Protein AF-A0A4S2AD87-F1 (afdb_monomer_lite)

Structure (mmCIF, N/CA/C/O backbone):
data_AF-A0A4S2AD87-F1
#
_entry.id   AF-A0A4S2AD87-F1
#
loop_
_atom_site.group_PDB
_atom_site.id
_atom_site.type_symbol
_atom_site.label_atom_id
_atom_site.label_alt_id
_atom_site.label_comp_id
_atom_site.label_asym_id
_atom_site.label_entity_id
_atom_site.label_seq_id
_atom_site.pdbx_PDB_ins_code
_atom_site.Cartn_x
_atom_site.Cartn_y
_atom_site.Cartn_z
_atom_site.occupancy
_atom_site.B_iso_or_equiv
_atom_site.auth_seq_id
_atom_site.auth_comp_id
_atom_site.auth_asym_id
_atom_site.auth_atom_id
_atom_site.pdbx_PDB_model_num
ATOM 1 N N . MET A 1 1 ? -11.374 -6.616 -3.828 1.00 27.80 1 MET A N 1
ATOM 2 C CA . MET A 1 1 ? -11.002 -7.699 -2.894 1.00 27.80 1 MET A CA 1
ATOM 3 C C . MET A 1 1 ? -10.951 -7.094 -1.498 1.00 27.80 1 MET A C 1
ATOM 5 O O . MET A 1 1 ? -10.116 -6.232 -1.262 1.00 27.80 1 MET A O 1
ATOM 9 N N . GLN A 1 2 ? -11.919 -7.402 -0.632 1.00 28.75 2 GLN A N 1
ATOM 10 C CA . GLN A 1 2 ? -11.953 -6.856 0.729 1.00 28.75 2 GLN A CA 1
ATOM 11 C C . GLN A 1 2 ? -10.905 -7.634 1.535 1.00 28.75 2 GLN A C 1
ATOM 13 O O . GLN A 1 2 ? -11.062 -8.837 1.714 1.00 28.75 2 GLN A O 1
ATOM 18 N N . ALA A 1 3 ? -9.790 -6.995 1.898 1.00 32.81 3 ALA A N 1
ATOM 19 C CA . ALA A 1 3 ? -8.736 -7.653 2.662 1.00 32.81 3 ALA A CA 1
ATOM 20 C C . ALA A 1 3 ? -9.312 -8.105 4.010 1.00 32.81 3 ALA A C 1
ATOM 22 O O . ALA A 1 3 ? -9.736 -7.271 4.811 1.00 32.81 3 ALA A O 1
ATOM 23 N N . ASP A 1 4 ? -9.352 -9.415 4.249 1.00 50.62 4 ASP A N 1
ATOM 24 C CA . ASP A 1 4 ? -9.641 -9.960 5.572 1.00 50.62 4 ASP A CA 1
ATOM 25 C C . ASP A 1 4 ? -8.392 -9.783 6.442 1.00 50.62 4 ASP A C 1
ATOM 27 O O . ASP A 1 4 ? -7.535 -10.661 6.546 1.00 50.62 4 ASP A O 1
ATOM 31 N N . VAL A 1 5 ? -8.256 -8.585 7.016 1.00 51.69 5 VAL A N 1
ATOM 32 C CA . VAL A 1 5 ? -7.103 -8.160 7.832 1.00 51.69 5 VAL A CA 1
ATOM 33 C C . VAL A 1 5 ? -7.003 -8.948 9.150 1.00 51.69 5 VAL A C 1
ATOM 35 O O . VAL A 1 5 ? -6.080 -8.733 9.927 1.00 51.69 5 VAL A O 1
ATOM 38 N N . LYS A 1 6 ? -7.940 -9.866 9.424 1.00 66.06 6 LYS A N 1
ATOM 39 C CA . LYS A 1 6 ? -7.927 -10.764 10.590 1.00 66.06 6 LYS A CA 1
ATOM 40 C C . LYS A 1 6 ? -7.469 -12.180 10.246 1.00 66.06 6 LYS A C 1
ATOM 42 O O . LYS A 1 6 ? -7.471 -13.053 11.113 1.00 66.06 6 LYS A O 1
ATOM 47 N N . ASN A 1 7 ? -7.034 -12.404 9.009 1.00 80.38 7 ASN A N 1
ATOM 48 C CA . ASN A 1 7 ? -6.512 -13.679 8.557 1.00 80.38 7 ASN A CA 1
ATOM 49 C C . ASN A 1 7 ? -4.986 -13.611 8.384 1.00 80.38 7 ASN A C 1
ATOM 51 O O . ASN A 1 7 ? -4.472 -12.970 7.465 1.00 80.38 7 ASN A O 1
ATOM 55 N N . LEU A 1 8 ? -4.262 -14.309 9.268 1.00 86.62 8 LEU A N 1
ATOM 56 C CA . LEU A 1 8 ? -2.797 -14.402 9.234 1.00 86.62 8 LEU A CA 1
ATOM 57 C C . LEU A 1 8 ? -2.275 -14.918 7.889 1.00 86.62 8 LEU A C 1
ATOM 59 O O . LEU A 1 8 ? -1.266 -14.411 7.400 1.00 86.62 8 LEU A O 1
ATOM 63 N N . ASN A 1 9 ? -2.976 -15.874 7.269 1.00 88.38 9 ASN A N 1
ATOM 64 C CA . ASN A 1 9 ? -2.573 -16.424 5.976 1.00 88.38 9 ASN A CA 1
ATOM 65 C C . ASN A 1 9 ? -2.665 -15.356 4.889 1.00 88.38 9 ASN A C 1
ATOM 67 O O . ASN A 1 9 ? -1.722 -15.203 4.125 1.00 88.38 9 ASN A O 1
ATOM 71 N N . THR A 1 10 ? -3.737 -14.557 4.874 1.00 88.81 10 THR A N 1
ATOM 72 C CA . THR A 1 10 ? -3.897 -13.457 3.912 1.00 88.81 10 THR A CA 1
ATOM 73 C C . THR A 1 10 ? -2.765 -12.438 4.033 1.00 88.81 10 THR A C 1
ATOM 75 O O . THR A 1 10 ? -2.235 -11.984 3.019 1.00 88.81 10 THR A O 1
ATOM 78 N N . ILE A 1 11 ? -2.358 -12.081 5.258 1.00 90.44 11 ILE A N 1
ATOM 79 C CA . ILE A 1 11 ? -1.243 -11.147 5.478 1.00 90.44 11 ILE A CA 1
ATOM 80 C C . ILE A 1 11 ? 0.075 -11.764 4.991 1.00 90.44 11 ILE A C 1
ATOM 82 O O . ILE A 1 11 ? 0.782 -11.136 4.204 1.00 90.44 11 ILE A O 1
ATOM 86 N N . ALA A 1 12 ? 0.384 -12.998 5.402 1.00 92.38 12 ALA A N 1
ATOM 87 C CA . ALA A 1 12 ? 1.611 -13.691 5.009 1.00 92.38 12 ALA A CA 1
ATOM 88 C C . ALA A 1 12 ? 1.708 -13.890 3.486 1.00 92.38 12 ALA A C 1
ATOM 90 O O . ALA A 1 12 ? 2.754 -13.650 2.881 1.00 92.38 12 ALA A O 1
ATOM 91 N N . GLU A 1 13 ? 0.602 -14.270 2.850 1.00 93.75 13 GLU A N 1
ATOM 92 C CA . GLU A 1 13 ? 0.505 -14.446 1.403 1.00 93.75 13 GLU A CA 1
ATOM 93 C C . GLU A 1 13 ? 0.652 -13.107 0.670 1.00 93.75 13 GLU A C 1
ATOM 95 O O . GLU A 1 13 ? 1.364 -13.028 -0.327 1.00 93.75 13 GLU A O 1
ATOM 100 N N . THR A 1 14 ? 0.099 -12.017 1.215 1.00 93.56 14 THR A N 1
ATOM 101 C CA . THR A 1 14 ? 0.307 -10.665 0.671 1.00 93.56 14 THR A CA 1
ATOM 102 C C . THR A 1 14 ? 1.780 -10.249 0.734 1.00 93.56 14 THR A C 1
ATOM 104 O O . THR A 1 14 ? 2.302 -9.736 -0.254 1.00 93.56 14 THR A O 1
ATOM 107 N N . ILE A 1 15 ? 2.479 -10.499 1.849 1.00 93.19 15 ILE A N 1
ATOM 108 C CA . ILE A 1 15 ? 3.924 -10.221 1.972 1.00 93.19 15 ILE A CA 1
ATOM 109 C C . ILE A 1 15 ? 4.711 -11.024 0.929 1.00 93.19 15 ILE A C 1
ATOM 111 O O . ILE A 1 15 ? 5.551 -10.464 0.221 1.00 93.19 15 ILE A O 1
ATOM 115 N N . LYS A 1 16 ? 4.409 -12.320 0.788 1.00 94.50 16 LYS A N 1
ATOM 116 C CA . LYS A 1 16 ? 5.038 -13.188 -0.215 1.00 94.50 16 LYS A CA 1
ATOM 117 C C . LYS A 1 16 ? 4.810 -12.663 -1.636 1.00 94.50 16 LYS A C 1
ATOM 119 O O . LYS A 1 16 ? 5.765 -12.570 -2.404 1.00 94.50 16 LYS A O 1
ATOM 124 N N . ASN A 1 17 ? 3.582 -12.261 -1.957 1.00 94.50 17 ASN A N 1
ATOM 125 C CA . ASN A 1 17 ? 3.227 -11.718 -3.267 1.00 94.50 17 ASN A CA 1
ATOM 126 C C . ASN A 1 17 ? 3.972 -10.409 -3.564 1.00 94.50 17 ASN A C 1
ATOM 128 O O . ASN A 1 17 ? 4.445 -10.223 -4.680 1.00 94.50 17 ASN A O 1
ATOM 132 N N . LEU A 1 18 ? 4.149 -9.521 -2.578 1.00 94.44 18 LEU A N 1
ATOM 133 C CA . LEU A 1 18 ? 4.940 -8.296 -2.755 1.00 94.44 18 LEU A CA 1
ATOM 134 C C . LEU A 1 18 ? 6.410 -8.596 -3.081 1.00 94.44 18 LEU A C 1
ATOM 136 O O . LEU A 1 18 ? 6.990 -7.960 -3.962 1.00 94.44 18 LEU A O 1
ATOM 140 N N . VAL A 1 19 ? 7.009 -9.575 -2.397 1.00 93.75 19 VAL A N 1
ATOM 141 C CA . VAL A 1 19 ? 8.389 -10.013 -2.667 1.00 93.75 19 VAL A CA 1
ATOM 142 C C . VAL A 1 19 ? 8.504 -10.652 -4.052 1.00 93.75 19 VAL A C 1
ATOM 144 O O . VAL A 1 19 ? 9.467 -10.382 -4.771 1.00 93.75 19 VAL A O 1
ATOM 147 N N . GLN A 1 20 ? 7.515 -11.451 -4.454 1.00 95.56 20 GLN A N 1
ATOM 148 C CA . GLN A 1 20 ? 7.470 -12.054 -5.783 1.00 95.56 20 GLN A CA 1
ATOM 149 C C . GLN A 1 20 ? 7.362 -10.990 -6.885 1.00 95.56 20 GLN A C 1
ATOM 151 O O . GLN A 1 20 ? 8.197 -10.975 -7.785 1.00 95.56 20 GLN A O 1
ATOM 156 N N . ILE A 1 21 ? 6.421 -10.045 -6.767 1.00 93.81 21 ILE A N 1
ATOM 157 C CA . ILE A 1 21 ? 6.247 -8.937 -7.722 1.00 93.81 21 ILE A CA 1
ATOM 158 C C . ILE A 1 21 ? 7.537 -8.122 -7.854 1.00 93.81 21 ILE A C 1
ATOM 160 O O . ILE A 1 21 ? 7.931 -7.760 -8.964 1.00 93.81 21 ILE A O 1
ATOM 164 N N . LYS A 1 22 ? 8.228 -7.851 -6.738 1.00 96.44 22 LYS A N 1
ATOM 165 C CA . LYS A 1 22 ? 9.542 -7.195 -6.759 1.00 96.44 22 LYS A CA 1
ATOM 166 C C . LYS A 1 22 ? 10.541 -7.992 -7.596 1.00 96.44 22 LYS A C 1
ATOM 168 O O . LYS A 1 22 ? 11.179 -7.417 -8.474 1.00 96.44 22 LYS A O 1
ATOM 173 N N . SER A 1 23 ? 10.680 -9.289 -7.323 1.00 96.19 23 SER A N 1
ATOM 174 C CA . SER A 1 23 ? 11.636 -10.158 -8.017 1.00 96.19 23 SER A CA 1
ATOM 175 C C . SER A 1 23 ? 11.355 -10.239 -9.518 1.00 96.19 23 SER A C 1
ATOM 177 O O . SER A 1 23 ? 12.277 -10.116 -10.318 1.00 96.19 23 SER A O 1
ATOM 179 N N . GLU A 1 24 ? 10.089 -10.408 -9.902 1.00 96.12 24 GLU A N 1
ATOM 180 C CA . GLU A 1 24 ? 9.660 -10.448 -11.304 1.00 96.12 24 GLU A CA 1
ATOM 181 C C . GLU A 1 24 ? 9.933 -9.113 -12.005 1.00 96.12 24 GLU A C 1
ATOM 183 O O . GLU A 1 24 ? 10.496 -9.084 -13.098 1.00 96.12 24 GLU A O 1
ATOM 188 N N . THR A 1 25 ? 9.625 -7.994 -11.344 1.00 95.75 25 THR A N 1
ATOM 189 C CA . THR A 1 25 ? 9.900 -6.655 -11.885 1.00 95.75 25 THR A CA 1
ATOM 190 C C . THR A 1 25 ? 11.399 -6.424 -12.073 1.00 95.75 25 THR A C 1
ATOM 192 O O . THR A 1 25 ? 11.817 -5.864 -13.084 1.00 95.75 25 THR A O 1
ATOM 195 N N . PHE A 1 26 ? 12.226 -6.862 -11.121 1.00 97.44 26 PHE A N 1
ATOM 196 C CA . PHE A 1 26 ? 13.679 -6.717 -11.209 1.00 97.44 26 PHE A CA 1
ATOM 197 C C . PHE A 1 26 ? 14.244 -7.528 -12.372 1.00 97.44 26 PHE A C 1
ATOM 199 O O . PHE A 1 26 ? 14.996 -6.963 -13.163 1.00 97.44 26 PHE A O 1
ATOM 206 N N . ALA A 1 27 ? 13.809 -8.782 -12.523 1.00 96.56 27 ALA A N 1
ATOM 207 C CA . ALA A 1 27 ? 14.212 -9.642 -13.631 1.00 96.56 27 ALA A CA 1
ATOM 208 C C . ALA A 1 27 ? 13.848 -9.032 -14.995 1.00 96.56 27 ALA A C 1
ATOM 210 O O . ALA A 1 27 ? 14.683 -8.999 -15.893 1.00 96.56 27 ALA A O 1
ATOM 211 N N . GLN A 1 28 ? 12.640 -8.476 -15.134 1.00 95.25 28 GLN A N 1
ATOM 212 C CA . GLN A 1 28 ? 12.213 -7.799 -16.364 1.00 95.25 28 GLN A CA 1
ATOM 213 C C . GLN A 1 28 ? 13.038 -6.541 -16.663 1.00 95.25 28 GLN A C 1
ATOM 215 O O . GLN A 1 28 ? 13.388 -6.266 -17.810 1.00 95.25 28 GLN A O 1
ATOM 220 N N . CYS A 1 29 ? 13.392 -5.771 -15.634 1.00 95.56 29 CYS A N 1
ATOM 221 C CA . CYS A 1 29 ? 14.300 -4.645 -15.807 1.00 95.56 29 CYS A CA 1
ATOM 222 C C . CYS A 1 29 ? 15.716 -5.101 -16.203 1.00 95.56 29 CYS A C 1
ATOM 224 O O . CYS A 1 29 ? 16.307 -4.481 -17.080 1.00 95.56 29 CYS A O 1
ATOM 226 N N . ASP A 1 30 ? 16.257 -6.162 -15.594 1.00 95.62 30 ASP A N 1
ATOM 227 C CA . ASP A 1 30 ? 17.570 -6.724 -15.952 1.00 95.62 30 ASP A CA 1
ATOM 228 C C . ASP A 1 30 ? 17.601 -7.212 -17.408 1.00 95.62 30 ASP A C 1
ATOM 230 O O . ASP A 1 30 ? 18.528 -6.892 -18.152 1.00 95.62 30 ASP A O 1
ATOM 234 N N . GLU A 1 31 ? 16.557 -7.918 -17.845 1.00 96.00 31 GLU A N 1
ATOM 235 C CA . GLU A 1 31 ? 16.388 -8.371 -19.229 1.00 96.00 31 GLU A CA 1
ATOM 236 C C . GLU A 1 31 ? 16.331 -7.189 -20.214 1.00 96.00 31 GLU A C 1
ATOM 238 O O . GLU A 1 31 ? 17.001 -7.193 -21.253 1.00 96.00 31 GLU A O 1
ATOM 243 N N . GLY A 1 32 ? 15.603 -6.126 -19.859 1.00 94.56 32 GLY A N 1
ATOM 244 C CA . GLY A 1 32 ? 15.554 -4.892 -20.642 1.00 94.56 32 GLY A CA 1
ATOM 245 C C . GLY A 1 32 ? 16.913 -4.186 -20.748 1.00 94.56 32 GLY A C 1
ATOM 246 O O . GLY A 1 32 ? 17.285 -3.727 -21.829 1.00 94.56 32 GLY A O 1
ATOM 247 N N . GLN A 1 33 ? 17.682 -4.126 -19.654 1.00 95.12 33 GLN A N 1
ATOM 248 C CA . GLN A 1 33 ? 19.042 -3.562 -19.646 1.00 95.12 33 GLN A CA 1
ATOM 249 C C . GLN A 1 33 ? 20.012 -4.394 -20.490 1.00 95.12 33 GLN A C 1
ATOM 251 O O . GLN A 1 33 ? 20.839 -3.839 -21.220 1.00 95.12 33 GLN A O 1
ATOM 256 N N . HIS A 1 34 ? 19.896 -5.721 -20.418 1.00 95.94 34 HIS A N 1
ATOM 257 C CA . HIS A 1 34 ? 20.695 -6.635 -21.223 1.00 95.94 34 HIS A CA 1
ATOM 258 C C . HIS A 1 34 ? 20.414 -6.446 -22.717 1.00 95.94 34 HIS A C 1
ATOM 260 O O . HIS A 1 34 ? 21.344 -6.235 -23.494 1.00 95.94 34 HIS A O 1
ATOM 266 N N . THR A 1 35 ? 19.136 -6.411 -23.098 1.00 96.44 35 THR A N 1
ATOM 267 C CA . THR A 1 35 ? 18.703 -6.195 -24.486 1.00 96.44 35 THR A CA 1
ATOM 268 C C . THR A 1 35 ? 19.221 -4.865 -25.039 1.00 96.44 35 THR A C 1
ATOM 270 O O . THR A 1 35 ? 19.766 -4.819 -26.140 1.00 96.44 35 THR A O 1
ATOM 273 N N . ALA A 1 36 ? 19.110 -3.777 -24.269 1.00 95.62 36 ALA A N 1
ATOM 274 C CA . ALA A 1 36 ? 19.605 -2.465 -24.688 1.00 95.62 36 ALA A CA 1
ATOM 275 C C . ALA A 1 36 ? 21.130 -2.456 -24.894 1.00 95.62 36 ALA A C 1
ATOM 277 O O . ALA A 1 36 ? 21.633 -1.892 -25.867 1.00 95.62 36 ALA A O 1
ATOM 278 N N . SER A 1 37 ? 21.858 -3.131 -24.001 1.00 97.12 37 SER A N 1
ATOM 279 C CA . SER A 1 37 ? 23.316 -3.260 -24.079 1.00 97.12 37 SER A CA 1
ATOM 280 C C . SER A 1 37 ? 23.747 -4.105 -25.282 1.00 97.12 37 SER A C 1
ATOM 282 O O . SER A 1 37 ? 24.742 -3.789 -25.931 1.00 97.12 37 SER A O 1
ATOM 284 N N . GLN A 1 38 ? 22.982 -5.149 -25.615 1.00 97.81 38 GLN A N 1
ATOM 285 C CA . GLN A 1 38 ? 23.221 -5.977 -26.795 1.00 97.81 38 GLN A CA 1
ATOM 286 C C . GLN A 1 38 ? 23.038 -5.178 -28.093 1.00 97.81 38 GLN A C 1
ATOM 288 O O . GLN A 1 38 ? 23.917 -5.215 -28.947 1.00 97.81 38 GLN A O 1
ATOM 293 N N . VAL A 1 39 ? 21.966 -4.386 -28.210 1.00 97.56 39 VAL A N 1
ATOM 294 C CA . VAL A 1 39 ? 21.732 -3.521 -29.384 1.00 97.56 39 VAL A CA 1
ATOM 295 C C . VAL A 1 39 ? 22.870 -2.514 -29.583 1.00 97.56 39 VAL A C 1
ATOM 297 O O . VAL A 1 39 ? 23.310 -2.291 -30.711 1.00 97.56 39 VAL A O 1
ATOM 300 N N . LEU A 1 40 ? 23.379 -1.923 -28.497 1.00 98.38 40 LEU A N 1
ATOM 301 C CA . LEU A 1 40 ? 24.541 -1.035 -28.554 1.00 98.38 40 LEU A CA 1
ATOM 302 C C . LEU A 1 40 ? 25.794 -1.765 -29.056 1.00 98.38 40 LEU A C 1
ATOM 304 O O . LEU A 1 40 ? 26.483 -1.257 -29.941 1.00 98.38 40 LEU A O 1
ATOM 308 N N . ASN A 1 41 ? 26.069 -2.957 -28.527 1.00 98.31 41 ASN A N 1
ATOM 309 C CA . ASN A 1 41 ? 27.203 -3.772 -28.954 1.00 98.31 41 ASN A CA 1
ATOM 310 C C . ASN A 1 41 ? 27.099 -4.158 -30.441 1.00 98.31 41 ASN A C 1
ATOM 312 O O . ASN A 1 41 ? 28.074 -4.046 -31.181 1.00 98.31 41 ASN A O 1
ATOM 316 N N . ASP A 1 42 ? 25.911 -4.543 -30.908 1.00 98.19 42 ASP A N 1
ATOM 317 C CA . ASP A 1 42 ? 25.671 -4.888 -32.312 1.00 98.19 42 ASP A CA 1
ATOM 318 C C . ASP A 1 42 ? 25.889 -3.680 -33.238 1.00 98.19 42 ASP A C 1
ATOM 320 O O . ASP A 1 42 ? 26.552 -3.800 -34.272 1.00 98.19 42 ASP A O 1
ATOM 324 N N . ALA A 1 43 ? 25.426 -2.489 -32.840 1.00 98.19 43 ALA A N 1
ATOM 325 C CA . ALA A 1 43 ? 25.675 -1.253 -33.582 1.00 98.19 43 ALA A CA 1
ATOM 326 C C . ALA A 1 43 ? 27.173 -0.898 -33.638 1.00 98.19 43 ALA A C 1
ATOM 328 O O . ALA A 1 43 ? 27.682 -0.494 -34.687 1.00 98.19 43 ALA A O 1
ATOM 329 N N . GLN A 1 44 ? 27.899 -1.072 -32.529 1.00 98.44 44 GLN A N 1
ATOM 330 C CA . GLN A 1 44 ? 29.347 -0.839 -32.464 1.00 98.44 44 GLN A CA 1
ATOM 331 C C . GLN A 1 44 ? 30.121 -1.824 -33.351 1.00 98.44 44 GLN A C 1
ATOM 333 O O . GLN A 1 44 ? 31.052 -1.422 -34.056 1.00 98.44 44 GLN A O 1
ATOM 338 N N . ASN A 1 45 ? 29.708 -3.093 -33.373 1.00 98.31 45 ASN A N 1
ATOM 339 C CA . ASN A 1 45 ? 30.291 -4.118 -34.235 1.00 98.31 45 ASN A CA 1
ATOM 340 C C . ASN A 1 45 ? 30.078 -3.801 -35.721 1.00 98.31 45 ASN A C 1
ATOM 342 O O . ASN A 1 45 ? 31.023 -3.890 -36.506 1.00 98.31 45 ASN A O 1
ATOM 346 N N . GLU A 1 46 ? 28.877 -3.367 -36.110 1.00 97.88 46 GLU A N 1
ATOM 347 C CA . GLU A 1 46 ? 28.572 -2.971 -37.490 1.00 97.88 46 GLU A CA 1
ATOM 348 C C . GLU A 1 46 ? 29.381 -1.741 -37.937 1.00 97.88 46 GLU A C 1
ATOM 350 O O . GLU A 1 46 ? 29.899 -1.707 -39.059 1.00 97.88 46 GLU A O 1
ATOM 355 N N . LEU A 1 47 ? 29.560 -0.748 -37.059 1.00 98.44 47 LEU A N 1
ATOM 356 C CA . LEU A 1 47 ? 30.421 0.405 -37.328 1.00 98.44 47 LEU A CA 1
ATOM 357 C C . LEU A 1 47 ? 31.886 -0.015 -37.512 1.00 98.44 47 LEU A C 1
ATOM 359 O O . LEU A 1 47 ? 32.542 0.420 -38.461 1.00 98.44 47 LEU A O 1
ATOM 363 N N . SER A 1 48 ? 32.395 -0.877 -36.630 1.00 98.38 48 SER A N 1
ATOM 364 C CA . SER A 1 48 ? 33.755 -1.421 -36.723 1.00 98.38 48 SER A CA 1
ATOM 365 C C . SER A 1 48 ? 33.966 -2.170 -38.044 1.00 98.38 48 SER A C 1
ATOM 367 O O . SER A 1 48 ? 34.917 -1.896 -38.780 1.00 98.38 48 SER A O 1
ATOM 369 N N . MET A 1 49 ? 33.023 -3.045 -38.408 1.00 98.00 49 MET A N 1
ATOM 370 C CA . MET A 1 49 ? 33.043 -3.776 -39.675 1.00 98.00 49 MET A CA 1
ATOM 371 C C . MET A 1 49 ? 33.011 -2.829 -40.881 1.00 98.00 49 MET A C 1
ATOM 373 O O . MET A 1 49 ? 33.812 -2.977 -41.805 1.00 98.00 49 MET A O 1
ATOM 377 N N . SER A 1 50 ? 32.136 -1.823 -40.863 1.00 98.06 50 SER A N 1
ATOM 378 C CA . SER A 1 50 ? 32.022 -0.831 -41.939 1.00 98.06 50 SER A CA 1
ATOM 379 C C . SER A 1 50 ? 33.318 -0.038 -42.128 1.00 98.06 50 SER A C 1
ATOM 381 O O . SER A 1 50 ? 33.780 0.123 -43.258 1.00 98.06 50 SER A O 1
ATOM 383 N N . ASN A 1 51 ? 33.965 0.379 -41.036 1.00 98.25 51 ASN A N 1
ATOM 384 C CA . ASN A 1 51 ? 35.255 1.072 -41.084 1.00 98.25 51 ASN A CA 1
ATOM 385 C C . ASN A 1 51 ? 36.375 0.189 -41.650 1.00 98.25 51 ASN A C 1
ATOM 387 O O . ASN A 1 51 ? 37.198 0.663 -42.437 1.00 98.25 51 ASN A O 1
ATOM 391 N N . ASN A 1 52 ? 36.390 -1.101 -41.306 1.00 98.12 52 ASN A N 1
ATOM 392 C CA . ASN A 1 52 ? 37.344 -2.050 -41.878 1.00 98.12 52 ASN A CA 1
ATOM 393 C C . ASN A 1 52 ? 37.154 -2.189 -43.395 1.00 98.12 52 ASN A C 1
ATOM 395 O O . ASN A 1 52 ? 38.131 -2.119 -44.142 1.00 98.12 52 ASN A O 1
ATOM 399 N N . ILE A 1 53 ? 35.906 -2.311 -43.862 1.00 97.94 53 ILE A N 1
ATOM 400 C CA . ILE A 1 53 ? 35.592 -2.357 -45.299 1.00 97.94 53 ILE A CA 1
ATOM 401 C C . ILE A 1 53 ? 36.018 -1.051 -45.980 1.00 97.94 53 ILE A C 1
ATOM 403 O O . ILE A 1 53 ? 36.649 -1.093 -47.034 1.00 97.94 53 ILE A O 1
ATOM 407 N N . LEU A 1 54 ? 35.744 0.106 -45.370 1.00 98.31 54 LEU A N 1
ATOM 408 C CA . LEU A 1 54 ? 36.122 1.406 -45.925 1.00 98.31 54 LEU A CA 1
ATOM 409 C C . LEU A 1 54 ? 37.633 1.520 -46.149 1.00 98.31 54 LEU A C 1
ATOM 411 O O . LEU A 1 54 ? 38.069 2.014 -47.190 1.00 98.31 54 LEU A O 1
ATOM 415 N N . ASN A 1 55 ? 38.434 1.049 -45.193 1.00 97.81 55 ASN A N 1
ATOM 416 C CA . ASN A 1 55 ? 39.889 1.045 -45.321 1.00 97.81 55 ASN A CA 1
ATOM 417 C C . ASN A 1 55 ? 40.343 0.199 -46.518 1.00 97.81 55 ASN A C 1
ATOM 419 O O . ASN A 1 55 ? 41.170 0.659 -47.305 1.00 97.81 55 ASN A O 1
ATOM 423 N N . VAL A 1 56 ? 39.742 -0.980 -46.719 1.00 98.00 56 VAL A N 1
ATOM 424 C CA . VAL A 1 56 ? 40.005 -1.819 -47.899 1.00 98.00 56 VAL A CA 1
ATOM 425 C C . VAL A 1 56 ? 39.615 -1.091 -49.188 1.00 98.00 56 VAL A C 1
ATOM 427 O O . VAL A 1 56 ? 40.412 -1.042 -50.124 1.00 98.00 56 VAL A O 1
ATOM 430 N N . CYS A 1 57 ? 38.434 -0.468 -49.243 1.00 97.44 57 CYS A N 1
ATOM 431 C CA . CYS A 1 57 ? 37.983 0.284 -50.418 1.00 97.44 57 CYS A CA 1
ATOM 432 C C . CYS A 1 57 ? 38.922 1.449 -50.763 1.00 97.44 57 CYS A C 1
ATOM 434 O O . CYS A 1 57 ? 39.216 1.655 -51.938 1.00 97.44 57 CYS A O 1
ATOM 436 N N . LYS A 1 58 ? 39.442 2.172 -49.761 1.00 97.62 58 LYS A N 1
ATOM 437 C CA . LYS A 1 58 ? 40.436 3.242 -49.961 1.00 97.62 58 LYS A CA 1
ATOM 438 C C . LYS A 1 58 ? 41.733 2.707 -50.571 1.00 97.62 58 LYS A C 1
ATOM 440 O O . LYS A 1 58 ? 42.279 3.324 -51.484 1.00 97.62 58 LYS A O 1
ATOM 445 N N . THR A 1 59 ? 42.212 1.547 -50.116 1.00 97.75 59 THR A N 1
ATOM 446 C CA . THR A 1 59 ? 43.387 0.889 -50.710 1.00 97.75 59 THR A CA 1
ATOM 447 C C . THR A 1 59 ? 43.124 0.450 -52.153 1.00 97.75 59 THR A C 1
ATOM 449 O O . THR A 1 59 ? 43.979 0.645 -53.016 1.00 97.75 59 THR A O 1
ATOM 452 N N . VAL A 1 60 ? 41.940 -0.103 -52.438 1.00 97.88 60 VAL A N 1
ATOM 453 C CA . VAL A 1 60 ? 41.542 -0.503 -53.797 1.00 97.88 60 VAL A CA 1
ATOM 454 C C . VAL A 1 60 ? 41.461 0.708 -54.726 1.00 97.88 60 VAL A C 1
ATOM 456 O O . VAL A 1 60 ? 42.031 0.663 -55.815 1.00 97.88 60 VAL A O 1
ATOM 459 N N . GLU A 1 61 ? 40.822 1.801 -54.303 1.00 98.00 61 GLU A N 1
ATOM 460 C CA . GLU A 1 61 ? 40.764 3.042 -55.082 1.00 98.00 61 GLU A CA 1
ATOM 461 C C . GLU A 1 61 ? 42.170 3.559 -55.409 1.00 98.00 61 GLU A C 1
ATOM 463 O O . GLU A 1 61 ? 42.456 3.849 -56.570 1.00 98.00 61 GLU A O 1
ATOM 468 N N . ALA A 1 62 ? 43.068 3.613 -54.419 1.00 97.56 62 ALA A N 1
ATOM 469 C CA . ALA A 1 62 ? 44.443 4.062 -54.624 1.00 97.56 62 ALA A CA 1
ATOM 470 C C . ALA A 1 62 ? 45.191 3.192 -55.652 1.00 97.56 62 ALA A C 1
ATOM 472 O O . ALA A 1 62 ? 45.889 3.719 -56.520 1.00 97.56 62 ALA A O 1
ATOM 473 N N . ALA A 1 63 ? 45.006 1.867 -55.608 1.00 97.62 63 ALA A N 1
ATOM 474 C CA . ALA A 1 63 ? 45.592 0.950 -56.583 1.00 97.62 63 ALA A CA 1
ATOM 475 C C . ALA A 1 63 ? 45.025 1.159 -58.002 1.00 97.62 63 ALA A C 1
ATOM 477 O O . ALA A 1 63 ? 45.779 1.153 -58.979 1.00 97.62 63 ALA A O 1
ATOM 478 N N . LYS A 1 64 ? 43.710 1.385 -58.133 1.00 97.75 64 LYS A N 1
ATOM 479 C CA . LYS A 1 64 ? 43.069 1.678 -59.427 1.00 97.75 64 LYS A CA 1
ATOM 480 C C . LYS A 1 64 ? 43.492 3.035 -59.987 1.00 97.75 64 LYS A C 1
ATOM 482 O O . LYS A 1 64 ? 43.769 3.130 -61.181 1.00 97.75 64 LYS A O 1
ATOM 487 N N . LEU A 1 65 ? 43.635 4.051 -59.135 1.00 97.88 65 LEU A N 1
ATOM 488 C CA . LEU A 1 65 ? 44.164 5.361 -59.518 1.00 97.88 65 LEU A CA 1
ATOM 489 C C . LEU A 1 65 ? 45.602 5.253 -60.030 1.00 97.88 65 LEU A C 1
ATOM 491 O O . LEU A 1 65 ? 45.915 5.789 -61.091 1.00 97.88 65 LEU A O 1
ATOM 495 N N . ALA A 1 66 ? 46.464 4.520 -59.319 1.00 97.31 66 ALA A N 1
ATOM 496 C CA . ALA A 1 66 ? 47.838 4.287 -59.751 1.00 97.31 66 ALA A CA 1
ATOM 497 C C . ALA A 1 66 ? 47.887 3.614 -61.132 1.00 97.31 66 ALA A C 1
ATOM 499 O O . ALA A 1 66 ? 48.644 4.050 -62.000 1.00 97.31 66 ALA A O 1
ATOM 500 N N . LYS A 1 67 ? 47.0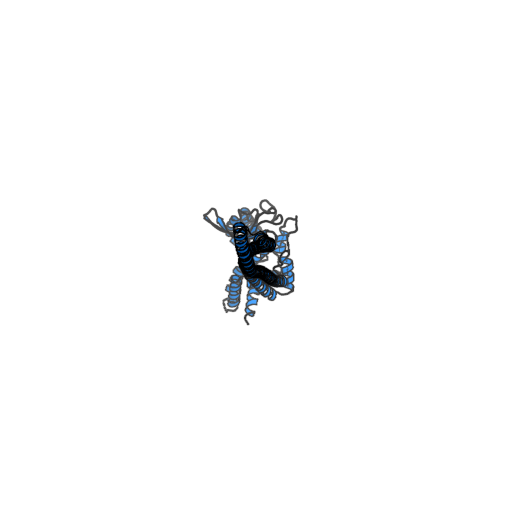29 2.610 -61.376 1.00 96.94 67 LYS A N 1
ATOM 501 C CA . LYS A 1 67 ? 46.952 1.951 -62.686 1.00 96.94 67 LYS A CA 1
ATOM 502 C C . LYS A 1 67 ? 46.451 2.887 -63.785 1.00 96.94 67 LYS A C 1
ATOM 504 O O . LYS A 1 67 ? 47.009 2.881 -64.880 1.00 96.94 67 LYS A O 1
ATOM 509 N N . LYS A 1 68 ? 45.431 3.702 -63.504 1.00 97.75 68 LYS A N 1
ATOM 510 C CA . LYS A 1 68 ? 44.934 4.727 -64.429 1.00 97.75 68 LYS A CA 1
ATOM 511 C C . LYS A 1 68 ? 46.058 5.688 -64.828 1.00 97.75 68 LYS A C 1
ATOM 513 O O . LYS A 1 68 ? 46.307 5.842 -66.018 1.00 97.75 68 LYS A O 1
ATOM 518 N N . LEU A 1 69 ? 46.777 6.254 -63.855 1.00 97.06 69 LEU A N 1
ATOM 519 C CA . LEU A 1 69 ? 47.885 7.187 -64.099 1.00 97.06 69 LEU A CA 1
ATOM 520 C C . LEU A 1 69 ? 49.022 6.546 -64.910 1.00 97.06 69 LEU A C 1
ATOM 522 O O . LEU A 1 69 ? 49.586 7.176 -65.802 1.00 97.06 69 LEU A O 1
ATOM 526 N N . GLU A 1 70 ? 49.342 5.277 -64.642 1.00 97.19 70 GLU A N 1
ATOM 527 C CA . GLU A 1 70 ? 50.332 4.512 -65.409 1.00 97.19 70 GLU A CA 1
ATOM 528 C C . GLU A 1 70 ? 49.923 4.369 -66.888 1.00 97.19 70 GLU A C 1
ATOM 530 O O . GLU A 1 70 ? 50.747 4.550 -67.789 1.00 97.19 70 GLU A O 1
ATOM 535 N N . VAL A 1 71 ? 48.652 4.053 -67.159 1.00 96.31 71 VAL A N 1
ATOM 536 C CA . VAL A 1 71 ? 48.135 3.898 -68.529 1.00 96.31 71 VAL A CA 1
ATOM 537 C C . VAL A 1 71 ? 48.012 5.260 -69.227 1.00 96.31 71 VAL A C 1
ATOM 539 O O . VAL A 1 71 ? 48.361 5.369 -70.401 1.00 96.31 71 VAL A O 1
ATOM 542 N N . GLU A 1 72 ? 47.596 6.313 -68.516 1.00 95.88 72 GLU A N 1
ATOM 543 C CA . GLU A 1 72 ? 47.566 7.696 -69.022 1.00 95.88 72 GLU A CA 1
ATOM 544 C C . GLU A 1 72 ? 48.960 8.173 -69.436 1.00 95.88 72 GLU A C 1
ATOM 546 O O . GLU A 1 72 ? 49.126 8.718 -70.527 1.00 95.88 72 GLU A O 1
ATOM 551 N N . ALA A 1 73 ? 49.982 7.903 -68.619 1.00 95.81 73 ALA A N 1
ATOM 552 C CA . ALA A 1 73 ? 51.366 8.220 -68.956 1.00 95.81 73 ALA A CA 1
ATOM 553 C C . ALA A 1 73 ? 51.831 7.469 -70.216 1.00 95.81 73 ALA A C 1
ATOM 555 O O . ALA A 1 73 ? 52.449 8.069 -71.100 1.00 95.81 73 ALA A O 1
ATOM 556 N N . ARG A 1 74 ? 51.492 6.175 -70.346 1.00 95.75 74 ARG A N 1
ATOM 557 C CA . ARG A 1 74 ? 51.777 5.389 -71.562 1.00 95.75 74 ARG A CA 1
ATOM 558 C C . ARG A 1 74 ? 51.059 5.945 -72.795 1.00 95.75 74 ARG A C 1
ATOM 560 O O . ARG A 1 74 ? 51.667 6.014 -73.862 1.00 95.75 74 ARG A O 1
ATOM 567 N N . MET A 1 75 ? 49.803 6.367 -72.657 1.00 95.50 75 MET A N 1
ATOM 568 C CA . MET A 1 75 ? 49.028 6.986 -73.735 1.00 95.50 75 MET A CA 1
ATOM 569 C C . MET A 1 75 ? 49.635 8.327 -74.165 1.00 95.50 75 MET A C 1
ATOM 571 O O . MET A 1 75 ? 49.812 8.561 -75.357 1.00 95.50 75 MET A O 1
ATOM 575 N N . ALA A 1 76 ? 50.028 9.177 -73.213 1.00 93.94 76 ALA A N 1
ATOM 576 C CA . ALA A 1 76 ? 50.678 10.457 -73.494 1.00 93.94 76 ALA A CA 1
ATOM 577 C C . ALA A 1 76 ? 52.019 10.276 -74.226 1.00 93.94 76 ALA A C 1
ATOM 579 O O . ALA A 1 76 ? 52.301 10.983 -75.194 1.00 93.94 76 ALA A O 1
ATOM 580 N N . GLN A 1 77 ? 52.823 9.288 -73.819 1.00 94.12 77 GLN A N 1
ATOM 581 C CA . GLN A 1 77 ? 54.058 8.927 -74.523 1.00 94.12 77 GLN A CA 1
ATOM 582 C C . GLN A 1 77 ? 53.786 8.434 -75.950 1.00 94.12 77 GLN A C 1
ATOM 584 O O . GLN A 1 77 ? 54.499 8.819 -76.878 1.00 94.12 77 GLN A O 1
ATOM 589 N N . ALA A 1 78 ? 52.762 7.597 -76.144 1.00 92.88 78 ALA A N 1
ATOM 590 C CA . ALA A 1 78 ? 52.383 7.105 -77.466 1.00 92.88 78 ALA A CA 1
ATOM 591 C C . ALA A 1 78 ? 51.882 8.240 -78.378 1.00 92.88 78 ALA A C 1
ATOM 593 O O . ALA A 1 78 ? 52.309 8.317 -79.527 1.00 92.88 78 ALA A O 1
ATOM 594 N N . ALA A 1 79 ? 51.071 9.160 -77.851 1.00 92.06 79 ALA A N 1
ATOM 595 C CA . ALA A 1 79 ? 50.584 10.333 -78.576 1.00 92.06 79 ALA A CA 1
ATOM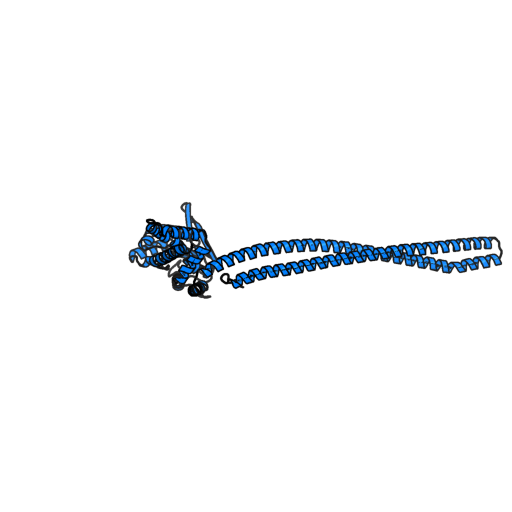 596 C C . ALA A 1 79 ? 51.721 11.297 -78.966 1.00 92.06 79 ALA A C 1
ATOM 598 O O . ALA A 1 79 ? 51.746 11.812 -80.082 1.00 92.06 79 ALA A O 1
ATOM 599 N N . ALA A 1 80 ? 52.707 11.512 -78.088 1.00 92.62 80 ALA A N 1
ATOM 600 C CA . ALA A 1 80 ? 53.883 12.325 -78.407 1.00 92.62 80 ALA A CA 1
ATOM 601 C C . ALA A 1 80 ? 54.754 11.691 -79.513 1.00 92.62 80 ALA A C 1
ATOM 603 O O . ALA A 1 80 ? 55.261 12.391 -80.397 1.00 92.62 80 ALA A O 1
ATOM 604 N N . ALA A 1 81 ? 54.909 10.362 -79.488 1.00 91.12 81 ALA A N 1
ATOM 605 C CA . ALA A 1 81 ? 55.611 9.617 -80.532 1.00 91.12 81 ALA A CA 1
ATOM 606 C C . ALA A 1 81 ? 54.862 9.657 -81.875 1.00 91.12 81 ALA A C 1
ATOM 608 O O . ALA A 1 81 ? 55.492 9.814 -82.918 1.00 91.12 81 ALA A O 1
ATOM 609 N N . GLU A 1 82 ? 53.530 9.575 -81.853 1.00 91.06 82 GLU A N 1
ATOM 610 C CA . GLU A 1 82 ? 52.680 9.746 -83.034 1.00 91.06 82 GLU A CA 1
ATOM 611 C C . GLU A 1 82 ? 52.803 11.156 -83.623 1.00 91.06 82 GLU A C 1
ATOM 613 O O . GLU A 1 82 ? 53.079 11.292 -84.813 1.00 91.06 82 GLU A O 1
ATOM 618 N N . ALA A 1 83 ? 52.713 12.205 -82.800 1.00 90.62 83 ALA A N 1
ATOM 619 C CA . ALA A 1 83 ? 52.900 13.586 -83.248 1.00 90.62 83 ALA A CA 1
ATOM 620 C C . ALA A 1 83 ? 54.284 13.809 -83.887 1.00 90.62 83 ALA A C 1
ATOM 622 O O . ALA A 1 83 ? 54.400 14.458 -84.929 1.00 90.62 83 ALA A O 1
ATOM 623 N N . SER A 1 84 ? 55.332 13.216 -83.306 1.00 90.38 84 SER A N 1
ATOM 624 C CA . SER A 1 84 ? 56.692 13.255 -83.864 1.00 90.38 84 SER A CA 1
ATOM 625 C C . SER A 1 84 ? 56.797 12.504 -85.199 1.00 90.38 84 SER A C 1
ATOM 627 O O . SER A 1 84 ? 57.444 12.982 -86.131 1.00 90.38 84 SER A O 1
ATOM 629 N N . ALA A 1 85 ? 56.141 11.346 -85.327 1.00 88.94 85 ALA A N 1
ATOM 630 C CA . ALA A 1 85 ? 56.102 10.581 -86.571 1.00 88.94 85 ALA A CA 1
ATOM 631 C C . ALA A 1 85 ? 55.351 11.335 -87.682 1.00 88.94 85 ALA A C 1
ATOM 633 O O . ALA A 1 85 ? 55.836 11.381 -88.814 1.00 88.94 85 ALA A O 1
ATOM 634 N N . ILE A 1 86 ? 54.232 11.990 -87.353 1.00 89.38 86 ILE A N 1
ATOM 635 C CA . ILE A 1 86 ? 53.477 12.860 -88.269 1.00 89.38 86 ILE A CA 1
ATOM 636 C C . ILE A 1 86 ? 54.362 14.005 -88.767 1.00 89.38 86 ILE A C 1
ATOM 638 O O . ILE A 1 86 ? 54.441 14.236 -89.972 1.00 89.38 86 ILE A O 1
ATOM 642 N N . ALA A 1 87 ? 55.092 14.666 -87.865 1.00 88.88 87 ALA A N 1
ATOM 643 C CA . ALA A 1 87 ? 56.011 15.746 -88.222 1.00 88.88 87 ALA A CA 1
ATOM 644 C C . ALA A 1 87 ? 57.162 15.288 -89.141 1.00 88.88 87 ALA A C 1
ATOM 646 O O . ALA A 1 87 ? 57.651 16.073 -89.949 1.00 88.88 87 ALA A O 1
ATOM 647 N N . SER A 1 88 ? 57.581 14.020 -89.052 1.00 89.25 88 SER A N 1
ATOM 648 C CA . SER A 1 88 ? 58.636 13.455 -89.909 1.00 89.25 88 SER A CA 1
ATOM 649 C C . SER A 1 88 ? 58.191 13.133 -91.342 1.00 89.25 88 SER A C 1
ATOM 651 O O . SER A 1 88 ? 59.036 12.914 -92.208 1.00 89.25 88 SER A O 1
ATOM 653 N N . GLY A 1 89 ? 56.879 13.047 -91.596 1.00 82.19 89 GLY A N 1
ATOM 654 C CA . GLY A 1 89 ? 56.322 12.699 -92.906 1.00 82.19 89 GLY A CA 1
ATOM 655 C C . GLY A 1 89 ? 56.521 11.242 -93.349 1.00 82.19 89 GLY A C 1
ATOM 656 O O . GLY A 1 89 ? 56.202 10.922 -94.491 1.00 82.19 89 GLY A O 1
ATOM 657 N N . ASN A 1 90 ? 57.035 10.349 -92.491 1.00 89.00 90 ASN A N 1
ATOM 658 C CA . ASN A 1 90 ? 57.249 8.935 -92.821 1.00 89.00 90 ASN A CA 1
ATOM 659 C C . ASN A 1 90 ? 55.955 8.109 -92.627 1.00 89.00 90 ASN A C 1
ATOM 661 O O . ASN A 1 90 ? 55.573 7.851 -91.482 1.00 89.00 90 ASN A O 1
ATOM 665 N N . PRO A 1 91 ? 55.314 7.607 -93.703 1.00 84.62 91 PRO A N 1
ATOM 666 C CA . PRO A 1 91 ? 54.020 6.923 -93.610 1.00 84.62 91 PRO A CA 1
ATOM 667 C C . PRO A 1 91 ? 54.049 5.639 -92.772 1.00 84.62 91 PRO A C 1
ATOM 669 O O . PRO A 1 91 ? 53.075 5.317 -92.095 1.00 84.62 91 PRO A O 1
ATOM 672 N N . VAL A 1 92 ? 55.172 4.914 -92.782 1.00 86.00 92 VAL A N 1
ATOM 673 C CA . VAL A 1 92 ? 55.332 3.664 -92.022 1.00 86.00 92 VAL A CA 1
ATOM 674 C C . VAL A 1 92 ? 55.475 3.958 -90.528 1.00 86.00 92 VAL A C 1
ATOM 676 O O . VAL A 1 92 ? 54.876 3.272 -89.701 1.00 86.00 92 VAL A O 1
ATOM 679 N N . ALA A 1 93 ? 56.225 5.008 -90.176 1.00 85.81 93 ALA A N 1
ATOM 680 C CA . ALA A 1 93 ? 56.374 5.448 -88.790 1.00 85.81 93 ALA A CA 1
ATOM 681 C C . ALA A 1 93 ? 55.053 5.988 -88.219 1.00 85.81 93 ALA A C 1
ATOM 683 O O . ALA A 1 93 ? 54.724 5.697 -87.070 1.00 85.81 93 ALA A O 1
ATOM 684 N N . ILE A 1 94 ? 54.280 6.716 -89.034 1.00 87.44 94 ILE A N 1
ATOM 685 C CA . ILE A 1 94 ? 52.941 7.203 -88.676 1.00 87.44 94 ILE A CA 1
ATOM 686 C C . ILE A 1 94 ? 52.016 6.017 -88.391 1.00 87.44 94 ILE A C 1
ATOM 688 O O . ILE A 1 94 ? 51.479 5.922 -87.293 1.00 87.44 94 ILE A O 1
ATOM 692 N N . ALA A 1 95 ? 51.900 5.063 -89.320 1.00 88.62 95 ALA A N 1
ATOM 693 C CA . ALA A 1 95 ? 51.027 3.900 -89.148 1.00 88.62 95 ALA A CA 1
ATOM 694 C C . ALA A 1 95 ? 51.369 3.076 -87.890 1.00 88.62 95 ALA A C 1
ATOM 696 O O . ALA A 1 95 ? 50.470 2.653 -87.162 1.00 88.62 95 ALA A O 1
ATOM 697 N N . ALA A 1 96 ? 52.660 2.878 -87.598 1.00 88.56 96 ALA A N 1
ATOM 698 C CA . ALA A 1 96 ? 53.107 2.150 -86.411 1.00 88.56 96 ALA A CA 1
ATOM 699 C C . ALA A 1 96 ? 52.803 2.900 -85.099 1.00 88.56 96 ALA A C 1
ATOM 701 O O . ALA A 1 96 ? 52.375 2.282 -84.120 1.00 88.56 96 ALA A O 1
ATOM 702 N N . ALA A 1 97 ? 53.000 4.222 -85.067 1.00 88.88 97 ALA A N 1
ATOM 703 C CA . ALA A 1 97 ? 52.696 5.035 -83.893 1.00 88.88 97 ALA A CA 1
ATOM 704 C C . ALA A 1 97 ? 51.180 5.136 -83.644 1.00 88.88 97 ALA A C 1
ATOM 706 O O . ALA A 1 97 ? 50.739 4.915 -82.515 1.00 88.88 97 ALA A O 1
ATOM 707 N N . SER A 1 98 ? 50.382 5.337 -84.697 1.00 90.69 98 SER A N 1
ATOM 708 C CA . SER A 1 98 ? 48.915 5.341 -84.623 1.00 90.69 98 SER A CA 1
ATOM 709 C C . SER A 1 98 ? 48.352 3.997 -84.156 1.00 90.69 98 SER A C 1
ATOM 711 O O . SER A 1 98 ? 47.453 3.961 -83.317 1.00 90.69 98 SER A O 1
ATOM 713 N N . ALA A 1 99 ? 48.911 2.871 -84.616 1.00 90.50 99 ALA A N 1
ATOM 714 C CA . ALA A 1 99 ? 48.506 1.546 -84.141 1.00 90.50 99 ALA A CA 1
ATOM 715 C C . ALA A 1 99 ? 48.775 1.357 -82.636 1.00 90.50 99 ALA A C 1
ATOM 717 O O . ALA A 1 99 ? 47.975 0.739 -81.932 1.00 90.50 99 ALA A O 1
ATOM 718 N N . LYS A 1 100 ? 49.874 1.921 -82.118 1.00 90.81 100 LYS A N 1
ATOM 719 C CA . LYS A 1 100 ? 50.216 1.866 -80.689 1.00 90.81 100 LYS A CA 1
ATOM 720 C C . LYS A 1 100 ? 49.273 2.717 -79.834 1.00 90.81 100 LYS A C 1
ATOM 722 O O . LYS A 1 100 ? 48.866 2.270 -78.764 1.00 90.81 100 LYS A O 1
ATOM 727 N N . VAL A 1 101 ? 48.892 3.900 -80.315 1.00 92.56 101 VAL A N 1
ATOM 728 C CA . VAL A 1 101 ? 47.866 4.750 -79.684 1.00 92.56 101 VAL A CA 1
ATOM 729 C C . VAL A 1 101 ? 46.512 4.035 -79.670 1.00 92.56 101 VAL A C 1
ATOM 731 O O . VAL A 1 101 ? 45.883 3.924 -78.617 1.00 92.56 101 VAL A O 1
ATOM 734 N N . ALA A 1 102 ? 46.108 3.451 -80.802 1.00 91.94 102 ALA A N 1
ATOM 735 C CA . ALA A 1 102 ? 44.872 2.677 -80.913 1.00 91.94 102 ALA A CA 1
ATOM 736 C C . ALA A 1 102 ? 44.847 1.446 -79.986 1.00 91.94 102 ALA A C 1
ATOM 738 O O . ALA A 1 102 ? 43.793 1.104 -79.455 1.00 91.94 102 ALA A O 1
ATOM 739 N N . ALA A 1 103 ? 45.995 0.803 -79.745 1.00 93.06 103 ALA A N 1
ATOM 740 C CA . ALA A 1 103 ? 46.103 -0.343 -78.842 1.00 93.06 103 ALA A CA 1
ATOM 741 C C . ALA A 1 103 ? 45.988 0.031 -77.351 1.00 93.06 103 ALA A C 1
ATOM 743 O O . ALA A 1 103 ? 45.458 -0.754 -76.565 1.00 93.06 103 ALA A O 1
ATOM 744 N N . ILE A 1 104 ? 46.464 1.217 -76.949 1.00 94.69 104 ILE A N 1
ATOM 745 C CA . ILE A 1 104 ? 46.430 1.677 -75.546 1.00 94.69 104 ILE A CA 1
ATOM 746 C C . ILE A 1 104 ? 45.075 2.309 -75.191 1.00 94.69 104 ILE A C 1
ATOM 748 O O . ILE A 1 104 ? 44.623 2.184 -74.053 1.00 94.69 104 ILE A O 1
ATOM 752 N N . ALA A 1 105 ? 44.389 2.936 -76.151 1.00 94.12 105 ALA A N 1
ATOM 753 C CA . ALA A 1 105 ? 43.090 3.582 -75.945 1.00 94.12 105 ALA A CA 1
ATOM 754 C C . ALA A 1 105 ? 42.036 2.725 -75.194 1.00 94.12 105 ALA A C 1
ATOM 756 O O . ALA A 1 105 ? 41.474 3.225 -74.215 1.00 94.12 105 ALA A O 1
ATOM 757 N N . PRO A 1 106 ? 41.767 1.450 -75.555 1.00 95.56 106 PRO A N 1
ATOM 758 C CA . PRO A 1 106 ? 40.815 0.619 -74.811 1.00 95.56 106 PRO A CA 1
ATOM 759 C C . PRO A 1 106 ? 41.309 0.250 -73.403 1.00 95.56 106 PRO A C 1
ATOM 761 O O . PRO A 1 106 ? 40.499 0.121 -72.484 1.00 95.56 106 PRO A O 1
ATOM 764 N N . GLU A 1 107 ? 42.626 0.110 -73.200 1.00 95.62 107 GLU A N 1
ATOM 765 C CA . GLU A 1 107 ? 43.202 -0.131 -71.870 1.00 95.62 107 GLU A CA 1
ATOM 766 C C . GLU A 1 107 ? 42.985 1.085 -70.959 1.00 95.62 107 GLU A C 1
ATOM 768 O O . GLU A 1 107 ? 42.602 0.921 -69.799 1.00 95.62 107 GLU A O 1
ATOM 773 N N . LEU A 1 108 ? 43.169 2.296 -71.498 1.00 96.31 108 LEU A N 1
ATOM 774 C CA . LEU A 1 108 ? 42.922 3.544 -70.782 1.00 96.31 108 LEU A CA 1
ATOM 775 C C . LEU A 1 108 ? 41.441 3.703 -70.428 1.00 96.31 108 LEU A C 1
ATOM 777 O O . LEU A 1 108 ? 41.118 3.999 -69.279 1.00 96.31 108 LEU A O 1
ATOM 781 N N . ALA A 1 109 ? 40.542 3.453 -71.384 1.00 96.25 109 ALA A N 1
ATOM 782 C CA . ALA A 1 109 ? 39.102 3.506 -71.144 1.00 96.25 109 ALA A CA 1
ATOM 783 C C . ALA A 1 109 ? 38.681 2.559 -70.006 1.00 96.25 109 ALA A C 1
ATOM 785 O O . ALA A 1 109 ? 37.965 2.970 -69.092 1.00 96.25 109 ALA A O 1
ATOM 786 N N . ARG A 1 110 ? 39.201 1.322 -70.002 1.00 97.31 110 ARG A N 1
ATOM 787 C CA . ARG A 1 110 ? 38.958 0.357 -68.921 1.00 97.31 110 ARG A CA 1
ATOM 788 C C . ARG A 1 110 ? 39.522 0.832 -67.580 1.00 97.31 110 ARG A C 1
ATOM 790 O O . ARG A 1 110 ? 38.834 0.733 -66.572 1.00 97.31 110 ARG A O 1
ATOM 797 N N . ALA A 1 111 ? 40.745 1.363 -67.547 1.00 97.06 111 ALA A N 1
ATOM 798 C CA . ALA A 1 111 ? 41.355 1.842 -66.305 1.00 97.06 111 ALA A CA 1
ATOM 799 C C . ALA A 1 111 ? 40.602 3.043 -65.702 1.00 97.06 111 ALA A C 1
ATOM 801 O O . ALA A 1 111 ? 40.465 3.133 -64.482 1.00 97.06 111 ALA A O 1
ATOM 802 N N . ILE A 1 112 ? 40.073 3.939 -66.546 1.00 97.81 112 ILE A N 1
ATOM 803 C CA . ILE A 1 112 ? 39.198 5.041 -66.119 1.00 97.81 112 ILE A CA 1
ATOM 804 C C . ILE A 1 112 ? 37.901 4.492 -65.521 1.00 97.81 112 ILE A C 1
ATOM 806 O O . ILE A 1 112 ? 37.505 4.924 -64.440 1.00 97.81 112 ILE A O 1
ATOM 810 N N . GLN A 1 113 ? 37.260 3.532 -66.193 1.00 98.00 113 GLN A N 1
ATOM 811 C CA . GLN A 1 113 ? 36.028 2.918 -65.703 1.00 98.00 113 GLN A CA 1
ATOM 812 C C . GLN A 1 113 ? 36.239 2.222 -64.350 1.00 98.00 113 GLN A C 1
ATOM 814 O O . GLN A 1 113 ? 35.519 2.518 -63.402 1.00 98.00 113 GLN A O 1
ATOM 819 N N . GLU A 1 114 ? 37.254 1.362 -64.229 1.00 97.62 114 GLU A N 1
ATOM 820 C CA . GLU A 1 114 ? 37.549 0.641 -62.983 1.00 97.62 114 GLU A CA 1
ATOM 821 C C . GLU A 1 114 ? 37.884 1.588 -61.819 1.00 97.62 114 GLU A C 1
ATOM 823 O O . GLU A 1 114 ? 37.547 1.306 -60.668 1.00 97.62 114 GLU A O 1
ATOM 828 N N . TYR A 1 115 ? 38.551 2.714 -62.098 1.00 98.19 115 TYR A N 1
ATOM 829 C CA . TYR A 1 115 ? 38.788 3.751 -61.095 1.00 98.19 115 TYR A CA 1
ATOM 830 C C . TYR A 1 115 ? 37.481 4.426 -60.662 1.00 98.19 115 TYR A C 1
ATOM 832 O O . TYR A 1 115 ? 37.230 4.537 -59.464 1.00 98.19 115 TYR A O 1
ATOM 840 N N . ASN A 1 116 ? 36.628 4.825 -61.609 1.00 98.12 116 ASN A N 1
ATOM 841 C CA . ASN A 1 116 ? 35.345 5.458 -61.298 1.00 98.12 116 ASN A CA 1
ATOM 842 C C . ASN A 1 116 ? 34.435 4.521 -60.481 1.00 98.12 116 ASN A C 1
ATOM 844 O O . ASN A 1 116 ? 33.861 4.945 -59.480 1.00 98.12 116 ASN A O 1
ATOM 848 N N . GLU A 1 117 ? 34.368 3.236 -60.838 1.00 98.12 117 GLU A N 1
ATOM 849 C CA . GLU A 1 117 ? 33.622 2.221 -60.081 1.00 98.12 117 GLU A CA 1
ATOM 850 C C . GLU A 1 117 ? 34.161 2.054 -58.648 1.00 98.12 117 GLU A C 1
ATOM 852 O O . GLU A 1 117 ? 33.381 1.918 -57.700 1.00 98.12 117 GLU A O 1
ATOM 857 N N . ALA A 1 118 ? 35.487 2.105 -58.463 1.00 98.00 118 ALA A N 1
ATOM 858 C CA . ALA A 1 118 ? 36.109 2.052 -57.141 1.00 98.00 118 ALA A CA 1
ATOM 859 C C . ALA A 1 118 ? 35.786 3.296 -56.294 1.00 98.00 118 ALA A C 1
ATOM 861 O O . ALA A 1 118 ? 35.478 3.152 -55.108 1.00 98.00 118 ALA A O 1
ATOM 862 N N . VAL A 1 119 ? 35.794 4.492 -56.898 1.00 98.31 119 VAL A N 1
ATOM 863 C CA . VAL A 1 119 ? 35.393 5.750 -56.241 1.00 98.31 119 VAL A CA 1
ATOM 864 C C . VAL A 1 119 ? 33.940 5.673 -55.781 1.00 98.31 119 VAL A C 1
ATOM 866 O O . VAL A 1 119 ? 33.656 5.932 -54.611 1.00 98.31 119 VAL A O 1
ATOM 869 N N . GLU A 1 120 ? 33.021 5.272 -56.661 1.00 98.12 120 GLU A N 1
ATOM 870 C CA . GLU A 1 120 ? 31.605 5.128 -56.309 1.00 98.12 120 GLU A CA 1
ATOM 871 C C . GLU A 1 120 ? 31.396 4.093 -55.199 1.00 98.12 120 GLU A C 1
ATOM 873 O O . GLU A 1 120 ? 30.614 4.307 -54.270 1.00 98.12 120 GLU A O 1
ATOM 878 N N . HIS A 1 121 ? 32.093 2.955 -55.269 1.00 97.38 121 HIS A N 1
ATOM 879 C CA . HIS A 1 121 ? 31.994 1.930 -54.238 1.00 97.38 121 HIS A CA 1
ATOM 880 C C . HIS A 1 121 ? 32.505 2.436 -52.884 1.00 97.38 121 HIS A C 1
ATOM 882 O O . HIS A 1 121 ? 31.806 2.260 -51.885 1.00 97.38 121 HIS A O 1
ATOM 888 N N . ARG A 1 122 ? 33.654 3.128 -52.838 1.00 98.19 122 ARG A N 1
ATOM 889 C CA . ARG A 1 122 ? 34.150 3.763 -51.608 1.00 98.19 122 ARG A CA 1
ATOM 890 C C . ARG A 1 122 ? 33.137 4.770 -51.058 1.00 98.19 122 ARG A C 1
ATOM 892 O O . ARG A 1 122 ? 32.842 4.710 -49.869 1.00 98.19 122 ARG A O 1
ATOM 899 N N . GLN A 1 123 ? 32.571 5.645 -51.894 1.00 98.06 123 GLN A N 1
ATOM 900 C CA . GLN A 1 123 ? 31.562 6.627 -51.465 1.00 98.06 123 GLN A CA 1
ATOM 901 C C . GLN A 1 123 ? 30.330 5.957 -50.837 1.00 98.06 123 GLN A C 1
ATOM 903 O O . GLN A 1 123 ? 29.844 6.405 -49.799 1.00 98.06 123 GLN A O 1
ATOM 908 N N . ARG A 1 124 ? 29.850 4.842 -51.411 1.00 97.94 124 ARG A N 1
ATOM 909 C CA . ARG A 1 124 ? 28.751 4.057 -50.818 1.00 97.94 124 ARG A CA 1
ATOM 910 C C . ARG A 1 124 ? 29.112 3.496 -49.439 1.00 97.94 124 ARG A C 1
ATOM 912 O O . ARG A 1 124 ? 28.270 3.499 -48.544 1.00 97.94 124 ARG A O 1
ATOM 919 N N . ILE A 1 125 ? 30.346 3.023 -49.255 1.00 97.94 125 ILE A N 1
ATOM 920 C CA . ILE A 1 125 ? 30.809 2.505 -47.960 1.00 97.94 125 ILE A CA 1
ATOM 921 C C . ILE A 1 125 ? 31.032 3.629 -46.940 1.00 97.94 125 ILE 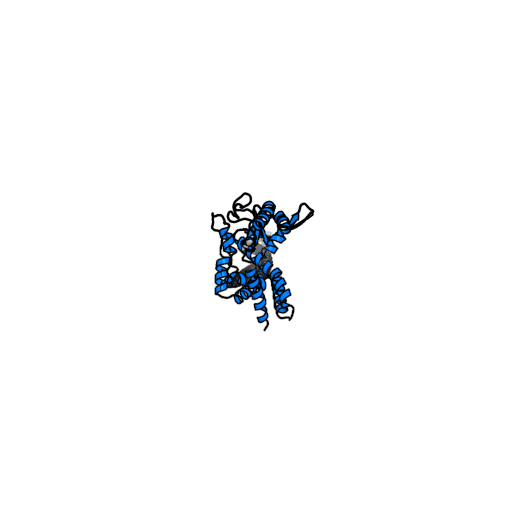A C 1
ATOM 923 O O . ILE A 1 125 ? 30.708 3.439 -45.771 1.00 97.94 125 ILE A O 1
ATOM 927 N N . GLU A 1 126 ? 31.489 4.814 -47.349 1.00 98.19 126 GLU A N 1
ATOM 928 C CA . GLU A 1 126 ? 31.538 5.979 -46.450 1.00 98.19 126 GLU A CA 1
ATOM 929 C C . GLU A 1 126 ? 30.158 6.343 -45.925 1.00 98.19 126 GLU A C 1
ATOM 931 O O . GLU A 1 126 ? 29.985 6.502 -44.718 1.00 98.19 126 GLU A O 1
ATOM 936 N N . HIS A 1 127 ? 29.157 6.371 -46.805 1.00 97.75 127 HIS A N 1
ATOM 937 C CA . HIS A 1 127 ? 27.787 6.612 -46.379 1.00 97.75 127 HIS A CA 1
ATOM 938 C C . HIS A 1 127 ? 27.281 5.533 -45.404 1.00 97.75 127 HIS A C 1
ATOM 940 O O . HIS A 1 127 ? 26.618 5.845 -44.415 1.00 97.75 127 HIS A O 1
ATOM 946 N N . ARG A 1 128 ? 27.641 4.258 -45.620 1.00 97.62 128 ARG A N 1
ATOM 947 C CA . ARG A 1 128 ? 27.353 3.181 -44.657 1.00 97.62 128 ARG A CA 1
ATOM 948 C C . ARG A 1 128 ? 28.003 3.448 -43.295 1.00 97.62 128 ARG A C 1
ATOM 950 O O . ARG A 1 128 ? 27.324 3.285 -42.286 1.00 97.62 128 ARG A O 1
ATOM 957 N N . CYS A 1 129 ? 29.264 3.887 -43.247 1.00 98.31 129 CYS A N 1
ATOM 958 C CA . CYS A 1 129 ? 29.930 4.256 -41.992 1.00 98.31 129 CYS A CA 1
ATOM 959 C C . CYS A 1 129 ? 29.199 5.394 -41.265 1.00 98.31 129 CYS A C 1
ATOM 961 O O . CYS A 1 129 ? 29.007 5.321 -40.052 1.00 98.31 129 CYS A O 1
ATOM 963 N N . GLU A 1 130 ? 28.751 6.423 -41.989 1.00 98.19 130 GLU A N 1
ATOM 964 C CA . GLU A 1 130 ? 27.973 7.526 -41.409 1.00 98.19 130 GLU A CA 1
ATOM 965 C C . GLU A 1 130 ? 26.658 7.037 -40.790 1.00 98.19 130 GLU A C 1
ATOM 967 O O . GLU A 1 130 ? 26.293 7.451 -39.687 1.00 98.19 130 GLU A O 1
ATOM 972 N N . LEU A 1 131 ? 25.940 6.149 -41.484 1.00 98.25 131 LEU A N 1
ATOM 973 C CA . LEU A 1 131 ? 24.706 5.552 -40.973 1.00 98.25 131 LEU A CA 1
ATOM 974 C C . LEU A 1 131 ? 24.974 4.658 -39.757 1.00 98.25 131 LEU A C 1
ATOM 976 O O . LEU A 1 131 ? 24.273 4.787 -38.755 1.00 98.25 131 LEU A O 1
ATOM 980 N N . ALA A 1 132 ? 26.013 3.821 -39.797 1.00 98.44 132 ALA A N 1
ATOM 981 C CA . ALA A 1 132 ? 26.399 2.976 -38.670 1.00 98.44 132 ALA A CA 1
ATOM 982 C C . ALA A 1 132 ? 26.771 3.814 -37.433 1.00 98.44 132 ALA A C 1
ATOM 984 O O . ALA A 1 132 ? 26.353 3.494 -36.321 1.00 98.44 132 ALA A O 1
ATOM 985 N N . GLN A 1 133 ? 27.467 4.942 -37.614 1.00 98.56 133 GLN A N 1
ATOM 986 C CA . GLN A 1 133 ? 27.773 5.864 -36.518 1.00 98.56 133 GLN A CA 1
ATOM 987 C C . GLN A 1 133 ? 26.504 6.488 -35.925 1.00 98.56 133 GLN A C 1
ATOM 989 O O . GLN A 1 133 ? 26.385 6.602 -34.704 1.00 98.56 133 GLN A O 1
ATOM 994 N N . LYS A 1 134 ? 25.528 6.864 -36.763 1.00 98.25 134 LYS A N 1
ATOM 995 C CA . LYS A 1 134 ? 24.220 7.339 -36.279 1.00 98.25 134 LYS A CA 1
ATOM 996 C C . LYS A 1 134 ? 23.497 6.257 -35.476 1.00 98.25 134 LYS A C 1
ATOM 998 O O . LYS A 1 134 ? 22.946 6.570 -34.424 1.00 98.25 134 LYS A O 1
ATOM 1003 N N . CYS A 1 135 ? 23.535 5.001 -35.924 1.00 98.06 135 CYS A N 1
ATOM 1004 C CA . CYS A 1 135 ? 22.967 3.873 -35.184 1.00 98.06 135 CYS A CA 1
ATOM 1005 C C . CYS A 1 135 ? 23.629 3.693 -33.812 1.00 98.06 135 CYS A C 1
ATOM 1007 O O . CYS A 1 135 ? 22.911 3.521 -32.831 1.00 98.06 135 CYS A O 1
ATOM 1009 N N . VAL A 1 136 ? 24.961 3.794 -33.719 1.00 98.69 136 VAL A N 1
ATOM 1010 C CA . VAL A 1 136 ? 25.683 3.744 -32.433 1.00 98.69 136 VAL A CA 1
ATOM 1011 C C . VAL A 1 136 ? 25.222 4.857 -31.498 1.00 98.69 136 VAL A C 1
ATOM 1013 O O . VAL A 1 136 ? 24.920 4.582 -30.341 1.00 98.69 136 VAL A O 1
ATOM 1016 N N . ASN A 1 137 ? 25.117 6.094 -31.990 1.00 98.31 137 ASN A N 1
ATOM 1017 C CA . ASN A 1 137 ? 24.699 7.228 -31.161 1.00 98.31 137 ASN A CA 1
ATOM 1018 C C . ASN A 1 137 ? 23.280 7.025 -30.604 1.00 98.31 137 ASN A C 1
ATOM 1020 O O . ASN A 1 137 ? 23.060 7.193 -29.408 1.00 98.31 137 ASN A O 1
ATOM 1024 N N . ILE A 1 138 ? 22.339 6.590 -31.451 1.00 98.19 138 ILE A N 1
ATOM 1025 C CA . ILE A 1 138 ? 20.958 6.301 -31.035 1.00 98.19 138 ILE A CA 1
ATOM 1026 C C . ILE A 1 138 ? 20.925 5.147 -30.025 1.00 98.19 138 ILE A C 1
ATOM 1028 O O . ILE A 1 138 ? 20.264 5.248 -28.993 1.00 98.19 138 ILE A O 1
ATOM 1032 N N . ALA A 1 139 ? 21.648 4.054 -30.290 1.00 98.25 139 ALA A N 1
ATOM 1033 C CA . ALA A 1 139 ? 21.692 2.903 -29.392 1.00 98.25 139 ALA A CA 1
ATOM 1034 C C . ALA A 1 139 ? 22.307 3.258 -28.028 1.00 98.25 139 ALA A C 1
ATOM 1036 O O . ALA A 1 139 ? 21.835 2.773 -27.000 1.00 98.25 139 ALA A O 1
ATOM 1037 N N . GLN A 1 140 ? 23.313 4.138 -28.006 1.00 98.44 140 GLN A N 1
ATOM 1038 C CA . GLN A 1 140 ? 23.938 4.628 -26.779 1.00 98.44 140 GLN A CA 1
ATOM 1039 C C . GLN A 1 140 ? 22.948 5.450 -25.947 1.00 98.44 140 GLN A C 1
ATOM 1041 O O . GLN A 1 140 ? 22.720 5.130 -24.782 1.00 98.44 140 GLN A O 1
ATOM 1046 N N . GLU A 1 141 ? 22.289 6.441 -26.555 1.00 97.56 141 GLU A N 1
ATOM 1047 C CA . GLU A 1 141 ? 21.272 7.257 -25.878 1.00 97.56 141 GLU A CA 1
ATOM 1048 C C . GLU A 1 141 ? 20.121 6.402 -25.324 1.00 97.56 141 GLU A C 1
ATOM 1050 O O . GLU A 1 141 ? 19.649 6.622 -24.201 1.00 97.56 141 GLU A O 1
ATOM 1055 N N . MET A 1 142 ? 19.680 5.398 -26.090 1.00 96.06 142 MET A N 1
ATOM 1056 C CA . MET A 1 142 ? 18.666 4.439 -25.651 1.00 96.06 142 MET A CA 1
ATOM 1057 C C . MET A 1 142 ? 19.146 3.608 -24.458 1.00 96.06 142 MET A C 1
ATOM 1059 O O . MET A 1 142 ? 18.404 3.470 -23.483 1.00 96.06 142 MET A O 1
ATOM 1063 N N . CYS A 1 143 ? 20.371 3.078 -24.511 1.00 97.75 143 CYS A N 1
ATOM 1064 C CA . CYS A 1 143 ? 20.959 2.287 -23.433 1.00 97.75 143 CYS A CA 1
ATOM 1065 C C . CYS A 1 143 ? 21.062 3.101 -22.137 1.00 97.75 143 CYS A C 1
ATOM 1067 O O . CYS A 1 143 ? 20.582 2.662 -21.090 1.00 97.75 143 CYS A O 1
ATOM 1069 N N . ASP A 1 144 ? 21.583 4.326 -22.213 1.00 97.44 144 ASP A N 1
ATOM 1070 C CA . ASP A 1 144 ? 21.733 5.214 -21.057 1.00 97.44 144 ASP A CA 1
ATOM 1071 C C . ASP A 1 144 ? 20.374 5.587 -20.449 1.00 97.44 144 ASP A C 1
ATOM 1073 O O . ASP A 1 144 ? 20.176 5.518 -19.230 1.00 97.44 144 ASP A O 1
ATOM 1077 N N . THR A 1 145 ? 19.397 5.906 -21.302 1.00 96.50 145 THR A N 1
ATOM 1078 C CA . THR A 1 145 ? 18.032 6.234 -20.872 1.00 96.50 145 THR A CA 1
ATOM 1079 C C . THR A 1 145 ? 17.363 5.051 -20.175 1.00 96.50 145 THR A C 1
ATOM 1081 O O . THR A 1 145 ? 16.743 5.224 -19.121 1.00 96.50 145 THR A O 1
ATOM 1084 N N . LEU A 1 146 ? 17.470 3.846 -20.741 1.00 96.19 146 LEU A N 1
ATOM 1085 C CA . LEU A 1 146 ? 16.870 2.645 -20.164 1.00 96.19 146 LEU A CA 1
ATOM 1086 C C . LEU A 1 146 ? 17.555 2.249 -18.858 1.00 96.19 146 LEU A C 1
ATOM 1088 O O . LEU A 1 146 ? 16.859 1.962 -17.886 1.00 96.19 146 LEU A O 1
ATOM 1092 N N . ASN A 1 147 ? 18.885 2.322 -18.783 1.00 96.19 147 ASN A N 1
ATOM 1093 C CA . ASN A 1 147 ? 19.627 2.066 -17.549 1.00 96.19 147 ASN A CA 1
ATOM 1094 C C . ASN A 1 147 ? 19.193 3.001 -16.416 1.00 96.19 147 ASN A C 1
ATOM 1096 O O . ASN A 1 147 ? 18.916 2.544 -15.304 1.00 96.19 147 ASN A O 1
ATOM 1100 N N . MET A 1 148 ? 19.059 4.297 -16.706 1.00 96.31 148 MET A N 1
ATOM 1101 C CA . MET A 1 148 ? 18.591 5.274 -15.726 1.00 96.31 148 MET A CA 1
ATOM 1102 C C . MET A 1 148 ? 17.144 4.999 -15.287 1.00 96.31 148 MET A C 1
ATOM 1104 O O . MET A 1 148 ? 16.860 4.962 -14.087 1.00 96.31 148 MET A O 1
ATOM 1108 N N . ARG A 1 149 ? 16.228 4.747 -16.234 1.00 95.69 149 ARG A N 1
ATOM 1109 C CA . ARG A 1 149 ? 14.814 4.465 -15.930 1.00 95.69 149 ARG A CA 1
ATOM 1110 C C . ARG A 1 149 ? 14.633 3.177 -15.136 1.00 95.69 149 ARG A C 1
ATOM 1112 O O . ARG A 1 149 ? 13.914 3.181 -14.140 1.00 95.69 149 ARG A O 1
ATOM 1119 N N . PHE A 1 150 ? 15.282 2.090 -15.543 1.00 96.69 150 PHE A N 1
ATOM 1120 C CA . PHE A 1 150 ? 15.203 0.815 -14.839 1.00 96.69 150 PHE A CA 1
ATOM 1121 C C . PHE A 1 150 ? 15.830 0.896 -13.447 1.00 96.69 150 PHE A C 1
ATOM 1123 O O . PHE A 1 150 ? 15.231 0.402 -12.494 1.00 96.69 150 PHE A O 1
ATOM 1130 N N . GLY A 1 151 ? 16.964 1.588 -13.290 1.00 95.62 151 GLY A N 1
ATOM 1131 C CA . GLY A 1 151 ? 17.560 1.845 -11.978 1.00 95.62 151 GLY A CA 1
ATOM 1132 C C . GLY A 1 151 ? 16.617 2.609 -11.042 1.00 95.62 151 GLY A C 1
ATOM 1133 O O . GLY A 1 151 ? 16.394 2.189 -9.905 1.00 95.62 151 GLY A O 1
ATOM 1134 N N . TYR A 1 152 ? 15.996 3.686 -11.535 1.00 95.19 152 TYR A N 1
ATOM 1135 C CA . TYR A 1 152 ? 15.009 4.454 -10.772 1.00 95.19 152 TYR A CA 1
ATOM 1136 C C . TYR A 1 152 ? 13.782 3.613 -10.391 1.00 95.19 152 TYR A C 1
ATOM 1138 O O . TYR A 1 152 ? 13.368 3.607 -9.229 1.00 95.19 152 TYR A O 1
ATOM 1146 N N . SER A 1 153 ? 13.212 2.875 -11.348 1.00 93.38 153 SER A N 1
ATOM 1147 C CA . SER A 1 153 ? 12.044 2.025 -11.105 1.00 93.38 153 SER A CA 1
ATOM 1148 C C . SER A 1 153 ? 12.339 0.921 -10.091 1.00 93.38 153 SER A C 1
ATOM 1150 O O . SER A 1 153 ? 11.545 0.733 -9.170 1.00 93.38 153 SER A O 1
ATOM 1152 N N . LYS A 1 154 ? 13.494 0.245 -10.184 1.00 97.00 154 LYS A N 1
ATOM 1153 C CA . LYS A 1 154 ? 13.929 -0.751 -9.189 1.00 97.00 154 LYS A CA 1
ATOM 1154 C C . LYS A 1 154 ? 13.998 -0.146 -7.789 1.00 97.00 154 LYS A C 1
ATOM 1156 O O . LYS A 1 154 ? 13.419 -0.702 -6.860 1.00 97.00 154 LYS A O 1
ATOM 1161 N N . ALA A 1 155 ? 14.630 1.020 -7.644 1.00 96.38 155 ALA A N 1
ATOM 1162 C CA . ALA A 1 155 ? 14.732 1.708 -6.357 1.00 96.38 155 ALA A CA 1
ATOM 1163 C C . ALA A 1 155 ? 13.353 2.079 -5.780 1.00 96.38 155 ALA A C 1
ATOM 1165 O O . ALA A 1 155 ? 13.122 1.939 -4.579 1.00 96.38 155 ALA A O 1
ATOM 1166 N N . LYS A 1 156 ? 12.411 2.514 -6.628 1.00 96.19 156 LYS A N 1
ATOM 1167 C CA . LYS A 1 156 ? 11.045 2.831 -6.192 1.00 96.19 156 LYS A CA 1
ATOM 1168 C C . LYS A 1 156 ? 10.248 1.603 -5.775 1.00 96.19 156 LYS A C 1
ATOM 1170 O O . LYS A 1 156 ? 9.565 1.652 -4.753 1.00 96.19 156 LYS A O 1
ATOM 1175 N N . VAL A 1 157 ? 10.351 0.510 -6.525 1.00 96.69 157 VAL A N 1
ATOM 1176 C CA . VAL A 1 157 ? 9.718 -0.765 -6.164 1.00 96.69 157 VAL A CA 1
ATOM 1177 C C . VAL A 1 157 ? 10.291 -1.287 -4.846 1.00 96.69 157 VAL A C 1
ATOM 1179 O O . VAL A 1 157 ? 9.519 -1.661 -3.967 1.00 96.69 157 VAL A O 1
ATOM 1182 N N . GLU A 1 158 ? 11.614 -1.231 -4.662 1.00 96.56 158 GLU A N 1
ATOM 1183 C CA . GLU A 1 158 ? 12.284 -1.607 -3.411 1.00 96.56 158 GLU A CA 1
ATOM 1184 C C . GLU A 1 158 ? 11.730 -0.826 -2.215 1.00 96.56 158 GLU A C 1
ATOM 1186 O O . GLU A 1 158 ? 11.329 -1.414 -1.212 1.00 96.56 158 GLU A O 1
ATOM 1191 N N . GLU A 1 159 ? 11.658 0.503 -2.338 1.00 95.94 159 GLU A N 1
ATOM 1192 C CA . GLU A 1 159 ? 11.174 1.394 -1.284 1.00 95.94 159 GLU A CA 1
ATOM 1193 C C . GLU A 1 159 ? 9.731 1.055 -0.872 1.00 95.94 159 GLU A C 1
ATOM 1195 O O . GLU A 1 159 ? 9.420 0.953 0.320 1.00 95.94 159 GLU A O 1
ATOM 1200 N N . VAL A 1 160 ? 8.845 0.879 -1.857 1.00 95.56 160 VAL A N 1
ATOM 1201 C CA . VAL A 1 160 ? 7.425 0.585 -1.626 1.00 95.56 160 VAL A CA 1
ATOM 1202 C C . VAL A 1 160 ? 7.246 -0.798 -1.009 1.00 95.56 160 VAL A C 1
ATOM 1204 O O . VAL A 1 160 ? 6.491 -0.937 -0.045 1.00 95.56 160 VAL A O 1
ATOM 1207 N N . VAL A 1 161 ? 7.953 -1.808 -1.518 1.00 96.25 161 VAL A N 1
ATOM 1208 C CA . VAL A 1 161 ? 7.854 -3.187 -1.024 1.00 96.25 161 VAL A CA 1
ATOM 1209 C C . VAL A 1 161 ? 8.420 -3.300 0.386 1.00 96.25 161 VAL A C 1
ATOM 1211 O O . VAL A 1 161 ? 7.771 -3.897 1.237 1.00 96.25 161 VAL A O 1
ATOM 1214 N N . LEU A 1 162 ? 9.558 -2.669 0.687 1.00 95.12 162 LEU A N 1
ATOM 1215 C CA . LEU A 1 162 ? 10.132 -2.678 2.034 1.00 95.12 162 LEU A CA 1
ATOM 1216 C C . LEU A 1 162 ? 9.180 -2.042 3.058 1.00 95.12 162 LEU A C 1
ATOM 1218 O O . LEU A 1 162 ? 8.894 -2.636 4.100 1.00 95.12 162 LEU A O 1
ATOM 1222 N N . LYS A 1 163 ? 8.639 -0.855 2.750 1.00 94.38 163 LYS A N 1
ATOM 1223 C CA . LYS A 1 163 ? 7.672 -0.164 3.620 1.00 94.38 163 LYS A CA 1
ATOM 1224 C C . LYS A 1 163 ? 6.374 -0.961 3.773 1.00 94.38 163 LYS A C 1
ATOM 1226 O O . LYS A 1 163 ? 5.851 -1.070 4.882 1.00 94.38 163 LYS A O 1
ATOM 1231 N N . GLY A 1 164 ? 5.849 -1.499 2.673 1.00 93.56 164 GLY A N 1
ATOM 1232 C CA . GLY A 1 164 ? 4.619 -2.289 2.651 1.00 93.56 164 GLY A CA 1
ATOM 1233 C C . GLY A 1 164 ? 4.750 -3.576 3.461 1.00 93.56 164 GLY A C 1
ATOM 1234 O O . GLY A 1 164 ? 3.967 -3.800 4.383 1.00 93.56 164 GLY A O 1
ATOM 1235 N N . SER A 1 165 ? 5.781 -4.372 3.180 1.00 94.31 165 SER A N 1
ATOM 1236 C CA . SER A 1 165 ? 6.059 -5.627 3.882 1.00 94.31 165 SER A CA 1
ATOM 1237 C C . SER A 1 165 ? 6.364 -5.405 5.359 1.00 94.31 165 SER A C 1
ATOM 1239 O O . SER A 1 165 ? 5.859 -6.155 6.184 1.00 94.31 165 SER A O 1
ATOM 1241 N N . GLY A 1 166 ? 7.101 -4.349 5.725 1.00 93.31 166 GLY A N 1
ATOM 1242 C CA . GLY A 1 166 ? 7.352 -4.023 7.132 1.00 93.31 166 GLY A CA 1
ATOM 1243 C C . GLY A 1 166 ? 6.067 -3.729 7.913 1.00 93.31 166 GLY A C 1
ATOM 1244 O O . GLY A 1 166 ? 5.868 -4.248 9.008 1.00 93.31 166 GLY A O 1
ATOM 1245 N N . ARG A 1 167 ? 5.143 -2.951 7.331 1.00 92.94 167 ARG A N 1
ATOM 1246 C CA . ARG A 1 167 ? 3.833 -2.677 7.950 1.00 92.94 167 ARG A CA 1
ATOM 1247 C C . ARG A 1 167 ? 2.973 -3.931 8.072 1.00 92.94 167 ARG A C 1
ATOM 1249 O O . ARG A 1 167 ? 2.318 -4.117 9.093 1.00 92.94 167 ARG A O 1
ATOM 1256 N N . LEU A 1 168 ? 2.962 -4.771 7.039 1.00 93.56 168 LEU A N 1
ATOM 1257 C CA . LEU A 1 168 ? 2.229 -6.035 7.058 1.00 93.56 168 LEU A CA 1
ATOM 1258 C C . LEU A 1 168 ? 2.824 -7.017 8.071 1.00 93.56 168 LEU A C 1
ATOM 1260 O O . LEU A 1 168 ? 2.062 -7.705 8.738 1.00 93.56 168 LEU A O 1
ATOM 1264 N N . GLN A 1 169 ? 4.148 -7.043 8.236 1.00 93.62 169 GLN A N 1
ATOM 1265 C CA . GLN A 1 169 ? 4.805 -7.878 9.238 1.00 93.62 169 GLN A CA 1
ATOM 1266 C C . GLN A 1 169 ? 4.411 -7.458 10.655 1.00 93.62 169 GLN A C 1
ATOM 1268 O O . GLN A 1 169 ? 4.018 -8.305 11.445 1.00 93.62 169 GLN A O 1
ATOM 1273 N N . LEU A 1 170 ? 4.410 -6.155 10.956 1.00 90.81 170 LEU A N 1
ATOM 1274 C CA . LEU A 1 170 ? 3.926 -5.660 12.250 1.00 90.81 170 LEU A CA 1
ATOM 1275 C C . LEU A 1 170 ? 2.460 -6.049 12.493 1.00 90.81 170 LEU A C 1
ATOM 1277 O O . LEU A 1 170 ? 2.119 -6.528 13.569 1.00 90.81 170 LEU A O 1
ATOM 1281 N N . ALA A 1 171 ? 1.602 -5.909 11.477 1.00 90.06 171 ALA A N 1
ATOM 1282 C CA . ALA A 1 171 ? 0.204 -6.325 11.573 1.00 90.06 171 ALA A CA 1
ATOM 1283 C C . ALA A 1 171 ? 0.055 -7.844 11.779 1.00 90.06 171 ALA A C 1
ATOM 1285 O O . ALA A 1 171 ? -0.809 -8.275 12.541 1.00 90.06 171 ALA A O 1
ATOM 1286 N N . TYR A 1 172 ? 0.895 -8.650 11.124 1.00 92.31 172 TYR A N 1
ATOM 1287 C CA . TYR A 1 172 ? 0.955 -10.096 11.327 1.00 92.31 172 TYR A CA 1
ATOM 1288 C C . TYR A 1 172 ? 1.352 -10.429 12.766 1.00 92.31 172 TYR A C 1
ATOM 1290 O O . TYR A 1 172 ? 0.690 -11.244 13.404 1.00 92.31 172 TYR A O 1
ATOM 1298 N N . ASP A 1 173 ? 2.396 -9.788 13.286 1.00 91.25 173 ASP A N 1
ATOM 1299 C CA . ASP A 1 173 ? 2.918 -10.039 14.629 1.00 91.25 173 ASP A CA 1
ATOM 1300 C C . ASP A 1 173 ? 1.890 -9.654 15.703 1.00 91.25 173 ASP A C 1
ATOM 1302 O O . ASP A 1 173 ? 1.613 -10.449 16.607 1.00 91.25 173 ASP A O 1
ATOM 1306 N N . ASP A 1 174 ? 1.253 -8.486 15.566 1.00 89.25 174 ASP A N 1
ATOM 1307 C CA . ASP A 1 174 ? 0.185 -8.028 16.460 1.00 89.25 174 ASP A CA 1
ATOM 1308 C C . ASP A 1 174 ? -1.024 -8.970 16.421 1.00 89.25 174 ASP A C 1
ATOM 1310 O O . ASP A 1 174 ? -1.526 -9.392 17.467 1.00 89.25 174 ASP A O 1
ATOM 1314 N N . LEU A 1 175 ? -1.476 -9.357 15.224 1.00 90.31 175 LEU A N 1
ATOM 1315 C CA . LEU A 1 175 ? -2.596 -10.282 15.065 1.00 90.31 175 LEU A CA 1
ATOM 1316 C C . LEU A 1 175 ? -2.258 -11.674 15.613 1.00 90.31 175 LEU A C 1
ATOM 1318 O O . LEU A 1 175 ? -3.088 -12.287 16.281 1.00 90.31 175 LEU A O 1
ATOM 1322 N N . SER A 1 176 ? -1.047 -12.171 15.371 1.00 91.81 176 SER A N 1
ATOM 1323 C CA . SER A 1 176 ? -0.576 -13.468 15.862 1.00 91.81 176 SER A CA 1
ATOM 1324 C C . SER A 1 176 ? -0.534 -13.487 17.389 1.00 91.81 176 SER A C 1
ATOM 1326 O O . SER A 1 176 ? -1.070 -14.399 18.026 1.00 91.81 176 SER A O 1
ATOM 1328 N N . LYS A 1 177 ? 0.007 -12.422 17.994 1.00 91.44 177 LYS A N 1
ATOM 1329 C CA . LYS A 1 177 ? 0.038 -12.229 19.447 1.00 91.44 177 LYS A CA 1
ATOM 1330 C C . LYS A 1 177 ? -1.360 -12.102 20.047 1.00 91.44 177 LYS A C 1
ATOM 1332 O O . LYS A 1 177 ? -1.608 -12.635 21.124 1.00 91.44 177 LYS A O 1
ATOM 1337 N N . TYR A 1 178 ? -2.279 -11.428 19.366 1.00 91.94 178 TYR A N 1
ATOM 1338 C CA . TYR A 1 178 ? -3.669 -11.343 19.796 1.00 91.94 178 TYR A CA 1
ATOM 1339 C C . TYR A 1 178 ? -4.359 -12.713 19.744 1.00 91.94 178 TYR A C 1
ATOM 1341 O O . TYR A 1 178 ? -4.939 -13.169 20.729 1.00 91.94 178 TYR A O 1
ATOM 1349 N N . LEU A 1 179 ? -4.251 -13.409 18.610 1.00 90.50 179 LEU A N 1
ATOM 1350 C CA . LEU A 1 179 ? -4.876 -14.710 18.393 1.00 90.50 179 LEU A CA 1
ATOM 1351 C C . LEU A 1 179 ? -4.314 -15.799 19.315 1.00 90.50 179 LEU A C 1
ATOM 1353 O O . LEU A 1 179 ? -5.033 -16.753 19.607 1.00 90.50 179 LEU A O 1
ATOM 1357 N N . SER A 1 180 ? -3.067 -15.697 19.779 1.00 91.44 180 SER A N 1
ATOM 1358 C CA . SER A 1 180 ? -2.507 -16.639 20.759 1.00 91.44 180 SER A CA 1
ATOM 1359 C C . SER A 1 180 ? -3.033 -16.420 22.183 1.00 91.44 180 SER A C 1
ATOM 1361 O O . SER A 1 180 ? -2.960 -17.332 23.003 1.00 91.44 180 SER A O 1
ATOM 1363 N N . ARG A 1 181 ? -3.611 -15.246 22.472 1.00 90.62 181 ARG A N 1
ATOM 1364 C CA . ARG A 1 181 ? -4.156 -14.875 23.790 1.00 90.62 181 ARG A CA 1
ATOM 1365 C C . ARG A 1 181 ? -5.630 -15.228 23.984 1.00 90.62 181 ARG A C 1
ATOM 1367 O O . ARG A 1 181 ? -6.130 -15.128 25.101 1.00 90.62 181 ARG A O 1
ATOM 1374 N N . ILE A 1 182 ? -6.327 -15.648 22.930 1.00 91.00 182 ILE A N 1
ATOM 1375 C CA . ILE A 1 182 ? -7.760 -15.971 22.978 1.00 91.00 182 ILE A CA 1
ATOM 1376 C C . ILE A 1 182 ? -8.035 -17.428 22.595 1.00 91.00 182 ILE A C 1
ATOM 1378 O O . ILE A 1 182 ? -7.373 -17.999 21.724 1.00 91.00 182 ILE A O 1
ATOM 1382 N N . SER A 1 183 ? -9.037 -18.035 23.240 1.00 90.00 183 SER A N 1
ATOM 1383 C CA . SER A 1 183 ? -9.420 -19.428 22.981 1.00 90.00 183 SER A CA 1
ATOM 1384 C 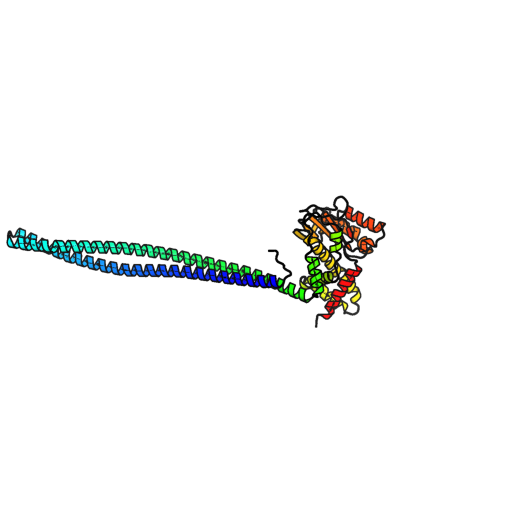C . SER A 1 183 ? -10.083 -19.597 21.602 1.00 90.00 183 SER A C 1
ATOM 1386 O O . SER A 1 183 ? -10.600 -18.622 21.044 1.00 90.00 183 SER A O 1
ATOM 1388 N N . PRO A 1 184 ? -10.107 -20.815 21.029 1.00 88.19 184 PRO A N 1
ATOM 1389 C CA . PRO A 1 184 ? -10.824 -21.095 19.781 1.00 88.19 184 PRO A CA 1
ATOM 1390 C C . PRO A 1 184 ? -12.312 -20.715 19.822 1.00 88.19 184 PRO A C 1
ATOM 1392 O O . PRO A 1 184 ? -12.846 -20.177 18.852 1.00 88.19 184 PRO A O 1
ATOM 1395 N N . GLU A 1 185 ? -12.975 -20.939 20.955 1.00 89.25 185 GLU A N 1
ATOM 1396 C CA . GLU A 1 185 ? -14.379 -20.583 21.172 1.00 89.25 185 GLU A CA 1
ATOM 1397 C C . GLU A 1 185 ? -14.548 -19.063 21.173 1.00 89.25 185 GLU A C 1
ATOM 1399 O O . GLU A 1 185 ? -15.428 -18.538 20.491 1.00 89.25 185 GLU A O 1
ATOM 1404 N N . ALA A 1 186 ? -13.652 -18.345 21.859 1.00 90.88 186 ALA A N 1
ATOM 1405 C CA . ALA A 1 186 ? -13.671 -16.891 21.860 1.00 90.88 186 ALA A CA 1
ATOM 1406 C C . ALA A 1 186 ? -13.450 -16.318 20.454 1.00 90.88 186 ALA A C 1
ATOM 1408 O O . ALA A 1 186 ? -14.169 -15.407 20.050 1.00 90.88 186 ALA A O 1
ATOM 1409 N N . LYS A 1 187 ? -12.526 -16.894 19.670 1.00 89.94 187 LYS A N 1
ATOM 1410 C CA . LYS A 1 187 ? -12.310 -16.514 18.261 1.00 89.94 187 LYS A CA 1
ATOM 1411 C C . LYS A 1 187 ? -13.591 -16.628 17.440 1.00 89.94 187 LYS A C 1
ATOM 1413 O O . LYS A 1 187 ? -13.887 -15.722 16.666 1.00 89.94 187 LYS A O 1
ATOM 1418 N N . LYS A 1 188 ? -14.350 -17.716 17.607 1.00 89.44 188 LYS A N 1
ATOM 1419 C CA . LYS A 1 188 ? -15.614 -17.930 16.891 1.00 89.44 188 LYS A CA 1
ATOM 1420 C C . LYS A 1 188 ? -16.648 -16.859 17.243 1.00 89.44 188 LYS A C 1
ATOM 1422 O O . LYS A 1 188 ? -17.240 -16.281 16.335 1.00 89.44 188 LYS A O 1
ATOM 1427 N N . ASP A 1 189 ? -16.829 -16.571 18.529 1.00 91.62 189 ASP A N 1
ATOM 1428 C CA . ASP A 1 189 ? -17.784 -15.556 18.993 1.00 91.62 189 ASP A CA 1
ATOM 1429 C C . ASP A 1 189 ? -17.422 -14.155 18.482 1.00 91.62 189 ASP A C 1
ATOM 1431 O O . ASP A 1 189 ? -18.280 -13.428 17.980 1.00 91.62 189 ASP A O 1
ATOM 1435 N N . ILE A 1 190 ? -16.137 -13.797 18.564 1.00 91.75 190 ILE A N 1
ATOM 1436 C CA . ILE A 1 190 ? -15.607 -12.516 18.084 1.00 91.75 190 ILE A CA 1
ATOM 1437 C C . ILE A 1 190 ? -15.810 -12.388 16.574 1.00 91.75 190 ILE A C 1
ATOM 1439 O O . ILE A 1 190 ? -16.306 -11.363 16.119 1.00 91.75 190 ILE A O 1
ATOM 1443 N N . LEU A 1 191 ? -15.506 -13.437 15.802 1.00 88.75 191 LEU A N 1
ATOM 1444 C CA . LEU A 1 191 ? -15.686 -13.443 14.350 1.00 88.75 191 LEU A CA 1
ATOM 1445 C C . LEU A 1 191 ? -17.154 -13.223 13.956 1.00 88.75 191 LEU A C 1
ATOM 1447 O O . LEU A 1 191 ? -17.435 -12.433 13.057 1.00 88.75 191 LEU A O 1
ATOM 1451 N N . VAL A 1 192 ? -18.092 -13.902 14.625 1.00 90.25 192 VAL A N 1
ATOM 1452 C CA . VAL A 1 192 ? -19.534 -13.723 14.381 1.00 90.25 192 VAL A CA 1
ATOM 1453 C C . VAL A 1 192 ? -19.957 -12.290 14.693 1.00 90.25 192 VAL A C 1
ATOM 1455 O O . VAL A 1 192 ? -20.655 -11.668 13.892 1.00 90.25 192 VAL A O 1
ATOM 1458 N N . TRP A 1 193 ? -19.519 -11.752 15.832 1.00 92.62 193 TRP A N 1
ATOM 1459 C CA . TRP A 1 193 ? -19.872 -10.399 16.242 1.00 92.62 193 TRP A CA 1
ATOM 1460 C C . TRP A 1 193 ? -19.267 -9.330 15.324 1.00 92.62 193 TRP A C 1
ATOM 1462 O O . TRP A 1 193 ? -19.975 -8.406 14.927 1.00 92.62 193 TRP A O 1
ATOM 1472 N N . ASP A 1 194 ? -18.001 -9.471 14.931 1.00 88.94 194 ASP A N 1
ATOM 1473 C CA . ASP A 1 194 ? -17.288 -8.533 14.058 1.00 88.94 194 ASP A CA 1
ATOM 1474 C C . ASP A 1 194 ? -17.832 -8.523 12.621 1.00 88.94 194 ASP A C 1
ATOM 1476 O O . ASP A 1 194 ? -17.867 -7.468 11.986 1.00 88.94 194 ASP A O 1
ATOM 1480 N N . ASN A 1 195 ? -18.272 -9.677 12.105 1.00 89.69 195 ASN A N 1
ATOM 1481 C CA . ASN A 1 195 ? -18.764 -9.811 10.729 1.00 89.69 195 ASN A CA 1
ATOM 1482 C C . ASN A 1 195 ? -20.208 -9.342 10.531 1.00 89.69 195 ASN A C 1
ATOM 1484 O O . ASN A 1 195 ? -20.687 -9.316 9.394 1.00 89.69 195 ASN A O 1
ATOM 1488 N N . TRP A 1 196 ? -20.910 -8.958 11.599 1.00 92.75 196 TRP A N 1
ATOM 1489 C CA . TRP A 1 196 ? -22.238 -8.375 11.460 1.00 92.75 196 TRP A CA 1
ATOM 1490 C C . TRP A 1 196 ? -22.173 -7.076 10.652 1.00 92.75 196 TRP A C 1
ATOM 1492 O O . TRP A 1 196 ? -21.311 -6.215 10.860 1.00 92.75 196 TRP A O 1
ATOM 1502 N N . LYS A 1 197 ? -23.135 -6.921 9.747 1.00 92.50 197 LYS A N 1
ATOM 1503 C CA . LYS A 1 197 ? -23.362 -5.719 8.946 1.00 92.50 197 LYS A CA 1
ATOM 1504 C C . LYS A 1 197 ? -24.854 -5.384 8.981 1.00 92.50 197 LYS A C 1
ATOM 1506 O O . LYS A 1 197 ? -25.663 -6.310 9.094 1.00 92.50 197 LYS A O 1
ATOM 1511 N N . PRO A 1 198 ? -25.226 -4.097 8.878 1.00 93.00 198 PRO A N 1
ATOM 1512 C CA . PRO A 1 198 ? -26.626 -3.738 8.709 1.00 93.00 198 PRO A CA 1
ATOM 1513 C C . PRO A 1 198 ? -27.157 -4.366 7.415 1.00 93.00 198 PRO A C 1
ATOM 1515 O O . PRO A 1 198 ? -26.426 -4.473 6.427 1.00 93.00 198 PRO A O 1
ATOM 1518 N N . LYS A 1 199 ? -28.414 -4.810 7.433 1.00 93.38 199 LYS A N 1
ATOM 1519 C CA . LYS A 1 199 ? -29.070 -5.367 6.247 1.00 93.38 199 LYS A CA 1
ATOM 1520 C C . LYS A 1 199 ? -29.282 -4.270 5.208 1.00 93.38 199 LYS A C 1
ATOM 1522 O O . LYS A 1 199 ? -29.661 -3.156 5.555 1.00 93.38 199 LYS A O 1
ATOM 1527 N N . GLU A 1 200 ? -29.044 -4.594 3.942 1.00 92.38 200 GLU A N 1
ATOM 1528 C CA . GLU A 1 200 ? -29.253 -3.646 2.849 1.00 92.38 200 GLU A CA 1
ATOM 1529 C C . GLU A 1 200 ? -30.733 -3.279 2.708 1.00 92.38 200 GLU A C 1
ATOM 1531 O O . GLU A 1 200 ? -31.606 -4.145 2.761 1.00 92.38 200 GLU A O 1
ATOM 1536 N N . ASN A 1 201 ? -30.996 -1.992 2.484 1.00 90.62 201 ASN A N 1
ATOM 1537 C CA . ASN A 1 201 ? -32.323 -1.395 2.325 1.00 90.62 201 ASN A CA 1
ATOM 1538 C C . ASN A 1 201 ? -33.238 -1.522 3.556 1.00 90.62 201 ASN A C 1
ATOM 1540 O O . ASN A 1 201 ? -34.447 -1.306 3.454 1.00 90.62 201 ASN A O 1
ATOM 1544 N N . GLU A 1 202 ? -32.684 -1.838 4.728 1.00 94.81 202 GLU A N 1
ATOM 1545 C CA . GLU A 1 202 ? -33.416 -1.876 5.991 1.00 94.81 202 GLU A CA 1
ATOM 1546 C C . GLU A 1 202 ? -32.821 -0.865 6.983 1.00 94.81 202 GLU A C 1
ATOM 1548 O O . GLU A 1 202 ? -31.600 -0.795 7.143 1.00 94.81 202 GLU A O 1
ATOM 1553 N N . PRO A 1 203 ? -33.657 -0.087 7.699 1.00 95.50 203 PRO A N 1
ATOM 1554 C CA . PRO A 1 203 ? -33.152 0.806 8.727 1.00 95.50 203 PRO A CA 1
ATOM 1555 C C . PRO A 1 203 ? -32.576 0.010 9.902 1.00 95.50 203 PRO A C 1
ATOM 1557 O O . PRO A 1 203 ? -33.187 -0.961 10.354 1.00 95.50 203 PRO A O 1
ATOM 1560 N N . VAL A 1 204 ? -31.460 0.481 10.460 1.00 96.62 204 VAL A N 1
ATOM 1561 C CA . VAL A 1 204 ? -30.920 -0.013 11.733 1.00 96.62 204 VAL A CA 1
ATOM 1562 C C . VAL A 1 204 ? -31.817 0.470 12.868 1.00 96.62 204 VAL A C 1
ATOM 1564 O O . VAL A 1 204 ? -32.043 1.673 13.022 1.00 96.62 204 VAL A O 1
ATOM 1567 N N . LYS A 1 205 ? -32.336 -0.463 13.668 1.00 95.31 205 LYS A N 1
ATOM 1568 C CA . LYS A 1 205 ? -33.307 -0.204 14.736 1.00 95.31 205 LYS A CA 1
ATOM 1569 C C . LYS A 1 205 ? -32.647 -0.224 16.120 1.00 95.31 205 LYS A C 1
ATOM 1571 O O . LYS A 1 205 ? -31.563 -0.783 16.290 1.00 95.31 205 LYS A O 1
ATOM 1576 N N . PRO A 1 206 ? -33.330 0.300 17.157 1.00 93.69 206 PRO A N 1
ATOM 1577 C CA . PRO A 1 206 ? -32.805 0.286 18.523 1.00 93.69 206 PRO A CA 1
ATOM 1578 C C . PRO A 1 206 ? -32.480 -1.118 19.049 1.00 93.69 206 PRO A C 1
ATOM 1580 O O . PRO A 1 206 ? -31.536 -1.276 19.819 1.00 93.69 206 PRO A O 1
ATOM 1583 N N . ASP A 1 207 ? -33.237 -2.135 18.628 1.00 93.56 207 ASP A N 1
ATOM 1584 C CA . ASP A 1 207 ? -32.987 -3.523 19.026 1.00 93.56 207 ASP A CA 1
ATOM 1585 C C . ASP A 1 207 ? -31.704 -4.082 18.399 1.00 93.56 207 ASP A C 1
ATOM 1587 O O . ASP A 1 207 ? -30.952 -4.754 19.099 1.00 93.56 207 ASP A O 1
ATOM 1591 N N . ASP A 1 208 ? -31.378 -3.713 17.154 1.00 94.50 208 ASP A N 1
ATOM 1592 C CA . ASP A 1 208 ? -30.112 -4.099 16.519 1.00 94.50 208 ASP A CA 1
ATOM 1593 C C . ASP A 1 208 ? -28.917 -3.540 17.310 1.00 94.50 208 ASP A C 1
ATOM 1595 O O . ASP A 1 208 ? -27.952 -4.249 17.595 1.00 94.50 208 ASP A O 1
ATOM 1599 N N . ILE A 1 209 ? -29.000 -2.272 17.732 1.00 94.75 209 ILE A N 1
ATOM 1600 C CA . ILE A 1 209 ? -27.964 -1.611 18.543 1.00 94.75 209 ILE A CA 1
ATOM 1601 C C . ILE A 1 209 ? -27.846 -2.284 19.915 1.00 94.75 209 ILE A C 1
ATOM 1603 O O . ILE A 1 209 ? -26.744 -2.599 20.370 1.00 94.75 209 ILE A O 1
ATOM 1607 N N . ARG A 1 210 ? -28.985 -2.514 20.580 1.00 93.56 210 ARG A N 1
ATOM 1608 C CA . ARG A 1 210 ? -29.046 -3.163 21.894 1.00 93.56 210 ARG A CA 1
ATOM 1609 C C . ARG A 1 210 ? -28.400 -4.542 21.854 1.00 93.56 210 ARG A C 1
ATOM 1611 O O . ARG A 1 210 ? -27.612 -4.854 22.746 1.00 93.56 210 ARG A O 1
ATOM 1618 N N . ASP A 1 211 ? -28.743 -5.345 20.854 1.00 93.50 211 ASP A N 1
ATOM 1619 C CA . ASP A 1 211 ? -28.279 -6.722 20.734 1.00 93.50 211 ASP A CA 1
ATOM 1620 C C . ASP A 1 211 ? -26.773 -6.762 20.450 1.00 93.50 211 ASP A C 1
ATOM 1622 O O . ASP A 1 211 ? -26.062 -7.571 21.043 1.00 93.50 211 ASP A O 1
ATOM 1626 N N . ARG A 1 212 ? -26.243 -5.816 19.661 1.00 93.94 212 ARG A N 1
ATOM 1627 C CA . ARG A 1 212 ? -24.792 -5.701 19.442 1.00 93.94 212 ARG A CA 1
ATOM 1628 C C . ARG A 1 212 ? -24.005 -5.207 20.650 1.00 93.94 212 ARG A C 1
ATOM 1630 O O . ARG A 1 212 ? -22.892 -5.686 20.852 1.00 93.94 212 ARG A O 1
ATOM 1637 N N . LEU A 1 213 ? -24.565 -4.297 21.450 1.00 94.81 213 LEU A N 1
ATOM 1638 C CA . LEU A 1 213 ? -23.963 -3.866 22.721 1.00 94.81 213 LEU A CA 1
ATOM 1639 C C . LEU A 1 213 ? -24.064 -4.948 23.810 1.00 94.81 213 LEU A C 1
ATOM 1641 O O . LEU A 1 213 ? -23.346 -4.887 24.807 1.00 94.81 213 LEU A O 1
ATOM 1645 N N . ASN A 1 214 ? -24.949 -5.937 23.647 1.00 92.06 214 ASN A N 1
ATOM 1646 C CA . ASN A 1 214 ? -25.091 -7.072 24.555 1.00 92.06 214 ASN A CA 1
ATOM 1647 C C . ASN A 1 214 ? -24.119 -8.209 24.209 1.00 92.06 214 ASN A C 1
ATOM 1649 O O . ASN A 1 214 ? -24.523 -9.301 23.811 1.00 92.06 214 ASN A O 1
ATOM 1653 N N . VAL A 1 215 ? -22.828 -7.935 24.343 1.00 91.75 215 VAL A N 1
ATOM 1654 C CA . VAL A 1 215 ? -21.771 -8.874 23.963 1.00 91.75 215 VAL A CA 1
ATOM 1655 C C . VAL A 1 215 ? -21.608 -10.029 24.958 1.00 91.75 215 VAL A C 1
ATOM 1657 O O . VAL A 1 215 ? -21.902 -9.898 26.147 1.00 91.75 215 VAL A O 1
ATOM 1660 N N . SER A 1 216 ? -21.104 -11.170 24.480 1.00 93.06 216 SER A N 1
ATOM 1661 C CA . SER A 1 216 ? -20.709 -12.284 25.349 1.00 93.06 216 SER A CA 1
ATOM 1662 C C . SER A 1 216 ? -19.412 -11.967 26.106 1.00 93.06 216 SER A C 1
ATOM 1664 O O . SER A 1 216 ? -18.612 -11.133 25.675 1.00 93.06 216 SER A O 1
ATOM 1666 N N . LYS A 1 217 ? -19.141 -12.693 27.202 1.00 93.38 217 LYS A N 1
ATOM 1667 C CA . LYS A 1 217 ? -17.872 -12.570 27.949 1.00 93.38 217 LYS A CA 1
ATOM 1668 C C . LYS A 1 217 ? -16.648 -12.827 27.060 1.00 93.38 217 LYS A C 1
ATOM 1670 O O . LYS A 1 217 ? -15.615 -12.187 27.236 1.00 93.38 217 LYS A O 1
ATOM 1675 N N . ASN A 1 218 ? -16.777 -13.723 26.081 1.00 94.25 218 ASN A N 1
ATOM 1676 C CA . ASN A 1 218 ? -15.730 -14.008 25.103 1.00 94.25 218 ASN A CA 1
ATOM 1677 C C . ASN A 1 218 ? -15.388 -12.783 24.250 1.00 94.25 218 ASN A C 1
ATOM 1679 O O . ASN A 1 218 ? -14.212 -12.480 24.068 1.00 94.25 218 ASN A O 1
ATOM 1683 N N . VAL A 1 219 ? -16.401 -12.056 23.773 1.00 94.38 219 VAL A N 1
ATOM 1684 C CA . VAL A 1 219 ? -16.204 -10.820 23.005 1.00 94.38 219 VAL A CA 1
ATOM 1685 C C . VAL A 1 219 ? -15.620 -9.721 23.893 1.00 94.38 219 VAL A C 1
ATOM 1687 O O . VAL A 1 219 ? -14.651 -9.082 23.493 1.00 94.38 219 VAL A O 1
ATOM 1690 N N . THR A 1 220 ? -16.121 -9.551 25.122 1.00 95.50 220 THR A N 1
ATOM 1691 C CA . THR A 1 220 ? -15.550 -8.603 26.097 1.00 95.50 220 THR A CA 1
ATOM 1692 C C . THR A 1 220 ? -14.063 -8.866 26.337 1.00 95.50 220 THR A C 1
ATOM 1694 O O . THR A 1 220 ? -13.238 -7.965 26.183 1.00 95.50 220 THR A O 1
ATOM 1697 N N . ASN A 1 221 ? -13.700 -10.109 26.665 1.00 95.06 221 ASN A N 1
ATOM 1698 C CA . ASN A 1 221 ? -12.307 -10.489 26.884 1.00 95.06 221 ASN A CA 1
ATOM 1699 C C . ASN A 1 221 ? -11.473 -10.344 25.602 1.00 95.06 221 ASN A C 1
ATOM 1701 O O . ASN A 1 221 ? -10.342 -9.871 25.643 1.00 95.06 221 ASN A O 1
ATOM 1705 N N . GLY A 1 222 ? -12.054 -10.679 24.449 1.00 95.00 222 GLY A N 1
ATOM 1706 C CA . GLY A 1 222 ? -11.442 -10.478 23.141 1.00 95.00 222 GLY A CA 1
ATOM 1707 C C . GLY A 1 222 ? -11.109 -9.018 22.842 1.00 95.00 222 GLY A C 1
ATOM 1708 O O . GLY A 1 222 ? -10.068 -8.746 22.254 1.00 95.00 222 GLY A O 1
ATOM 1709 N N . ILE A 1 223 ? -11.947 -8.069 23.258 1.00 95.69 223 ILE A N 1
ATOM 1710 C CA . ILE A 1 223 ? -11.664 -6.636 23.112 1.00 95.69 223 ILE A CA 1
ATOM 1711 C C . ILE A 1 223 ? -10.545 -6.206 24.068 1.00 95.69 223 ILE A C 1
ATOM 1713 O O . ILE A 1 223 ? -9.638 -5.483 23.657 1.00 95.69 223 ILE A O 1
ATOM 1717 N N . LEU A 1 224 ? -10.562 -6.679 25.316 1.00 96.88 224 LEU A N 1
ATOM 1718 C CA . LEU A 1 224 ? -9.512 -6.375 26.295 1.00 96.88 224 LEU A CA 1
ATOM 1719 C C . LEU A 1 224 ? -8.138 -6.908 25.856 1.00 96.88 224 LEU A C 1
ATOM 1721 O O . LEU A 1 224 ? -7.156 -6.170 25.920 1.00 96.88 224 LEU A O 1
ATOM 1725 N N . GLU A 1 225 ? -8.059 -8.145 25.353 1.00 95.94 225 GLU A N 1
ATOM 1726 C CA . GLU A 1 225 ? -6.817 -8.716 24.806 1.00 95.94 225 GLU A CA 1
ATOM 1727 C C . GLU A 1 225 ? -6.342 -7.977 23.551 1.00 95.94 225 GLU A C 1
ATOM 1729 O O . GLU A 1 225 ? -5.135 -7.803 23.358 1.00 95.94 225 GLU A O 1
ATOM 1734 N N . TYR A 1 226 ? -7.272 -7.515 22.709 1.00 94.06 226 TYR A N 1
ATOM 1735 C CA . TYR A 1 226 ? -6.932 -6.691 21.552 1.00 94.06 226 TYR A CA 1
ATOM 1736 C C . TYR A 1 226 ? -6.281 -5.383 22.009 1.00 94.06 226 TYR A C 1
ATOM 1738 O O . TYR A 1 226 ? -5.146 -5.109 21.627 1.00 94.06 226 TYR A O 1
ATOM 1746 N N . LEU A 1 227 ? -6.947 -4.628 22.892 1.00 95.00 227 LEU A N 1
ATOM 1747 C CA . LEU A 1 227 ? -6.425 -3.369 23.432 1.00 95.00 227 LEU A CA 1
ATOM 1748 C C . LEU A 1 227 ? -5.069 -3.578 24.118 1.00 95.00 227 LEU A C 1
ATOM 1750 O O . LEU A 1 227 ? -4.138 -2.814 23.899 1.00 95.00 227 LEU A O 1
ATOM 1754 N N . TYR A 1 228 ? -4.915 -4.646 24.897 1.00 95.31 228 TYR A N 1
ATOM 1755 C CA . TYR A 1 228 ? -3.651 -4.984 25.555 1.00 95.31 228 TYR A CA 1
ATOM 1756 C C . TYR A 1 228 ? -2.511 -5.287 24.566 1.00 95.31 228 TYR A C 1
ATOM 1758 O O . TYR A 1 228 ? -1.335 -5.004 24.822 1.00 95.31 228 TYR A O 1
ATOM 1766 N N . THR A 1 229 ? -2.844 -5.855 23.410 1.00 91.81 229 THR A N 1
ATOM 1767 C CA . THR A 1 229 ? -1.858 -6.188 22.380 1.00 91.81 229 THR A CA 1
ATOM 1768 C C . THR A 1 229 ? -1.457 -4.950 21.580 1.00 91.81 229 THR A C 1
ATOM 1770 O O . THR A 1 229 ? -0.260 -4.689 21.444 1.00 91.81 229 THR A O 1
ATOM 1773 N N . THR A 1 230 ? -2.433 -4.159 21.127 1.00 89.25 230 THR A N 1
ATOM 1774 C CA . THR A 1 230 ? -2.226 -3.095 20.132 1.00 89.25 230 THR A CA 1
ATOM 1775 C C . THR A 1 230 ? -2.080 -1.689 20.723 1.00 89.25 230 THR A C 1
ATOM 1777 O O . THR A 1 230 ? -1.528 -0.812 20.067 1.00 89.25 230 THR A O 1
ATOM 1780 N N . ASP A 1 231 ? -2.572 -1.438 21.940 1.00 91.88 231 ASP A N 1
ATOM 1781 C CA . ASP A 1 231 ? -2.484 -0.136 22.613 1.00 91.88 231 ASP A CA 1
ATOM 1782 C C . ASP A 1 231 ? -1.474 -0.199 23.767 1.00 91.88 231 ASP A C 1
ATOM 1784 O O . ASP A 1 231 ? -1.728 -0.734 24.850 1.00 91.88 231 ASP A O 1
ATOM 1788 N N . THR A 1 232 ? -0.295 0.382 23.533 1.00 92.75 232 THR A N 1
ATOM 1789 C CA . THR A 1 232 ? 0.793 0.424 24.517 1.00 92.75 232 THR A CA 1
ATOM 1790 C C . THR A 1 232 ? 0.396 1.155 25.802 1.00 92.75 232 THR A C 1
ATOM 1792 O O . THR A 1 232 ? 0.790 0.719 26.882 1.00 92.75 232 THR A O 1
ATOM 1795 N N . ASN A 1 233 ? -0.402 2.225 25.730 1.00 95.12 233 ASN A N 1
ATOM 1796 C CA . ASN A 1 233 ? -0.817 2.974 26.922 1.00 95.12 233 ASN A CA 1
ATOM 1797 C C . ASN A 1 233 ? -1.812 2.168 27.759 1.00 95.12 233 ASN A C 1
ATOM 1799 O O . ASN A 1 233 ? -1.731 2.156 28.994 1.00 95.12 233 ASN A O 1
ATOM 1803 N N . PHE A 1 234 ? -2.729 1.465 27.090 1.00 96.38 234 PHE A N 1
ATOM 1804 C CA . PHE A 1 234 ? -3.640 0.541 27.752 1.00 96.38 234 PHE A CA 1
ATOM 1805 C C . PHE A 1 234 ? -2.875 -0.607 28.414 1.00 96.38 234 PHE A C 1
ATOM 1807 O O . PHE A 1 234 ? -3.082 -0.859 29.602 1.00 96.38 234 PHE A O 1
ATOM 1814 N N . ARG A 1 235 ? -1.928 -1.233 27.700 1.00 95.69 235 ARG A N 1
ATOM 1815 C CA . ARG A 1 235 ? -1.053 -2.286 28.241 1.00 95.69 235 ARG A CA 1
ATOM 1816 C C . ARG A 1 235 ? -0.310 -1.833 29.493 1.00 95.69 235 ARG A C 1
ATOM 1818 O O . ARG A 1 235 ? -0.476 -2.450 30.537 1.00 95.69 235 ARG A O 1
ATOM 1825 N N . VAL A 1 236 ? 0.407 -0.709 29.428 1.00 96.69 236 VAL A N 1
ATOM 1826 C CA . VAL A 1 236 ? 1.143 -0.151 30.580 1.00 96.69 236 VAL A CA 1
ATOM 1827 C C . VAL A 1 236 ? 0.212 0.110 31.767 1.00 96.69 236 VAL A C 1
ATOM 1829 O O . VAL A 1 236 ? 0.573 -0.128 32.921 1.00 96.69 236 VAL A O 1
ATOM 1832 N N . THR A 1 237 ? -1.009 0.581 31.505 1.00 97.31 237 THR A N 1
ATOM 1833 C CA . THR A 1 237 ? -2.008 0.815 32.554 1.00 97.31 237 THR A CA 1
ATOM 1834 C C . THR A 1 237 ? -2.468 -0.494 33.197 1.00 97.31 237 THR A C 1
ATOM 1836 O O . THR A 1 237 ? -2.552 -0.561 34.425 1.00 97.31 237 THR A O 1
ATOM 1839 N N . VAL A 1 238 ? -2.727 -1.531 32.395 1.00 97.44 238 VAL A N 1
ATOM 1840 C CA . VAL A 1 238 ? -3.090 -2.874 32.868 1.00 97.44 238 VAL A CA 1
ATOM 1841 C C . VAL A 1 238 ? -1.950 -3.495 33.670 1.00 97.44 238 VAL A C 1
ATOM 1843 O O . VAL A 1 238 ? -2.199 -3.931 34.790 1.00 97.44 238 VAL A O 1
ATOM 1846 N N . ASP A 1 239 ? -0.718 -3.471 33.161 1.00 96.75 239 ASP A N 1
ATOM 1847 C CA . ASP A 1 239 ? 0.455 -4.051 33.826 1.00 96.75 239 ASP A CA 1
ATOM 1848 C C . ASP A 1 239 ? 0.703 -3.379 35.182 1.00 96.75 239 ASP A C 1
ATOM 1850 O O . ASP A 1 239 ? 0.872 -4.045 36.203 1.00 96.75 239 ASP A O 1
ATOM 1854 N N . ARG A 1 240 ? 0.597 -2.045 35.239 1.00 96.50 240 ARG A N 1
ATOM 1855 C CA . ARG A 1 240 ? 0.691 -1.293 36.497 1.00 96.50 240 ARG A CA 1
ATOM 1856 C C . ARG A 1 240 ? -0.407 -1.680 37.489 1.00 96.50 240 ARG A C 1
ATOM 1858 O O . ARG A 1 240 ? -0.139 -1.818 38.679 1.00 96.50 240 ARG A O 1
ATOM 1865 N N . HIS A 1 241 ? -1.655 -1.809 37.040 1.00 96.88 241 HIS A N 1
ATOM 1866 C CA . HIS A 1 241 ? -2.755 -2.204 37.925 1.00 96.88 241 HIS A CA 1
ATOM 1867 C C . HIS A 1 241 ? -2.638 -3.664 38.378 1.00 96.88 241 HIS A C 1
ATOM 1869 O O . HIS A 1 241 ? -2.933 -3.962 39.532 1.00 96.88 241 HIS A O 1
ATOM 1875 N N . SER A 1 242 ? -2.156 -4.543 37.502 1.00 96.31 242 SER A N 1
ATOM 1876 C CA . SER A 1 242 ? -1.835 -5.938 37.802 1.00 96.31 242 SER A CA 1
ATOM 1877 C C . SER A 1 242 ? -0.788 -6.020 38.918 1.00 96.31 242 SER A C 1
ATOM 1879 O O . SER A 1 242 ? -1.044 -6.627 39.959 1.00 96.31 242 SER A O 1
ATOM 1881 N N . ALA A 1 243 ? 0.328 -5.296 38.775 1.00 94.81 243 ALA A N 1
ATOM 1882 C CA . ALA A 1 243 ? 1.379 -5.226 39.788 1.00 94.81 243 ALA A CA 1
ATOM 1883 C C . ALA A 1 243 ? 0.888 -4.627 41.117 1.00 94.81 243 ALA A C 1
ATOM 1885 O O . ALA A 1 243 ? 1.213 -5.134 42.186 1.00 94.81 243 ALA A O 1
ATOM 1886 N N . ASN A 1 244 ? 0.061 -3.578 41.079 1.00 95.12 244 ASN A N 1
ATOM 1887 C CA . ASN A 1 244 ? -0.433 -2.938 42.300 1.00 95.12 244 ASN A CA 1
ATOM 1888 C C . ASN A 1 244 ? -1.456 -3.785 43.073 1.00 95.12 244 ASN A C 1
ATOM 1890 O O . ASN A 1 244 ? -1.575 -3.621 44.285 1.00 95.12 244 ASN A O 1
ATOM 1894 N N . ILE A 1 245 ? -2.207 -4.670 42.405 1.00 94.56 245 ILE A N 1
ATOM 1895 C CA . ILE A 1 245 ? -3.235 -5.498 43.057 1.00 94.56 245 ILE A CA 1
ATOM 1896 C C . ILE A 1 245 ? -2.634 -6.458 44.088 1.00 94.56 245 ILE A C 1
ATOM 1898 O O . ILE A 1 245 ? -3.283 -6.752 45.088 1.00 94.56 245 ILE A O 1
ATOM 1902 N N . ILE A 1 246 ? -1.406 -6.928 43.862 1.00 92.56 246 ILE A N 1
ATOM 1903 C CA . ILE A 1 246 ? -0.726 -7.870 44.761 1.00 92.56 246 ILE A CA 1
ATOM 1904 C C . ILE A 1 246 ? 0.035 -7.183 45.900 1.00 92.56 246 ILE A C 1
ATOM 1906 O O . ILE A 1 246 ? 0.518 -7.864 46.803 1.00 92.56 246 ILE A O 1
ATOM 1910 N N . ILE A 1 247 ? 0.147 -5.850 45.882 1.00 93.19 247 ILE A N 1
ATOM 1911 C CA . ILE A 1 247 ? 0.819 -5.099 46.944 1.00 93.19 247 ILE A CA 1
ATOM 1912 C C . ILE A 1 247 ? -0.142 -4.960 48.137 1.00 93.19 247 ILE A C 1
ATOM 1914 O O . ILE A 1 247 ? -1.232 -4.389 47.983 1.00 93.19 247 ILE A O 1
ATOM 1918 N N . PRO A 1 248 ? 0.238 -5.427 49.345 1.00 92.56 248 PRO A N 1
ATOM 1919 C CA . PRO A 1 248 ? -0.597 -5.300 50.534 1.00 92.56 248 PRO A CA 1
ATOM 1920 C C . PRO A 1 248 ? -1.050 -3.854 50.777 1.00 92.56 248 PRO A C 1
ATOM 1922 O O . PRO A 1 248 ? -0.248 -2.923 50.766 1.00 92.56 248 PRO A O 1
ATOM 1925 N N . GLY A 1 249 ? -2.354 -3.659 50.990 1.00 93.19 249 GLY A N 1
ATOM 1926 C CA . GLY A 1 249 ? -2.954 -2.341 51.235 1.00 93.19 249 GLY A CA 1
ATOM 1927 C C . GLY A 1 249 ? -3.274 -1.510 49.984 1.00 93.19 249 GLY A C 1
ATOM 1928 O O . GLY A 1 249 ? -3.960 -0.496 50.105 1.00 93.19 249 GLY A O 1
ATOM 1929 N N . MET A 1 250 ? -2.857 -1.929 48.782 1.00 94.81 250 MET A N 1
ATOM 1930 C CA . MET A 1 250 ? -3.125 -1.188 47.537 1.00 94.81 250 MET A CA 1
ATOM 1931 C C . MET A 1 250 ? -4.321 -1.712 46.730 1.00 94.81 250 MET A C 1
ATOM 1933 O O . MET A 1 250 ? -4.798 -1.007 45.833 1.00 94.81 250 MET A O 1
ATOM 1937 N N . GLU A 1 251 ? -4.834 -2.906 47.040 1.00 93.94 251 GLU A N 1
ATOM 1938 C CA . GLU A 1 251 ? -5.879 -3.572 46.249 1.00 93.94 251 GLU A CA 1
ATOM 1939 C C . GLU A 1 251 ? -7.138 -2.706 46.086 1.00 93.94 251 GLU A C 1
ATOM 1941 O O . GLU A 1 251 ? -7.547 -2.427 44.959 1.00 93.94 251 GLU A O 1
ATOM 1946 N N . SER A 1 252 ? -7.717 -2.206 47.184 1.00 95.25 252 SER A N 1
ATOM 1947 C CA . SER A 1 252 ? -8.966 -1.431 47.143 1.00 95.25 252 SER A CA 1
ATOM 1948 C C . SER A 1 252 ? -8.858 -0.177 46.271 1.00 95.25 252 SER A C 1
ATOM 1950 O O . SER A 1 252 ? -9.737 0.085 45.449 1.00 95.25 252 SER A O 1
ATOM 1952 N N . ASN A 1 253 ? -7.763 0.582 46.396 1.00 95.88 253 ASN A N 1
ATOM 1953 C CA . ASN A 1 253 ? -7.531 1.763 45.560 1.00 95.88 253 ASN A CA 1
ATOM 1954 C C . ASN A 1 253 ? -7.317 1.370 44.090 1.00 95.88 253 ASN A C 1
ATOM 1956 O O . ASN A 1 253 ? -7.829 2.022 43.181 1.00 95.88 253 ASN A O 1
ATOM 1960 N N . THR A 1 254 ? -6.606 0.271 43.842 1.00 96.50 254 THR A N 1
ATOM 1961 C CA . THR A 1 254 ? -6.349 -0.218 42.483 1.00 96.50 254 THR A CA 1
ATOM 1962 C C . THR A 1 254 ? -7.633 -0.678 41.800 1.00 96.50 254 THR A C 1
ATOM 1964 O O . THR A 1 254 ? -7.864 -0.315 40.649 1.00 96.50 254 THR A O 1
ATOM 1967 N N . ILE A 1 255 ? -8.525 -1.375 42.511 1.00 97.06 255 ILE A N 1
ATOM 1968 C CA . ILE A 1 255 ? -9.848 -1.754 42.001 1.00 97.06 255 ILE A CA 1
ATOM 1969 C C . ILE A 1 255 ? -10.647 -0.512 41.587 1.00 97.06 255 ILE A C 1
ATOM 1971 O O . ILE A 1 255 ? -11.236 -0.504 40.507 1.00 97.06 255 ILE A O 1
ATOM 1975 N N . VAL A 1 256 ? -10.625 0.568 42.376 1.00 96.19 256 VAL A N 1
ATOM 1976 C CA . VAL A 1 256 ? -11.286 1.834 42.001 1.00 96.19 256 VAL A CA 1
ATOM 1977 C C . VAL A 1 256 ? -10.713 2.400 40.696 1.00 96.19 256 VAL A C 1
ATOM 1979 O O . VAL A 1 256 ? -11.474 2.847 39.836 1.00 96.19 256 VAL A O 1
ATOM 1982 N N . GLN A 1 257 ? -9.392 2.337 40.506 1.00 96.81 257 GLN A N 1
ATOM 1983 C CA . GLN A 1 257 ? -8.755 2.780 39.262 1.00 96.81 257 GLN A CA 1
ATOM 1984 C C . GLN A 1 257 ? -9.116 1.888 38.068 1.00 96.81 257 GLN A C 1
ATOM 1986 O O . GLN A 1 257 ? -9.386 2.415 36.991 1.00 96.81 257 GLN A O 1
ATOM 1991 N N . ILE A 1 258 ? -9.202 0.566 38.242 1.00 97.69 258 ILE A N 1
ATOM 1992 C CA . ILE A 1 258 ? -9.634 -0.364 37.183 1.00 97.69 258 ILE A CA 1
ATOM 1993 C C . ILE A 1 258 ? -11.065 -0.036 36.740 1.00 97.69 258 ILE A C 1
ATOM 1995 O O . ILE A 1 258 ? -11.320 0.143 35.547 1.00 97.69 258 ILE A O 1
ATOM 1999 N N . LYS A 1 259 ? -11.978 0.132 37.707 1.00 96.31 259 LYS A N 1
ATOM 2000 C CA . LYS A 1 259 ? -13.390 0.482 37.475 1.00 96.31 259 LYS A CA 1
ATOM 2001 C C . LYS A 1 259 ? -13.584 1.819 36.752 1.00 96.31 259 LYS A C 1
ATOM 2003 O O . LYS A 1 259 ? -14.658 2.043 36.192 1.00 96.31 259 LYS A O 1
ATOM 2008 N N . LYS A 1 260 ? -12.585 2.706 36.797 1.00 93.06 260 LYS A N 1
ATOM 2009 C CA . LYS A 1 260 ? -12.579 4.003 36.111 1.00 93.06 260 LYS A CA 1
ATOM 2010 C C . LYS A 1 260 ? -11.900 3.917 34.743 1.00 93.06 260 LYS A C 1
ATOM 2012 O O . LYS A 1 260 ? -12.513 4.248 33.737 1.00 93.06 260 LYS A O 1
ATOM 2017 N N . ASN A 1 261 ? -10.647 3.472 34.714 1.00 94.62 261 ASN A N 1
ATOM 2018 C CA . ASN A 1 261 ? -9.772 3.593 33.549 1.00 94.62 261 ASN A CA 1
ATOM 2019 C C . ASN A 1 261 ? -10.004 2.456 32.548 1.00 94.62 261 ASN A C 1
ATOM 2021 O O . ASN A 1 261 ? -10.200 2.703 31.362 1.00 94.62 261 ASN A O 1
ATOM 2025 N N . ILE A 1 262 ? -10.012 1.208 33.027 1.00 97.69 262 ILE A N 1
ATOM 2026 C CA . ILE A 1 262 ? -10.106 0.024 32.162 1.00 97.69 262 ILE A CA 1
ATOM 2027 C C . ILE A 1 262 ? -11.540 -0.154 31.666 1.00 97.69 262 ILE A C 1
ATOM 2029 O O . ILE A 1 262 ? -11.764 -0.335 30.472 1.00 97.69 262 ILE A O 1
ATOM 2033 N N . VAL A 1 263 ? -12.518 -0.027 32.567 1.00 97.38 263 VAL A N 1
ATOM 2034 C CA . VAL A 1 263 ? -13.941 -0.155 32.216 1.00 97.38 263 VAL A CA 1
ATOM 2035 C C . VAL A 1 263 ? -14.399 0.977 31.301 1.00 97.38 263 VAL A C 1
ATOM 2037 O O . VAL A 1 263 ? -15.129 0.718 30.347 1.00 97.38 263 VAL A O 1
ATOM 2040 N N . GLY A 1 264 ? -13.956 2.215 31.554 1.00 94.69 264 GLY A N 1
ATOM 2041 C CA . GLY A 1 264 ? -14.244 3.349 30.673 1.00 94.69 264 GLY A CA 1
ATOM 2042 C C . GLY A 1 264 ? -13.751 3.083 29.252 1.00 94.69 264 GLY A C 1
ATOM 2043 O O . GLY A 1 264 ? -14.541 3.124 28.311 1.00 94.69 264 GLY A O 1
ATOM 2044 N N . ARG A 1 265 ? -12.484 2.667 29.121 1.00 95.94 265 ARG A N 1
ATOM 2045 C CA . ARG A 1 265 ? -11.886 2.346 27.822 1.00 95.94 265 ARG A CA 1
ATOM 2046 C C . ARG A 1 265 ? -12.577 1.178 27.112 1.00 95.94 265 ARG A C 1
ATOM 2048 O O . ARG A 1 265 ? -12.796 1.248 25.907 1.00 95.94 265 ARG A O 1
ATOM 2055 N N . LEU A 1 266 ? -12.953 0.123 27.840 1.00 97.31 266 LEU A N 1
ATOM 2056 C CA . LEU A 1 266 ? -13.727 -0.992 27.285 1.00 97.31 266 LEU A CA 1
ATOM 2057 C C . LEU A 1 266 ? -15.082 -0.520 26.735 1.00 97.31 266 LEU A C 1
ATOM 2059 O O . LEU A 1 266 ? -15.490 -0.959 25.665 1.00 97.31 266 LEU A O 1
ATOM 2063 N N . CYS A 1 267 ? -15.782 0.362 27.453 1.00 96.69 267 CYS A N 1
ATOM 2064 C CA . CYS A 1 267 ? -17.088 0.862 27.022 1.00 96.69 267 CYS A CA 1
ATOM 2065 C C . CYS A 1 267 ? -16.989 1.708 25.751 1.00 96.69 267 CYS A C 1
ATOM 2067 O O . CYS A 1 267 ? -17.811 1.531 24.854 1.00 96.69 267 CYS A O 1
ATOM 2069 N N . GLU A 1 268 ? -15.986 2.584 25.658 1.00 95.56 268 GLU A N 1
ATOM 2070 C CA . GLU A 1 268 ? -15.697 3.334 24.429 1.00 95.56 268 GLU A CA 1
ATOM 2071 C C . GLU A 1 268 ? -15.466 2.380 23.253 1.00 95.56 268 GLU A C 1
ATOM 2073 O O . GLU A 1 268 ? -16.104 2.510 22.211 1.00 95.56 268 GLU A O 1
ATOM 2078 N N . GLU A 1 269 ? -14.609 1.374 23.436 1.00 95.50 269 GLU A N 1
ATOM 2079 C CA . GLU A 1 269 ? -14.259 0.422 22.381 1.00 95.50 269 GLU A CA 1
ATOM 2080 C C . GLU A 1 269 ? -15.455 -0.455 21.962 1.00 95.50 269 GLU A C 1
ATOM 2082 O O . GLU A 1 269 ? -15.654 -0.710 20.773 1.00 95.50 269 GLU A O 1
ATOM 2087 N N . LEU A 1 270 ? -16.301 -0.870 22.914 1.00 96.00 270 LEU A N 1
ATOM 2088 C CA . LEU A 1 270 ? -17.556 -1.580 22.638 1.00 96.00 270 LEU A CA 1
ATOM 2089 C C . LEU A 1 270 ? -18.507 -0.743 21.780 1.00 96.00 270 LEU A C 1
ATOM 2091 O O . LEU A 1 270 ? -19.095 -1.261 20.827 1.00 96.00 270 LEU A O 1
ATOM 2095 N N . VAL A 1 271 ? -18.656 0.544 22.105 1.00 96.31 271 VAL A N 1
ATOM 2096 C CA . VAL A 1 271 ? -19.485 1.472 21.330 1.00 96.31 271 VAL A CA 1
ATOM 2097 C C . VAL A 1 271 ? -18.893 1.662 19.937 1.00 96.31 271 VAL A C 1
ATOM 2099 O O . VAL A 1 271 ? -19.594 1.422 18.955 1.00 96.31 271 VAL A O 1
ATOM 2102 N N . ILE A 1 272 ? -17.601 1.982 19.830 1.00 95.06 272 ILE A N 1
ATOM 2103 C CA . ILE A 1 272 ? -16.916 2.171 18.543 1.00 95.06 272 ILE A CA 1
ATOM 2104 C C . ILE A 1 272 ? -17.162 0.976 17.622 1.00 95.06 272 ILE A C 1
ATOM 2106 O O . ILE A 1 272 ? -17.668 1.130 16.511 1.00 95.06 272 ILE A O 1
ATOM 2110 N N . ARG A 1 273 ? -16.879 -0.239 18.094 1.00 93.88 273 ARG A N 1
ATOM 2111 C CA . ARG A 1 273 ? -17.014 -1.455 17.281 1.00 93.88 273 ARG A CA 1
ATOM 2112 C C . ARG A 1 273 ? -18.457 -1.826 16.958 1.00 93.88 273 ARG A C 1
ATOM 2114 O O . ARG A 1 273 ? -18.711 -2.400 15.901 1.00 93.88 273 ARG A O 1
ATOM 2121 N N . THR A 1 274 ? -19.404 -1.478 17.826 1.00 95.25 274 THR A N 1
ATOM 2122 C CA . THR A 1 274 ? -20.830 -1.695 17.557 1.00 95.25 274 THR A CA 1
ATOM 2123 C C . THR A 1 274 ? -21.307 -0.853 16.376 1.00 95.25 274 THR A C 1
ATOM 2125 O O . THR A 1 274 ? -21.997 -1.369 15.492 1.00 95.25 274 THR A O 1
ATOM 2128 N N . PHE A 1 275 ? -20.927 0.425 16.345 1.00 95.50 275 PHE A N 1
ATOM 2129 C CA . PHE A 1 275 ? -21.413 1.384 15.353 1.00 95.50 275 PHE A CA 1
ATOM 2130 C C . PHE A 1 275 ? -20.561 1.433 14.079 1.00 95.50 275 PHE A C 1
ATOM 2132 O O . PHE A 1 275 ? -21.096 1.745 13.018 1.00 95.50 275 PHE A O 1
ATOM 2139 N N . LEU A 1 276 ? -19.275 1.068 14.133 1.00 94.50 276 LEU A N 1
ATOM 2140 C CA . LEU A 1 276 ? -18.361 1.124 12.985 1.00 94.50 276 LEU A CA 1
ATOM 2141 C C . LEU A 1 276 ? -18.928 0.456 11.710 1.00 94.50 276 LEU A C 1
ATOM 2143 O O . LEU A 1 276 ? -18.845 1.063 10.640 1.00 94.50 276 LEU A O 1
ATOM 2147 N N . PRO A 1 277 ? -19.572 -0.731 11.757 1.00 94.25 277 PRO A N 1
ATOM 2148 C CA . PRO A 1 277 ? -20.134 -1.343 10.550 1.00 94.25 277 PRO A CA 1
ATOM 2149 C C . PRO A 1 277 ? -21.283 -0.551 9.916 1.00 94.25 277 PRO A C 1
ATOM 2151 O O . PRO A 1 277 ? -21.554 -0.750 8.730 1.00 94.25 277 PRO A O 1
ATOM 2154 N N . MET A 1 278 ? -21.919 0.355 10.662 1.00 95.50 278 MET A N 1
ATOM 2155 C CA . MET A 1 278 ? -23.057 1.164 10.221 1.00 95.50 278 MET A CA 1
ATOM 2156 C C . MET A 1 278 ? -22.644 2.408 9.422 1.00 95.50 278 MET A C 1
ATOM 2158 O O . MET A 1 278 ? -23.496 2.973 8.748 1.00 95.50 278 MET A O 1
ATOM 2162 N N . GLY A 1 279 ? -21.370 2.820 9.451 1.00 95.19 279 GLY A N 1
ATOM 2163 C CA . GLY A 1 279 ? -20.872 3.996 8.724 1.00 95.19 279 GLY A CA 1
ATOM 2164 C C . GLY A 1 279 ? -19.695 3.699 7.794 1.00 95.19 279 GLY A C 1
ATOM 2165 O O . GLY A 1 279 ? -19.190 2.571 7.731 1.00 95.19 279 GLY A O 1
ATOM 2166 N N . THR A 1 280 ? -19.265 4.710 7.044 1.00 94.50 280 THR A N 1
ATOM 2167 C CA . THR A 1 280 ? -18.093 4.642 6.156 1.00 94.50 280 THR A CA 1
ATOM 2168 C C . THR A 1 280 ? -16.790 4.930 6.887 1.00 94.50 280 THR A C 1
ATOM 2170 O O . THR A 1 280 ? -15.759 4.353 6.547 1.00 94.50 280 THR A O 1
ATOM 2173 N N . SER A 1 281 ? -16.828 5.811 7.884 1.00 94.06 281 SER A N 1
ATOM 2174 C CA . SER A 1 281 ? -15.666 6.210 8.677 1.00 94.06 281 SER A CA 1
ATOM 2175 C C . SER A 1 281 ? -16.087 6.675 10.068 1.00 94.06 281 SER A C 1
ATOM 2177 O O . SER A 1 281 ? -17.250 7.006 10.302 1.00 94.06 281 SER A O 1
ATOM 2179 N N . ILE A 1 282 ? -15.124 6.692 10.987 1.00 93.94 282 ILE A N 1
ATOM 2180 C CA . ILE A 1 282 ? -15.286 7.228 12.337 1.00 93.94 282 ILE A CA 1
ATOM 2181 C C . ILE A 1 282 ? -14.234 8.300 12.603 1.00 93.94 282 ILE A C 1
ATOM 2183 O O . ILE A 1 282 ? -13.103 8.203 12.125 1.00 93.94 282 ILE A O 1
ATOM 2187 N N . GLU A 1 283 ? -14.605 9.274 13.416 1.00 92.81 283 GLU A N 1
ATOM 2188 C CA . GLU A 1 283 ? -13.710 10.224 14.057 1.00 92.81 283 GLU A CA 1
ATOM 2189 C C . GLU A 1 283 ? -13.881 10.078 15.571 1.00 92.81 283 GLU A C 1
ATOM 2191 O O . GLU A 1 283 ? -14.999 10.087 16.076 1.00 92.81 283 GLU A O 1
ATOM 2196 N N . THR A 1 284 ? -12.793 9.903 16.315 1.00 90.38 284 THR A N 1
ATOM 2197 C CA . THR A 1 284 ? -12.838 9.769 17.781 1.00 90.38 284 THR A CA 1
ATOM 2198 C C . THR A 1 284 ? -12.187 10.971 18.442 1.00 90.38 284 THR A C 1
ATOM 2200 O O . THR A 1 284 ? -11.170 11.451 17.943 1.00 90.38 284 THR A O 1
ATOM 2203 N N . GLN A 1 285 ? -12.693 11.389 19.606 1.00 82.88 285 GLN A N 1
ATOM 2204 C CA . GLN A 1 285 ? -12.133 12.498 20.396 1.00 82.88 285 GLN A CA 1
ATOM 2205 C C . GLN A 1 285 ? -12.146 13.856 19.662 1.00 82.88 285 GLN A C 1
ATOM 2207 O O . GLN A 1 285 ? -11.248 14.682 19.859 1.00 82.88 285 GLN A O 1
ATOM 2212 N N . HIS A 1 286 ? -13.171 14.098 18.837 1.00 85.06 286 HIS A N 1
ATOM 2213 C CA . HIS A 1 286 ? -13.349 15.352 18.101 1.00 85.06 286 HIS A CA 1
ATOM 2214 C C . HIS A 1 286 ? -13.527 16.525 19.070 1.00 85.06 286 HIS A C 1
ATOM 2216 O O . HIS A 1 286 ? -14.335 16.454 19.998 1.00 85.06 286 HIS A O 1
ATOM 2222 N N . ARG A 1 287 ? -12.769 17.609 18.881 1.00 87.38 287 ARG A N 1
ATOM 2223 C CA . ARG A 1 287 ? -12.837 18.798 19.739 1.00 87.38 287 ARG A CA 1
ATOM 2224 C C . ARG A 1 287 ? -13.785 19.825 19.133 1.00 87.38 287 ARG A C 1
ATOM 2226 O O . ARG A 1 287 ? -13.448 20.416 18.117 1.00 87.38 287 ARG A O 1
ATOM 2233 N N . GLU A 1 288 ? -14.853 20.136 19.860 1.00 84.38 288 GLU A N 1
ATOM 2234 C CA . GLU A 1 288 ? -15.823 21.159 19.474 1.00 84.38 288 GLU A CA 1
ATOM 2235 C C . GLU A 1 288 ? -15.751 22.362 20.421 1.00 84.38 288 GLU A C 1
ATOM 2237 O O . GLU A 1 288 ? -15.777 22.210 21.648 1.00 84.38 288 GLU A O 1
ATOM 2242 N N . ASN A 1 289 ? -15.643 23.569 19.860 1.00 85.56 289 ASN A N 1
ATOM 2243 C CA . ASN A 1 289 ? -15.657 24.805 20.642 1.00 85.56 289 ASN A CA 1
ATOM 2244 C C . ASN A 1 289 ? -17.104 25.256 20.870 1.00 85.56 289 ASN A C 1
ATOM 2246 O O . ASN A 1 289 ? -17.899 25.357 19.941 1.00 85.56 289 ASN A O 1
ATOM 2250 N N . LEU A 1 290 ? -17.437 25.545 22.121 1.00 82.38 290 LEU A N 1
ATOM 2251 C CA . LEU A 1 290 ? -18.765 25.964 22.540 1.00 82.38 290 LEU A CA 1
ATOM 2252 C C . LEU A 1 290 ? -18.903 27.489 22.455 1.00 82.38 290 LEU A C 1
ATOM 2254 O O . LEU A 1 290 ? -17.924 28.236 22.478 1.00 82.38 290 LEU A O 1
ATOM 2258 N N . SER A 1 291 ? -20.147 27.966 22.400 1.00 80.12 291 SER A N 1
ATOM 2259 C CA . SER A 1 291 ? -20.468 29.397 22.289 1.00 80.12 291 SER A CA 1
ATOM 2260 C C . SER A 1 291 ? -19.998 30.237 23.483 1.00 80.12 291 SER A C 1
ATOM 2262 O O . SER A 1 291 ? -19.896 31.453 23.366 1.00 80.12 291 SER A O 1
ATOM 2264 N N . ASP A 1 292 ? -19.721 29.604 24.625 1.00 81.62 292 ASP A N 1
ATOM 2265 C CA . ASP A 1 292 ? -19.188 30.241 25.836 1.00 81.62 292 ASP A CA 1
ATOM 2266 C C . ASP A 1 292 ? -17.649 30.366 25.835 1.00 81.62 292 ASP A C 1
ATOM 2268 O O . ASP A 1 292 ? -17.060 30.777 26.833 1.00 81.62 292 ASP A O 1
ATOM 2272 N N . GLY A 1 293 ? -16.983 29.994 24.734 1.00 82.19 293 GLY A N 1
ATOM 2273 C CA . GLY A 1 293 ? -15.525 29.992 24.605 1.00 82.19 293 GLY A CA 1
ATOM 2274 C C . GLY A 1 293 ? -14.836 28.782 25.245 1.00 82.19 293 GLY A C 1
ATOM 2275 O O . GLY A 1 293 ? -13.619 28.636 25.117 1.00 82.19 293 GLY A O 1
ATOM 2276 N N . SER A 1 294 ? -15.581 27.892 25.911 1.00 86.75 294 SER A N 1
ATOM 2277 C CA . SER A 1 294 ? -15.063 26.598 26.356 1.00 86.75 294 SER A CA 1
ATOM 2278 C C . SER A 1 294 ? -15.081 25.572 25.216 1.00 86.75 294 SER A C 1
ATOM 2280 O O . SER A 1 294 ? -15.508 25.868 24.104 1.00 86.75 294 SER A O 1
ATOM 2282 N N . TYR A 1 295 ? -14.579 24.360 25.451 1.00 85.44 295 TYR A N 1
ATOM 2283 C CA . TYR A 1 295 ? -14.655 23.276 24.471 1.00 85.44 295 TYR A CA 1
ATOM 2284 C C . TYR A 1 295 ? -15.142 21.986 25.125 1.00 85.44 295 TYR A C 1
ATOM 2286 O O . TYR A 1 295 ? -14.997 21.794 26.336 1.00 85.44 295 TYR A O 1
ATOM 2294 N N . THR A 1 296 ? -15.697 21.097 24.309 1.00 84.75 296 THR A N 1
ATOM 2295 C CA . THR A 1 296 ? -15.993 19.711 24.672 1.00 84.75 296 THR A CA 1
ATOM 2296 C C . THR A 1 296 ? -15.301 18.763 23.700 1.00 84.75 296 THR A C 1
ATOM 2298 O O . THR A 1 296 ? -14.896 19.161 22.606 1.00 84.75 296 THR A O 1
ATOM 2301 N N . LYS A 1 297 ? -15.119 17.513 24.120 1.00 86.75 297 LYS A N 1
ATOM 2302 C CA . LYS A 1 297 ? -14.674 16.434 23.243 1.00 86.75 297 LYS A CA 1
ATOM 2303 C C . LYS A 1 297 ? -15.822 15.465 23.046 1.00 86.75 297 LYS A C 1
ATOM 2305 O O . LYS A 1 297 ? -16.444 15.074 24.028 1.00 86.75 297 LYS A O 1
ATOM 2310 N N . VAL A 1 298 ? -16.079 15.127 21.795 1.00 87.44 298 VAL A N 1
ATOM 2311 C CA . VAL A 1 298 ? -17.039 14.106 21.391 1.00 87.44 298 VAL A CA 1
ATOM 2312 C C . VAL A 1 298 ? -16.306 12.776 21.347 1.00 87.44 298 VAL A C 1
ATOM 2314 O O . VAL A 1 298 ? -15.267 12.673 20.687 1.00 87.44 298 VAL A O 1
ATOM 2317 N N . ASP A 1 299 ? -16.825 11.765 22.042 1.00 91.12 299 ASP A N 1
ATOM 2318 C CA . ASP A 1 299 ? -16.164 10.459 22.099 1.00 91.12 299 ASP A CA 1
ATOM 2319 C C . ASP A 1 299 ? -16.051 9.831 20.706 1.00 91.12 299 ASP A C 1
ATOM 2321 O O . ASP A 1 299 ? -14.973 9.353 20.335 1.00 91.12 299 ASP A O 1
ATOM 2325 N N . MET A 1 300 ? -17.127 9.888 19.913 1.00 93.88 300 MET A N 1
ATOM 2326 C CA . MET A 1 300 ? -17.135 9.399 18.537 1.00 93.88 300 MET A CA 1
ATOM 2327 C C . MET A 1 300 ? -18.135 10.139 17.642 1.00 93.88 300 MET A C 1
ATOM 2329 O O . MET A 1 300 ? -19.283 10.352 18.021 1.00 93.88 300 MET A O 1
ATOM 2333 N N . ILE A 1 301 ? -17.724 10.429 16.410 1.00 94.75 301 ILE A N 1
ATOM 2334 C CA . ILE A 1 301 ? -18.594 10.791 15.293 1.00 94.75 301 ILE A CA 1
ATOM 2335 C C . ILE A 1 301 ? -18.498 9.681 14.245 1.00 94.75 301 ILE A C 1
ATOM 2337 O O . ILE A 1 301 ? -17.411 9.286 13.827 1.00 94.75 301 ILE A O 1
ATOM 2341 N N . LEU A 1 302 ? -19.642 9.151 13.831 1.00 96.12 302 LEU A N 1
ATOM 2342 C CA . LEU A 1 302 ? -19.767 8.208 12.727 1.00 96.12 302 LEU A CA 1
ATOM 2343 C C . LEU A 1 302 ? -20.229 8.973 11.485 1.00 96.12 302 LEU A C 1
ATOM 2345 O O . LEU A 1 302 ? -21.257 9.649 11.526 1.00 96.12 302 LEU A O 1
ATOM 2349 N N . HIS A 1 303 ? -19.506 8.834 10.378 1.00 96.19 303 HIS A N 1
ATOM 2350 C CA . HIS A 1 303 ? -19.841 9.483 9.112 1.00 96.19 303 HIS A CA 1
ATOM 2351 C C . HIS A 1 303 ? -20.354 8.483 8.082 1.00 96.19 303 HIS A C 1
ATOM 2353 O O . HIS A 1 303 ? -19.953 7.314 8.079 1.00 96.19 303 HIS A O 1
ATOM 2359 N N . GLY A 1 304 ? -21.200 8.979 7.176 1.00 96.69 304 GLY A N 1
ATOM 2360 C CA . GLY A 1 304 ? -21.670 8.235 6.015 1.00 96.69 304 GLY A CA 1
ATOM 2361 C C . GLY A 1 304 ? -22.423 6.978 6.423 1.00 96.69 304 GLY A C 1
ATOM 2362 O O . GLY A 1 304 ? -21.974 5.866 6.147 1.00 96.69 304 GLY A O 1
ATOM 2363 N N . LEU A 1 305 ? -23.549 7.144 7.118 1.00 97.25 305 LEU A N 1
ATOM 2364 C CA . LEU A 1 305 ? -24.427 6.029 7.468 1.00 97.25 305 LEU A CA 1
ATOM 2365 C C . LEU A 1 305 ? -24.746 5.189 6.224 1.00 97.25 305 LEU A C 1
ATOM 2367 O O . LEU A 1 305 ? -25.269 5.705 5.241 1.00 97.25 305 LEU A O 1
ATOM 2371 N N . LYS A 1 306 ? -24.442 3.890 6.266 1.00 96.06 306 LYS A N 1
ATOM 2372 C CA . LYS A 1 306 ? -24.659 2.963 5.142 1.00 96.06 306 LYS A CA 1
ATOM 2373 C C . LYS A 1 306 ? -26.122 2.609 4.932 1.00 96.06 306 LYS A C 1
ATOM 2375 O O . LYS A 1 306 ? -26.470 2.122 3.870 1.00 96.06 306 LYS A O 1
ATOM 2380 N N . GLN A 1 307 ? -26.931 2.747 5.975 1.00 96.88 307 GLN A N 1
ATOM 2381 C CA . GLN A 1 307 ? -28.368 2.495 5.997 1.00 96.88 307 GLN A CA 1
ATOM 2382 C C . GLN A 1 307 ? -29.012 3.551 6.903 1.00 96.88 307 GLN A C 1
ATOM 2384 O O . GLN A 1 307 ? -28.325 4.072 7.790 1.00 96.88 307 GLN A O 1
ATOM 2389 N N . PRO A 1 308 ? -30.309 3.869 6.740 1.00 96.56 308 PRO A N 1
ATOM 2390 C CA . PRO A 1 308 ? -31.002 4.755 7.668 1.00 96.56 308 PRO A CA 1
ATOM 2391 C C . PRO A 1 308 ? -30.899 4.242 9.111 1.00 96.56 308 PRO A C 1
ATOM 2393 O O . PRO A 1 308 ? -30.968 3.039 9.359 1.00 96.56 308 PRO A O 1
ATOM 2396 N N . LEU A 1 309 ? -30.757 5.147 10.074 1.00 96.69 309 LEU A N 1
ATOM 2397 C CA . LEU A 1 309 ? -30.593 4.814 11.488 1.00 96.69 309 LEU A CA 1
ATOM 2398 C C . LEU A 1 309 ? -31.773 5.345 12.295 1.00 96.69 309 LEU A C 1
ATOM 2400 O O . LEU A 1 309 ? -32.137 6.511 12.162 1.00 96.69 309 LEU A O 1
ATOM 2404 N N . ILE A 1 310 ? -32.330 4.509 13.170 1.00 95.31 310 ILE A N 1
ATOM 2405 C CA . ILE A 1 310 ? -33.405 4.871 14.094 1.00 95.31 310 ILE A CA 1
ATOM 2406 C C . ILE A 1 310 ? -32.958 4.547 15.519 1.00 95.31 310 ILE A C 1
ATOM 2408 O O . ILE A 1 310 ? -32.744 3.391 15.875 1.00 95.31 310 ILE A O 1
ATOM 2412 N N . LEU A 1 311 ? -32.874 5.575 16.358 1.00 92.06 311 LEU A N 1
ATOM 2413 C CA . LEU A 1 311 ? -32.526 5.472 17.776 1.00 92.06 311 LEU A CA 1
ATOM 2414 C C . LEU A 1 311 ? -33.759 5.403 18.685 1.00 92.06 311 LEU A C 1
ATOM 2416 O O . LEU A 1 311 ? -33.669 4.964 19.832 1.00 92.06 311 LEU A O 1
ATOM 2420 N N . GLY A 1 312 ? -34.927 5.815 18.187 1.00 88.31 312 GLY A N 1
ATOM 2421 C CA . GLY A 1 312 ? -36.188 5.763 18.922 1.00 88.31 312 GLY A CA 1
ATOM 2422 C C . GLY A 1 312 ? -37.315 6.524 18.227 1.00 88.31 312 GLY A C 1
ATOM 2423 O O . GLY A 1 312 ? -37.276 6.748 17.022 1.00 88.31 312 GLY A O 1
ATOM 2424 N N . LYS A 1 313 ? -38.345 6.899 18.993 1.00 86.25 313 LYS A N 1
ATOM 2425 C CA . LYS A 1 313 ? -39.508 7.647 18.491 1.00 86.25 313 LYS A CA 1
ATOM 2426 C C . LYS A 1 313 ? -39.347 9.142 18.761 1.00 86.25 313 LYS A C 1
ATOM 2428 O O . LYS A 1 313 ? -39.028 9.508 19.889 1.00 86.25 313 LYS A O 1
ATOM 2433 N N . GLY A 1 314 ? -39.658 9.976 17.770 1.00 82.38 314 GLY A N 1
ATOM 2434 C CA . GLY A 1 314 ? -39.672 11.437 17.891 1.00 82.38 314 GLY A CA 1
ATOM 2435 C C . GLY A 1 314 ? -38.735 12.133 16.906 1.00 82.38 314 GLY A C 1
ATOM 2436 O O . GLY A 1 314 ? -37.961 11.487 16.200 1.00 82.38 314 GLY A O 1
ATOM 2437 N N . GLU A 1 315 ? -38.828 13.458 16.855 1.00 78.69 315 GLU A N 1
ATOM 2438 C CA . GLU A 1 315 ? -37.912 14.301 16.086 1.00 78.69 315 GLU A CA 1
ATOM 2439 C C . GLU A 1 315 ? -36.475 14.164 16.616 1.00 78.69 315 GLU A C 1
ATOM 2441 O O . GLU A 1 315 ? -36.266 13.973 17.815 1.00 78.69 315 GLU A O 1
ATOM 2446 N N . GLY A 1 316 ? -35.485 14.188 15.719 1.00 78.75 316 GLY A N 1
ATOM 2447 C CA . GLY A 1 316 ? -34.071 14.019 16.079 1.00 78.75 316 GLY A CA 1
ATOM 2448 C C . GLY A 1 316 ? -33.676 12.602 16.518 1.00 78.75 316 GLY A C 1
ATOM 2449 O O . GLY A 1 316 ? -32.571 12.406 17.011 1.00 78.75 316 GLY A O 1
ATOM 2450 N N . MET A 1 317 ? -34.550 11.600 16.350 1.00 88.50 317 MET A N 1
ATOM 2451 C CA . MET A 1 317 ? -34.283 10.203 16.738 1.00 88.50 317 MET A CA 1
ATOM 2452 C C . MET A 1 317 ? -33.855 9.307 15.571 1.00 88.50 317 MET A C 1
ATOM 2454 O O . MET A 1 317 ? -33.846 8.083 15.710 1.00 88.50 317 MET A O 1
ATOM 2458 N N . GLY A 1 318 ? -33.515 9.878 14.420 1.00 92.25 318 GLY A N 1
ATOM 2459 C CA . GLY A 1 318 ? -33.021 9.106 13.292 1.00 92.25 318 GLY A CA 1
ATOM 2460 C C . GLY A 1 318 ? -32.344 9.959 12.235 1.00 92.25 318 GLY A C 1
ATOM 2461 O O . GLY A 1 318 ? -32.579 11.161 12.155 1.00 92.25 318 GLY A O 1
ATOM 2462 N N . ALA A 1 319 ? -31.520 9.309 11.423 1.00 94.94 319 ALA A N 1
ATOM 2463 C CA . ALA A 1 319 ? -30.804 9.917 10.312 1.00 94.94 319 ALA A CA 1
ATOM 2464 C C . ALA A 1 319 ? -30.930 9.056 9.054 1.00 94.94 319 ALA A C 1
ATOM 2466 O O . ALA A 1 319 ? -31.169 7.846 9.113 1.00 94.94 319 ALA A O 1
ATOM 2467 N N . ARG A 1 320 ? -30.806 9.707 7.898 1.00 95.19 320 ARG A N 1
ATOM 2468 C CA . ARG A 1 320 ? -30.875 9.053 6.589 1.00 95.19 320 ARG A CA 1
ATOM 2469 C C . ARG A 1 320 ? -29.533 8.415 6.233 1.00 95.19 320 ARG A C 1
ATOM 2471 O O . ARG A 1 320 ? -28.507 8.709 6.843 1.00 95.19 320 ARG A O 1
ATOM 2478 N N . GLU A 1 321 ? -29.559 7.561 5.217 1.00 96.31 321 GLU A N 1
ATOM 2479 C CA . GLU A 1 321 ? -28.342 7.097 4.552 1.00 96.31 321 GLU A CA 1
ATOM 2480 C C . GLU A 1 321 ? -27.478 8.294 4.110 1.00 96.31 321 GLU A C 1
ATOM 2482 O O . GLU A 1 321 ? -28.000 9.332 3.700 1.00 96.31 321 GLU A O 1
ATOM 2487 N N . GLY A 1 322 ? -26.160 8.167 4.260 1.00 96.44 322 GLY A N 1
ATOM 2488 C CA . GLY A 1 322 ? -25.181 9.235 4.052 1.00 96.44 322 GLY A CA 1
ATOM 2489 C C . GLY A 1 322 ? -25.018 10.201 5.231 1.00 96.44 322 GLY A C 1
ATOM 2490 O O . GLY A 1 322 ? -24.038 10.941 5.256 1.00 96.44 322 GLY A O 1
ATOM 2491 N N . GLY A 1 323 ? -25.923 10.173 6.217 1.00 95.75 323 GLY A N 1
ATOM 2492 C CA . GLY A 1 323 ? -25.889 11.062 7.379 1.00 95.75 323 GLY A CA 1
ATOM 2493 C C . GLY A 1 323 ? -24.776 10.758 8.387 1.00 95.75 323 GLY A C 1
ATOM 2494 O O . GLY A 1 323 ? -23.956 9.852 8.211 1.00 95.75 323 GLY A O 1
ATOM 2495 N N . THR A 1 324 ? -24.779 11.524 9.472 1.00 95.56 324 THR A N 1
ATOM 2496 C CA . THR A 1 324 ? -23.783 11.517 10.549 1.00 95.56 324 THR A CA 1
ATOM 2497 C C . THR A 1 324 ? -24.418 11.242 11.913 1.00 95.56 324 THR A C 1
ATOM 2499 O O . THR A 1 324 ? -25.566 11.609 12.165 1.00 95.56 324 THR A O 1
ATOM 2502 N N . LEU A 1 325 ? -23.670 10.588 12.805 1.00 95.62 325 LEU A N 1
ATOM 2503 C CA . LEU A 1 325 ? -24.098 10.265 14.167 1.00 95.62 325 LEU A CA 1
ATOM 2504 C C . LEU A 1 325 ? -23.028 10.668 15.189 1.00 95.62 325 LEU A C 1
ATOM 2506 O O . LEU A 1 325 ? -21.928 10.120 15.163 1.00 95.62 325 LEU A O 1
ATOM 2510 N N . GLY A 1 326 ? -23.377 11.549 16.126 1.00 94.75 326 GLY A N 1
ATOM 2511 C CA . GLY A 1 326 ? -22.558 11.860 17.303 1.00 94.75 326 GLY A CA 1
ATOM 2512 C C . GLY A 1 326 ? -22.860 10.916 18.469 1.00 94.75 326 GLY A C 1
ATOM 2513 O O . GLY A 1 326 ? -24.026 10.650 18.770 1.00 94.75 326 GLY A O 1
ATOM 2514 N N . ILE A 1 327 ? -21.830 10.393 19.134 1.00 95.00 327 ILE A N 1
ATOM 2515 C CA . ILE A 1 327 ? -21.977 9.487 20.275 1.00 95.00 327 ILE A CA 1
ATOM 2516 C C . ILE A 1 327 ? -21.107 9.928 21.448 1.00 95.00 327 ILE A C 1
ATOM 2518 O O . ILE A 1 327 ? -19.902 10.118 21.310 1.00 95.00 327 ILE A O 1
ATOM 2522 N N . GLU A 1 328 ? -21.737 9.981 22.619 1.00 95.69 328 GLU A N 1
ATOM 2523 C CA . GLU A 1 328 ? -21.090 10.095 23.927 1.00 95.69 328 GLU A CA 1
ATOM 2524 C C . GLU A 1 328 ? -21.251 8.784 24.708 1.00 95.69 328 GLU A C 1
ATOM 2526 O O . GLU A 1 328 ? -22.318 8.161 24.659 1.00 95.69 328 GLU A O 1
ATOM 2531 N N . VAL A 1 329 ? -20.241 8.374 25.476 1.00 95.12 329 VAL A N 1
ATOM 2532 C CA . VAL A 1 329 ? -20.247 7.116 26.232 1.00 95.12 329 VAL A CA 1
ATOM 2533 C C . VAL A 1 329 ? -20.153 7.378 27.733 1.00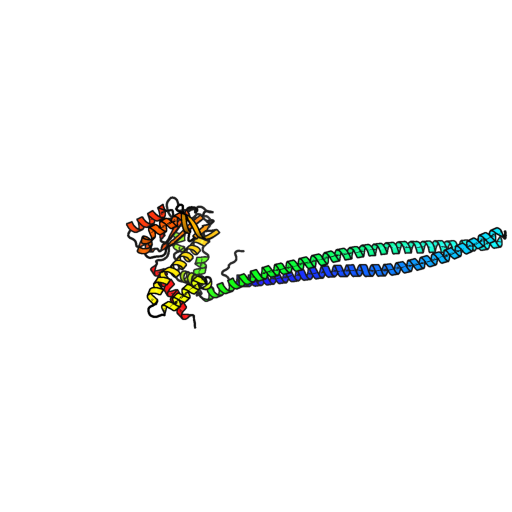 95.12 329 VAL A C 1
ATOM 2535 O O . VAL A 1 329 ? -19.220 8.008 28.217 1.00 95.12 329 VAL A O 1
ATOM 2538 N N . LYS A 1 330 ? -21.093 6.837 28.523 1.00 94.25 330 LYS A N 1
ATOM 2539 C CA . LYS A 1 330 ? -21.044 6.911 29.997 1.00 94.25 330 LYS A CA 1
ATOM 2540 C C . LYS A 1 330 ? -21.252 5.573 30.684 1.00 94.25 330 LYS A C 1
ATOM 2542 O O . LYS A 1 330 ? -22.342 5.006 30.675 1.00 94.25 330 LYS A O 1
ATOM 2547 N N . ALA A 1 331 ? -20.226 5.129 31.402 1.00 93.81 331 ALA A N 1
ATOM 2548 C CA . ALA A 1 331 ? -20.276 3.916 32.203 1.00 93.81 331 ALA A CA 1
ATOM 2549 C C . ALA A 1 331 ? -20.325 4.219 33.703 1.00 93.81 331 ALA A C 1
ATOM 2551 O O . ALA A 1 331 ? -19.418 4.840 34.254 1.00 93.81 331 ALA A O 1
ATOM 2552 N N . GLY A 1 332 ? -21.353 3.731 34.394 1.00 94.94 332 GLY A N 1
ATOM 2553 C CA . GLY A 1 332 ? -21.412 3.822 35.850 1.00 94.94 332 GLY A CA 1
ATOM 2554 C C . GLY A 1 332 ? -22.698 3.286 36.457 1.00 94.94 332 GLY A C 1
ATOM 2555 O O . GLY A 1 332 ? -23.649 2.951 35.761 1.00 94.94 332 GLY A O 1
ATOM 2556 N N . HIS A 1 333 ? -22.739 3.215 37.783 1.00 96.94 333 HIS A N 1
ATOM 2557 C CA . HIS A 1 333 ? -23.970 2.864 38.484 1.00 96.94 333 HIS A CA 1
ATOM 2558 C C . HIS A 1 333 ? -24.998 3.992 38.403 1.00 96.94 333 HIS A C 1
ATOM 2560 O O . HIS A 1 333 ? -24.659 5.157 38.184 1.00 96.94 333 HIS A O 1
ATOM 2566 N N . LYS A 1 334 ? -26.258 3.663 38.691 1.00 95.81 334 LYS A N 1
ATOM 2567 C CA . LYS A 1 334 ? -27.405 4.582 38.633 1.00 95.81 334 LYS A CA 1
ATOM 2568 C C . LYS A 1 334 ? -27.161 5.963 39.256 1.00 95.81 334 LYS A C 1
ATOM 2570 O O . LYS A 1 334 ? -27.464 6.983 38.643 1.00 95.81 334 LYS A O 1
ATOM 2575 N N . ASN A 1 335 ? -26.564 6.012 40.450 1.00 94.75 335 ASN A N 1
ATOM 2576 C CA . ASN A 1 335 ? -26.314 7.268 41.162 1.00 94.75 335 ASN A CA 1
ATOM 2577 C C . ASN A 1 335 ? -25.214 8.105 40.500 1.00 94.75 335 ASN A C 1
ATOM 2579 O O . ASN A 1 335 ? -25.302 9.328 40.514 1.00 94.75 335 ASN A O 1
ATOM 2583 N N . TYR A 1 336 ? -24.210 7.452 39.908 1.00 94.88 336 TYR A N 1
ATOM 2584 C CA . TYR A 1 336 ? -23.180 8.133 39.131 1.00 94.88 336 TYR A CA 1
ATOM 2585 C C . TYR A 1 336 ? -23.770 8.704 37.840 1.00 94.88 336 TYR A C 1
ATOM 2587 O O . TYR A 1 336 ? -23.590 9.882 37.573 1.00 94.88 336 TYR A O 1
ATOM 2595 N N . ILE A 1 337 ? -24.551 7.922 37.085 1.00 94.44 337 ILE A N 1
ATOM 2596 C CA . ILE A 1 337 ? -25.215 8.417 35.865 1.00 94.44 337 ILE A CA 1
ATOM 2597 C C . ILE A 1 337 ? -26.065 9.652 36.186 1.00 94.44 337 ILE A C 1
ATOM 2599 O O . ILE A 1 337 ? -25.953 10.673 35.514 1.00 94.44 337 ILE A O 1
ATOM 2603 N N . TYR A 1 338 ? -26.863 9.588 37.255 1.00 95.44 338 TYR A N 1
ATOM 2604 C CA . TYR A 1 338 ? -27.687 10.717 37.679 1.00 95.44 338 TYR A CA 1
ATOM 2605 C C . TYR A 1 338 ? -26.861 11.939 38.110 1.00 95.44 338 TYR A C 1
ATOM 2607 O O . TYR A 1 338 ? -27.279 13.069 37.880 1.00 95.44 338 TYR A O 1
ATOM 2615 N N . SER A 1 339 ? -25.690 11.759 38.731 1.00 95.44 339 SER A N 1
ATOM 2616 C CA . SER A 1 339 ? -24.843 12.897 39.114 1.00 95.44 339 SER A CA 1
ATOM 2617 C C . SER A 1 339 ? -24.126 13.547 37.926 1.00 95.44 339 SER A C 1
ATOM 2619 O O . SER A 1 339 ? -23.632 14.663 38.061 1.00 95.44 339 SER A O 1
ATOM 2621 N N . GLN A 1 340 ? -24.085 12.890 36.761 1.00 94.38 340 GLN A N 1
ATOM 2622 C CA . GLN A 1 340 ? -23.434 13.398 35.550 1.00 94.38 340 GLN A CA 1
ATOM 2623 C C . GLN A 1 340 ? -24.351 14.222 34.629 1.00 94.38 340 GLN A C 1
ATOM 2625 O O . GLN A 1 340 ? -23.894 14.618 33.562 1.00 94.38 340 GLN A O 1
ATOM 2630 N N . ILE A 1 341 ? -25.602 14.524 35.007 1.00 93.62 341 ILE A N 1
ATOM 2631 C CA . ILE A 1 341 ? -26.565 15.255 34.151 1.00 93.62 341 ILE A CA 1
ATOM 2632 C C . ILE A 1 341 ? -25.955 16.524 33.542 1.00 93.62 341 ILE A C 1
ATOM 2634 O O . ILE A 1 341 ? -25.932 16.657 32.324 1.00 93.62 341 ILE A O 1
ATOM 2638 N N . SER A 1 342 ? -25.403 17.423 34.362 1.00 91.25 342 SER A N 1
ATOM 2639 C CA . SER A 1 342 ? -24.864 18.699 33.866 1.00 91.25 342 SER A CA 1
ATOM 2640 C C . SER A 1 342 ? -23.662 18.518 32.938 1.00 91.25 342 SER A C 1
ATOM 2642 O O . SER A 1 342 ? -23.457 19.305 32.018 1.00 91.25 342 SER A O 1
ATOM 2644 N N . HIS A 1 343 ? -22.867 17.469 33.159 1.00 91.25 343 HIS A N 1
ATOM 2645 C CA . HIS A 1 343 ? -21.754 17.135 32.278 1.00 91.25 343 HIS A CA 1
ATOM 2646 C C . HIS A 1 343 ? -22.267 16.599 30.935 1.00 91.25 343 HIS A C 1
ATOM 2648 O O . HIS A 1 343 ? -21.817 17.050 29.886 1.00 91.25 343 HIS A O 1
ATOM 2654 N N . LEU A 1 344 ? -23.264 15.712 30.964 1.00 91.81 344 LEU A N 1
ATOM 2655 C CA . LEU A 1 344 ? -23.919 15.171 29.775 1.00 91.81 344 LEU A CA 1
ATOM 2656 C C . LEU A 1 344 ? -24.608 16.251 28.936 1.00 91.81 344 LEU A C 1
ATOM 2658 O O . LEU A 1 344 ? -24.467 16.249 27.718 1.00 91.81 344 LEU A O 1
ATOM 2662 N N . GLU A 1 345 ? -25.298 17.198 29.575 1.00 91.38 345 GLU A N 1
ATOM 2663 C CA . GLU A 1 345 ? -25.901 18.354 28.898 1.00 91.38 345 GLU A CA 1
ATOM 2664 C C . GLU A 1 345 ? -24.839 19.191 28.175 1.00 91.38 345 GLU A C 1
ATOM 2666 O O . GLU A 1 345 ? -25.059 19.620 27.044 1.00 91.38 345 GLU A O 1
ATOM 2671 N N . LYS A 1 346 ? -23.668 19.398 28.795 1.00 88.44 346 LYS A N 1
ATOM 2672 C CA . LYS A 1 346 ? -22.557 20.121 28.166 1.00 88.44 346 LYS A CA 1
ATOM 2673 C C . LYS A 1 346 ? -21.965 19.349 26.985 1.00 88.44 346 LYS A C 1
ATOM 2675 O O . LYS A 1 346 ? -21.711 19.945 25.943 1.00 88.44 346 LYS A O 1
ATOM 2680 N N . GLN A 1 347 ? -21.758 18.041 27.128 1.00 88.75 347 GLN A N 1
ATOM 2681 C CA . GLN A 1 347 ? -21.175 17.209 26.071 1.00 88.75 347 GLN A CA 1
ATOM 2682 C C . GLN A 1 347 ? -22.105 17.056 24.865 1.00 88.75 347 GLN A C 1
ATOM 2684 O O . GLN A 1 347 ? -21.636 17.129 23.734 1.00 88.75 347 GLN A O 1
ATOM 2689 N N . ALA A 1 348 ? -23.418 16.959 25.092 1.00 87.69 348 ALA A N 1
ATOM 2690 C CA . ALA A 1 348 ? -24.424 16.901 24.031 1.00 87.69 348 ALA A CA 1
ATOM 2691 C C . ALA A 1 348 ? -24.356 18.103 23.070 1.00 87.69 348 ALA A C 1
ATOM 2693 O O . ALA A 1 348 ? -24.609 17.958 21.876 1.00 87.69 348 ALA A O 1
ATOM 2694 N N . GLN A 1 349 ? -23.934 19.278 23.557 1.00 84.38 349 GLN A N 1
ATOM 2695 C CA . GLN A 1 349 ? -23.740 20.462 22.713 1.00 84.38 349 GLN A CA 1
ATOM 2696 C C . GLN A 1 349 ? -22.616 20.291 21.685 1.00 84.38 349 GLN A C 1
ATOM 2698 O O . GLN A 1 349 ? -22.621 20.998 20.680 1.00 84.38 349 GLN A O 1
ATOM 2703 N N . GLY A 1 350 ? -21.680 19.367 21.919 1.00 81.25 350 GLY A N 1
ATOM 2704 C CA . GLY A 1 350 ? -20.606 19.033 20.986 1.00 81.25 350 GLY A CA 1
ATOM 2705 C C . GLY A 1 350 ? -21.083 18.296 19.737 1.00 81.25 350 GLY A C 1
ATOM 2706 O O . GLY A 1 350 ? -20.343 18.213 18.766 1.00 81.25 350 GLY A O 1
ATOM 2707 N N . HIS A 1 351 ? -22.314 17.777 19.732 1.00 81.62 351 HIS A N 1
ATOM 2708 C CA . HIS A 1 351 ? -22.839 17.001 18.610 1.00 81.62 351 HIS A CA 1
ATOM 2709 C C . HIS A 1 351 ? -23.719 17.808 17.645 1.00 81.62 351 HIS A C 1
ATOM 2711 O O . HIS A 1 351 ? -24.313 17.231 16.740 1.00 81.62 351 HIS A O 1
ATOM 2717 N N . LYS A 1 352 ? -23.828 19.134 17.809 1.00 76.44 352 LYS A N 1
ATOM 2718 C CA . LYS A 1 352 ? -24.756 19.982 17.029 1.00 76.44 352 LYS A CA 1
ATOM 2719 C C . LYS A 1 352 ? -24.569 19.904 15.511 1.00 76.44 352 LYS A C 1
ATOM 2721 O O . LYS A 1 352 ? -25.505 20.198 14.778 1.00 76.44 352 LYS 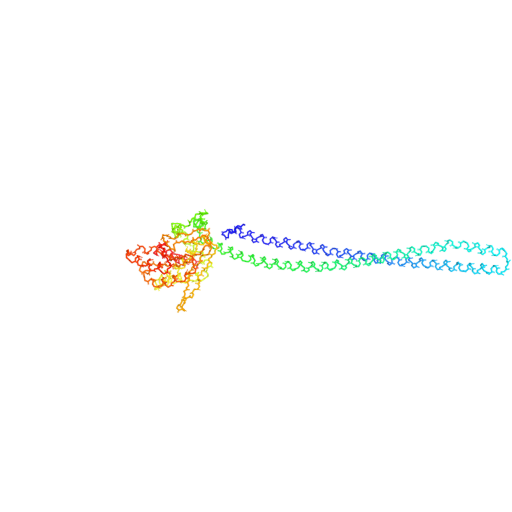A O 1
ATOM 2726 N N . MET A 1 353 ? -23.374 19.535 15.058 1.00 81.50 353 MET A N 1
ATOM 2727 C CA . MET A 1 353 ? -23.045 19.381 13.639 1.00 81.50 353 MET A CA 1
ATOM 2728 C C . MET A 1 353 ? -23.445 18.012 13.063 1.00 81.50 353 MET A C 1
ATOM 2730 O O . MET A 1 353 ? -23.298 17.803 11.863 1.00 81.50 353 MET A O 1
ATOM 2734 N N . CYS A 1 354 ? -23.920 17.080 13.896 1.00 89.81 354 CYS A N 1
ATOM 2735 C CA . CYS A 1 354 ? -24.357 15.751 13.475 1.00 89.81 354 CYS A CA 1
ATOM 2736 C C . CYS A 1 354 ? -25.862 15.727 13.174 1.00 89.81 354 CYS A C 1
ATOM 2738 O O . CYS A 1 354 ? -26.650 16.354 13.881 1.00 89.81 354 CYS A O 1
ATOM 2740 N N . ASP A 1 355 ? -26.272 14.933 12.181 1.00 92.81 355 ASP A N 1
ATOM 2741 C CA . ASP A 1 355 ? -27.688 14.772 11.806 1.00 92.81 355 ASP A CA 1
ATOM 2742 C C . ASP A 1 355 ? -28.515 14.126 12.925 1.00 92.81 355 ASP A C 1
ATOM 2744 O O . ASP A 1 355 ? -29.693 14.428 13.115 1.00 92.81 355 ASP A O 1
ATOM 2748 N N . VAL A 1 356 ? -27.894 13.212 13.669 1.00 94.00 356 VAL A N 1
ATOM 2749 C CA . VAL A 1 356 ? -28.463 12.577 14.856 1.00 94.00 356 VAL A CA 1
ATOM 2750 C C . VAL A 1 356 ? -27.376 12.406 15.907 1.00 94.00 356 VAL A C 1
ATOM 2752 O O . VAL A 1 356 ? -26.190 12.329 15.595 1.00 94.00 356 VAL A O 1
ATOM 2755 N N . SER A 1 357 ? -27.765 12.351 17.175 1.00 93.50 357 SER A N 1
ATOM 2756 C CA . SER A 1 357 ? -26.826 12.170 18.279 1.00 93.50 357 SER A CA 1
ATOM 2757 C C . SER A 1 357 ? -27.392 11.263 19.353 1.00 93.50 357 SER A C 1
ATOM 2759 O O . SER A 1 357 ? -28.608 11.116 19.468 1.00 93.50 357 SER A O 1
ATOM 2761 N N . CYS A 1 358 ? -26.528 10.654 20.159 1.00 94.19 358 CYS A N 1
ATOM 2762 C CA . CYS A 1 358 ? -26.958 9.924 21.342 1.00 94.19 358 CYS A CA 1
ATOM 2763 C C . CYS A 1 358 ? -25.885 9.811 22.417 1.00 94.19 358 CYS A C 1
ATOM 2765 O O . CYS A 1 358 ? -24.686 9.920 22.174 1.00 94.19 358 CYS A O 1
ATOM 2767 N N . THR A 1 359 ? -26.343 9.531 23.631 1.00 94.81 359 THR A N 1
ATOM 2768 C CA . THR A 1 359 ? -25.477 9.168 24.746 1.00 94.81 359 THR A CA 1
ATOM 2769 C C . THR A 1 359 ? -25.733 7.714 25.096 1.00 94.81 359 THR A C 1
ATOM 2771 O O . THR A 1 359 ? -26.798 7.371 25.609 1.00 94.81 359 THR A O 1
ATOM 2774 N N . VAL A 1 360 ? -24.761 6.848 24.848 1.00 96.12 360 VAL A N 1
ATOM 2775 C CA . VAL A 1 360 ? -24.838 5.437 25.216 1.00 96.12 360 VAL A CA 1
ATOM 2776 C C . VAL A 1 360 ? -24.349 5.276 26.650 1.00 96.12 360 VAL A C 1
ATOM 2778 O O . VAL A 1 360 ? -23.234 5.667 26.993 1.00 96.12 360 VAL A O 1
ATOM 2781 N N . CYS A 1 361 ? -25.175 4.685 27.510 1.00 96.62 361 CYS A N 1
ATOM 2782 C CA . CYS A 1 361 ? -24.814 4.428 28.897 1.00 96.62 361 CYS A CA 1
ATOM 2783 C C . CYS A 1 361 ? -25.115 3.000 29.347 1.00 96.62 361 CYS A C 1
ATOM 2785 O O . CYS A 1 361 ? -25.827 2.242 28.677 1.00 96.62 361 CYS A O 1
ATOM 2787 N N . THR A 1 362 ? -24.549 2.622 30.493 1.00 97.00 362 THR A N 1
ATOM 2788 C CA . THR A 1 362 ? -24.837 1.345 31.158 1.00 97.00 362 THR A CA 1
ATOM 2789 C C . THR A 1 362 ? -26.323 1.237 31.498 1.00 97.00 362 THR A C 1
ATOM 2791 O O . THR A 1 362 ? -26.993 2.215 31.850 1.00 97.00 362 THR A O 1
ATOM 2794 N N . ARG A 1 363 ? -26.865 0.017 31.398 1.00 96.00 363 ARG A N 1
ATOM 2795 C CA . ARG A 1 363 ? -28.281 -0.285 31.687 1.00 96.00 363 ARG A CA 1
ATOM 2796 C C . ARG A 1 363 ? -28.703 0.057 33.117 1.00 96.00 363 ARG A C 1
ATOM 2798 O O . ARG A 1 363 ? -29.900 0.135 33.376 1.00 96.00 363 ARG A O 1
ATOM 2805 N N . ASP A 1 364 ? -27.753 0.344 34.006 1.00 97.12 364 ASP A N 1
ATOM 2806 C CA . ASP A 1 364 ? -27.963 0.892 35.346 1.00 97.12 364 ASP A CA 1
ATOM 2807 C C . ASP A 1 364 ? -28.897 2.109 35.397 1.00 97.12 364 ASP A C 1
ATOM 2809 O O . ASP A 1 364 ? -29.543 2.317 36.423 1.00 97.12 364 ASP A O 1
ATOM 2813 N N . ILE A 1 365 ? -29.021 2.900 34.322 1.00 96.06 365 ILE A N 1
ATOM 2814 C CA . ILE A 1 365 ? -29.992 4.008 34.268 1.00 96.06 365 ILE A CA 1
ATOM 2815 C C . ILE A 1 365 ? -31.431 3.543 34.555 1.00 96.06 365 ILE A C 1
ATOM 2817 O O . ILE A 1 365 ? -32.185 4.274 35.189 1.00 96.06 365 ILE A O 1
ATOM 2821 N N . LYS A 1 366 ? -31.777 2.303 34.180 1.00 95.19 366 LYS A N 1
ATOM 2822 C CA . LYS A 1 366 ? -33.097 1.683 34.399 1.00 95.19 366 LYS A CA 1
ATOM 2823 C C . LYS A 1 366 ? -33.357 1.305 35.862 1.00 95.19 366 LYS A C 1
ATOM 2825 O O . LYS A 1 366 ? -34.463 0.919 36.215 1.00 95.19 366 LYS A O 1
ATOM 2830 N N . ASN A 1 367 ? -32.329 1.381 36.711 1.00 96.69 367 ASN A N 1
ATOM 2831 C CA . ASN A 1 367 ? -32.424 1.087 38.142 1.00 96.69 367 ASN A CA 1
ATOM 2832 C C . ASN A 1 367 ? -32.671 2.359 38.984 1.00 96.69 367 ASN A C 1
ATOM 2834 O O . ASN A 1 367 ? -32.673 2.288 40.223 1.00 96.69 367 ASN A O 1
ATOM 2838 N N . LEU A 1 368 ? -32.798 3.528 38.342 1.00 95.94 368 LEU A N 1
ATOM 2839 C CA . LEU A 1 368 ? -33.282 4.764 38.961 1.00 95.94 368 LEU A CA 1
ATOM 2840 C C . LEU A 1 368 ? -34.789 4.666 39.252 1.00 95.94 368 LEU A C 1
ATOM 2842 O O . LEU A 1 368 ? -35.486 3.815 38.710 1.00 95.94 368 LEU A O 1
ATOM 2846 N N . SER A 1 369 ? -35.305 5.549 40.113 1.00 96.44 369 SER A N 1
ATOM 2847 C CA . SER A 1 369 ? -36.756 5.748 40.188 1.00 96.44 369 SER A CA 1
ATOM 2848 C C . SER A 1 369 ? -37.267 6.341 38.873 1.00 96.44 369 SER A C 1
ATOM 2850 O O . SER A 1 369 ? -36.523 7.064 38.205 1.00 96.44 369 SER A O 1
ATOM 2852 N N . LEU A 1 370 ? -38.534 6.083 38.532 1.00 94.94 370 LEU A N 1
ATOM 2853 C CA . LEU A 1 370 ? -39.149 6.551 37.282 1.00 94.94 370 LEU A CA 1
ATOM 2854 C C . LEU A 1 370 ? -38.955 8.060 37.067 1.00 94.94 370 LEU A C 1
ATOM 2856 O O . LEU A 1 370 ? -38.519 8.467 35.994 1.00 94.94 370 LEU A O 1
ATOM 2860 N N . ASP A 1 371 ? -39.157 8.872 38.109 1.00 95.75 371 ASP A N 1
ATOM 2861 C CA . ASP A 1 371 ? -38.976 10.329 38.036 1.00 95.75 371 ASP A CA 1
ATOM 2862 C C . ASP A 1 371 ? -37.524 10.732 37.754 1.00 95.75 371 ASP A C 1
ATOM 2864 O O . ASP A 1 371 ? -37.254 11.648 36.976 1.00 95.75 371 ASP A O 1
ATOM 2868 N N . ARG A 1 372 ? -36.557 10.042 38.373 1.00 95.50 372 ARG A N 1
ATOM 2869 C CA . ARG A 1 372 ? -35.129 10.340 38.189 1.00 95.50 372 ARG A CA 1
ATOM 2870 C C . ARG A 1 372 ? -34.637 9.889 36.822 1.00 95.50 372 ARG A C 1
ATOM 2872 O O . ARG A 1 372 ? -33.842 10.600 36.214 1.00 95.50 372 ARG A O 1
ATOM 2879 N N . GLU A 1 373 ? -35.095 8.735 36.343 1.00 95.50 373 GLU A N 1
ATOM 2880 C CA . GLU A 1 373 ? -34.803 8.272 34.986 1.00 95.50 373 GLU A CA 1
ATOM 2881 C C . GLU A 1 373 ? -35.393 9.231 33.944 1.00 95.50 373 GLU A C 1
ATOM 2883 O O . GLU A 1 373 ? -34.679 9.644 33.029 1.00 95.50 373 GLU A O 1
ATOM 2888 N N . ALA A 1 374 ? -36.663 9.622 34.101 1.00 94.50 374 ALA A N 1
ATOM 2889 C CA . ALA A 1 374 ? -37.333 10.559 33.206 1.00 94.50 374 ALA A CA 1
ATOM 2890 C C . ALA A 1 374 ? -36.599 11.905 33.148 1.00 94.50 374 ALA A C 1
ATOM 2892 O O . ALA A 1 374 ? -36.266 12.358 32.055 1.00 94.50 374 ALA A O 1
ATOM 2893 N N . ASN A 1 375 ? -36.248 12.477 34.306 1.00 95.00 375 ASN A N 1
ATOM 2894 C CA . ASN A 1 375 ? -35.513 13.740 34.406 1.00 95.00 375 ASN A CA 1
ATOM 2895 C C . ASN A 1 375 ? -34.184 13.697 33.635 1.00 95.00 375 ASN A C 1
ATOM 2897 O O . ASN A 1 375 ? -33.936 14.540 32.774 1.00 95.00 375 ASN A O 1
ATOM 2901 N N . VAL A 1 376 ? -33.353 12.681 33.892 1.00 94.06 376 VAL A N 1
ATOM 2902 C CA . VAL A 1 376 ? -32.065 12.516 33.202 1.00 94.06 376 VAL A CA 1
ATOM 2903 C C . VAL A 1 376 ? -32.276 12.392 31.688 1.00 94.06 376 VAL A C 1
ATOM 2905 O O . VAL A 1 376 ? -31.631 13.091 30.911 1.00 94.06 376 VAL A O 1
ATOM 2908 N N . ARG A 1 377 ? -33.201 11.530 31.249 1.00 93.12 377 ARG A N 1
ATOM 2909 C CA . ARG A 1 377 ? -33.460 11.301 29.820 1.00 93.12 377 ARG A CA 1
ATOM 2910 C C . ARG A 1 377 ? -34.002 12.532 29.107 1.00 93.12 377 ARG A C 1
ATOM 2912 O O . ARG A 1 377 ? -33.684 12.718 27.937 1.00 93.12 377 ARG A O 1
ATOM 2919 N N . GLU A 1 378 ? -34.860 13.305 29.761 1.00 93.31 378 GLU A N 1
ATOM 2920 C CA . GLU A 1 378 ? -35.459 14.513 29.197 1.00 93.31 378 GLU A CA 1
ATOM 2921 C C . GLU A 1 378 ? -34.418 15.621 29.062 1.00 93.31 378 GLU A C 1
ATOM 2923 O O . GLU A 1 378 ? -34.258 16.165 27.975 1.00 93.31 378 GLU A O 1
ATOM 2928 N N . LYS A 1 379 ? -33.630 15.882 30.111 1.00 93.12 379 LYS A N 1
ATOM 2929 C CA . LYS A 1 379 ? -32.578 16.905 30.076 1.00 93.12 379 LYS A CA 1
ATOM 2930 C C . LYS A 1 379 ? -31.553 16.673 28.974 1.00 93.12 379 LYS A C 1
ATOM 2932 O O . LYS A 1 379 ? -31.294 17.567 28.173 1.00 93.12 379 LYS A O 1
ATOM 2937 N N . VAL A 1 380 ? -31.011 15.458 28.880 1.00 91.25 380 VAL A N 1
ATOM 2938 C CA . VAL A 1 380 ? -29.983 15.161 27.870 1.00 91.25 380 VAL A CA 1
ATOM 2939 C C . VAL A 1 380 ? -30.590 15.119 26.456 1.00 91.25 380 VAL A C 1
ATOM 2941 O O . VAL A 1 380 ? -29.953 15.563 25.502 1.00 91.25 380 VAL A O 1
ATOM 2944 N N . ARG A 1 381 ? -31.855 14.694 26.302 1.00 90.44 381 ARG A N 1
ATOM 2945 C CA . ARG A 1 381 ? -32.576 14.785 25.018 1.00 90.44 381 ARG A CA 1
ATOM 2946 C C . ARG A 1 381 ? -32.806 16.232 24.591 1.00 90.44 381 ARG A C 1
ATOM 2948 O O . ARG A 1 381 ? -32.558 16.547 23.435 1.00 90.44 381 ARG A O 1
ATOM 2955 N N . ASN A 1 382 ? -33.222 17.102 25.508 1.00 89.81 382 ASN A N 1
ATOM 2956 C CA . ASN A 1 382 ? -33.412 18.529 25.240 1.00 89.81 382 ASN A CA 1
ATOM 2957 C C . ASN A 1 382 ? -32.085 19.225 24.900 1.00 89.81 382 ASN A C 1
ATOM 2959 O O . ASN A 1 382 ? -32.074 20.191 24.144 1.00 89.81 382 ASN A O 1
ATOM 2963 N N . ALA A 1 383 ? -30.961 18.705 25.403 1.00 88.69 383 ALA A N 1
ATOM 2964 C CA . ALA A 1 383 ? -29.620 19.128 25.007 1.00 88.69 383 ALA A CA 1
ATOM 2965 C C . ALA A 1 383 ? -29.161 18.564 23.641 1.00 88.69 383 ALA A C 1
ATOM 2967 O O . ALA A 1 383 ? -28.070 18.902 23.187 1.00 88.69 383 ALA A O 1
ATOM 2968 N N . GLY A 1 384 ? -29.974 17.727 22.986 1.00 87.88 384 GLY A N 1
ATOM 2969 C CA . GLY A 1 384 ? -29.730 17.184 21.646 1.00 87.88 384 GLY A CA 1
ATOM 2970 C C . GLY A 1 384 ? -29.179 15.757 21.603 1.00 87.88 384 GLY A C 1
ATOM 2971 O O . GLY A 1 384 ? -28.893 15.266 20.520 1.00 87.88 384 GLY A O 1
ATOM 2972 N N . SER A 1 385 ? -29.033 15.065 22.741 1.00 90.31 385 SER A N 1
ATOM 2973 C CA . SER A 1 385 ? -28.398 13.738 22.803 1.00 90.31 385 SER A CA 1
ATOM 2974 C C . SER A 1 385 ? -29.251 12.722 23.582 1.00 90.31 385 SER A C 1
ATOM 2976 O O . SER A 1 385 ? -29.027 12.477 24.768 1.00 90.31 385 SER A O 1
ATOM 2978 N N . PRO A 1 386 ? -30.272 12.100 22.968 1.00 91.44 386 PRO A N 1
ATOM 2979 C CA . PRO A 1 386 ? -31.078 11.070 23.622 1.00 91.44 386 PRO A CA 1
ATOM 2980 C C . PRO A 1 386 ? -30.229 9.948 24.243 1.00 91.44 386 PRO A C 1
ATOM 2982 O O . PRO A 1 386 ? -29.283 9.437 23.642 1.00 91.44 386 PRO A O 1
ATOM 2985 N N . MET A 1 387 ? -30.599 9.527 25.457 1.00 91.94 387 MET A N 1
ATOM 2986 C CA . MET A 1 387 ? -29.858 8.496 26.189 1.00 91.94 387 MET A CA 1
ATOM 2987 C C . MET A 1 387 ? -30.295 7.071 25.840 1.00 91.94 387 MET A C 1
ATOM 2989 O O . MET A 1 387 ? -31.464 6.703 25.991 1.00 91.94 387 MET A O 1
ATOM 2993 N N . LEU A 1 388 ? -29.325 6.227 25.502 1.00 93.75 388 LEU A N 1
ATOM 2994 C CA . LEU A 1 388 ? -29.480 4.805 25.220 1.00 93.75 388 LEU A CA 1
ATOM 2995 C C . LEU A 1 388 ? -28.844 3.983 26.348 1.00 93.75 388 LEU A C 1
ATOM 2997 O O . LEU A 1 388 ? -27.642 3.736 26.365 1.00 93.75 388 LEU A O 1
ATOM 3001 N N . GLY A 1 389 ? -29.667 3.533 27.299 1.00 93.56 389 GLY A N 1
ATOM 3002 C CA . GLY A 1 389 ? -29.246 2.642 28.390 1.00 93.56 389 GLY A CA 1
ATOM 3003 C C . GLY A 1 389 ? -29.069 1.208 27.902 1.00 93.56 389 GLY A C 1
ATOM 3004 O O . GLY A 1 389 ? -29.909 0.354 28.203 1.00 93.56 389 GLY A O 1
ATOM 3005 N N . MET A 1 390 ? -28.045 0.975 27.080 1.00 95.44 390 MET A N 1
ATOM 3006 C CA . MET A 1 390 ? -27.853 -0.257 26.311 1.00 95.44 390 MET A CA 1
ATOM 3007 C C . MET A 1 390 ? -26.512 -0.954 26.549 1.00 95.44 390 MET A C 1
ATOM 3009 O O . MET A 1 390 ? -26.435 -2.136 26.222 1.00 95.44 390 MET A O 1
ATOM 3013 N N . LEU A 1 391 ? -25.511 -0.310 27.159 1.00 96.06 391 LEU A N 1
ATOM 3014 C CA . LEU A 1 391 ? -24.296 -1.012 27.597 1.00 96.06 391 LEU A CA 1
ATOM 3015 C C . LEU A 1 391 ? -24.623 -2.015 28.721 1.00 96.06 391 LEU A C 1
ATOM 3017 O O . LEU A 1 391 ? -25.602 -1.802 29.449 1.00 96.06 391 LEU A O 1
ATOM 3021 N N . PRO A 1 392 ? -23.829 -3.088 28.898 1.00 95.75 392 PRO A N 1
ATOM 3022 C CA . PRO A 1 392 ? -23.998 -4.026 30.009 1.00 95.75 392 PRO A CA 1
ATOM 3023 C C . PRO A 1 392 ? -24.031 -3.332 31.380 1.00 95.75 392 PRO A C 1
ATOM 3025 O O . PRO A 1 392 ? -23.645 -2.168 31.513 1.00 95.75 392 PRO A O 1
ATOM 3028 N N . TYR A 1 393 ? -24.525 -4.023 32.410 1.00 96.62 393 TYR A N 1
ATOM 3029 C CA . TYR A 1 393 ? -24.529 -3.459 33.760 1.00 96.62 393 TYR A CA 1
ATOM 3030 C C . TYR A 1 393 ? -23.102 -3.189 34.239 1.00 96.62 393 TYR A C 1
ATOM 3032 O O . TYR A 1 393 ? -22.170 -3.935 33.931 1.00 96.62 393 TYR A O 1
ATOM 3040 N N . LYS A 1 394 ? -22.930 -2.118 35.016 1.00 96.56 394 LYS A N 1
ATOM 3041 C CA . LYS A 1 394 ? -21.610 -1.688 35.481 1.00 96.56 394 LYS A CA 1
ATOM 3042 C C . LYS A 1 394 ? -20.908 -2.759 36.315 1.00 96.56 394 LYS A C 1
ATOM 3044 O O . LYS A 1 394 ? -19.703 -2.913 36.169 1.00 96.56 394 LYS A O 1
ATOM 3049 N N . ASP A 1 395 ? -21.643 -3.516 37.129 1.00 96.75 395 ASP A N 1
ATOM 3050 C CA . ASP A 1 395 ? -21.072 -4.607 37.932 1.00 96.75 395 ASP A CA 1
ATOM 3051 C C . ASP A 1 395 ? -20.507 -5.747 37.073 1.00 96.75 395 ASP A C 1
ATOM 3053 O O . ASP A 1 395 ? -19.462 -6.305 37.407 1.00 96.75 395 ASP A O 1
ATOM 3057 N N . ASP A 1 396 ? -21.151 -6.068 35.946 1.00 96.12 396 ASP A N 1
ATOM 3058 C CA . ASP A 1 396 ? -20.655 -7.093 35.024 1.00 96.12 396 ASP A CA 1
ATOM 3059 C C . ASP A 1 396 ? -19.361 -6.642 34.343 1.00 96.12 396 ASP A C 1
ATOM 3061 O O . ASP A 1 396 ? -18.383 -7.390 34.315 1.00 96.12 396 ASP A O 1
ATOM 3065 N N . LEU A 1 397 ? -19.333 -5.394 33.865 1.00 96.81 397 LEU A N 1
ATOM 3066 C CA . LEU A 1 397 ? -18.145 -4.792 33.257 1.00 96.81 397 LEU A CA 1
ATOM 3067 C C . LEU A 1 397 ? -16.993 -4.672 34.263 1.00 96.81 397 LEU A C 1
ATOM 3069 O O . LEU A 1 397 ? -15.845 -4.956 33.930 1.00 96.81 397 LEU A O 1
ATOM 3073 N N . ASP A 1 398 ? -17.296 -4.280 35.503 1.00 97.56 398 ASP A N 1
ATOM 3074 C CA . ASP A 1 398 ? -16.318 -4.193 36.586 1.00 97.56 398 ASP A CA 1
ATOM 3075 C C . ASP A 1 398 ? -15.686 -5.544 36.868 1.00 97.56 398 ASP A C 1
ATOM 3077 O O . ASP A 1 398 ? -14.460 -5.644 36.912 1.00 97.56 398 ASP A O 1
ATOM 3081 N N . ARG A 1 399 ? -16.515 -6.578 37.041 1.00 97.44 399 ARG A N 1
ATOM 3082 C CA . ARG A 1 399 ? -16.050 -7.944 37.270 1.00 97.44 399 ARG A CA 1
ATOM 3083 C C . ARG A 1 399 ? -15.139 -8.397 36.134 1.00 97.44 399 ARG A C 1
ATOM 3085 O O . ARG A 1 399 ? -14.023 -8.825 36.405 1.00 97.44 399 ARG A O 1
ATOM 3092 N N . ASP A 1 400 ? -15.575 -8.252 34.886 1.00 96.62 400 ASP A N 1
ATOM 3093 C CA . ASP A 1 400 ? -14.816 -8.737 33.733 1.00 96.62 400 ASP A CA 1
ATOM 3094 C C . ASP A 1 400 ? -13.469 -8.001 33.578 1.00 96.62 400 ASP A C 1
ATOM 3096 O O . ASP A 1 400 ? -12.443 -8.637 33.330 1.00 96.62 400 ASP A O 1
ATOM 3100 N N . CYS A 1 401 ? -13.422 -6.681 33.799 1.00 97.81 401 CYS A N 1
ATOM 3101 C CA . CYS A 1 401 ? -12.167 -5.922 33.768 1.00 97.81 401 CYS A CA 1
ATOM 3102 C C . CYS A 1 401 ? -11.237 -6.235 34.951 1.00 97.81 401 CYS A C 1
ATOM 3104 O O . CYS A 1 401 ? -10.020 -6.283 34.771 1.00 97.81 401 CYS A O 1
ATOM 3106 N N . ILE A 1 402 ? -11.776 -6.443 36.156 1.00 97.44 402 ILE A N 1
ATOM 3107 C CA . ILE A 1 402 ? -10.980 -6.836 37.330 1.00 97.44 402 ILE A CA 1
ATOM 3108 C C . ILE A 1 402 ? -10.391 -8.234 37.122 1.00 97.44 402 ILE A C 1
ATOM 3110 O O . ILE A 1 402 ? -9.197 -8.427 37.354 1.00 97.44 402 ILE A O 1
ATOM 3114 N N . ASP A 1 403 ? -11.200 -9.186 36.650 1.00 96.38 403 ASP A N 1
ATOM 3115 C CA . ASP A 1 403 ? -10.762 -10.544 36.320 1.00 96.38 403 ASP A CA 1
ATOM 3116 C C . ASP A 1 403 ? -9.653 -10.516 35.261 1.00 96.38 403 ASP A C 1
ATOM 3118 O O . ASP A 1 403 ? -8.624 -11.177 35.421 1.00 96.38 403 ASP A O 1
ATOM 3122 N N . PHE A 1 404 ? -9.819 -9.697 34.217 1.00 96.56 404 PHE A N 1
ATOM 3123 C CA . PHE A 1 404 ? -8.809 -9.515 33.179 1.00 96.56 404 PHE A CA 1
ATOM 3124 C C . PHE A 1 404 ? -7.482 -9.011 33.750 1.00 96.56 404 PHE A C 1
ATOM 3126 O O . PHE A 1 404 ? -6.449 -9.637 33.518 1.00 96.56 404 PHE A O 1
ATOM 3133 N N . VAL A 1 405 ? -7.488 -7.931 34.540 1.00 97.00 405 VAL A N 1
ATOM 3134 C CA . VAL A 1 405 ? -6.259 -7.387 35.145 1.00 97.00 405 VAL A CA 1
ATOM 3135 C C . VAL A 1 405 ? -5.604 -8.415 36.070 1.00 97.00 405 VAL A C 1
ATOM 3137 O O . VAL A 1 405 ? -4.400 -8.643 35.978 1.00 97.00 405 VAL A O 1
ATOM 3140 N N . ARG A 1 406 ? -6.389 -9.108 36.906 1.00 95.50 406 ARG A N 1
ATOM 3141 C CA . ARG A 1 406 ? -5.884 -10.177 37.785 1.00 95.50 406 ARG A CA 1
ATOM 3142 C C . ARG A 1 406 ? -5.273 -11.342 37.009 1.00 95.50 406 ARG A C 1
ATOM 3144 O O . ARG A 1 406 ? -4.325 -11.956 37.489 1.00 95.50 406 ARG A O 1
ATOM 3151 N N . SER A 1 407 ? -5.776 -11.647 35.813 1.00 93.62 407 SER A N 1
ATOM 3152 C CA . SER A 1 407 ? -5.212 -12.709 34.971 1.00 93.62 407 SER A CA 1
ATOM 3153 C C . SER A 1 407 ? -3.787 -12.400 34.491 1.00 93.62 407 SER A C 1
ATOM 3155 O O . SER A 1 407 ? -3.014 -13.329 34.253 1.00 93.62 407 SER A O 1
ATOM 3157 N N . LYS A 1 408 ? -3.408 -11.114 34.406 1.00 93.81 408 LYS A N 1
ATOM 3158 C CA . LYS A 1 408 ? -2.075 -10.674 33.957 1.00 93.81 408 LYS A CA 1
ATOM 3159 C C . LYS A 1 408 ? -1.001 -10.781 35.029 1.00 93.81 408 LYS A C 1
ATOM 3161 O O . LYS A 1 408 ? 0.166 -10.890 34.686 1.00 93.81 408 LYS A O 1
ATOM 3166 N N . VAL A 1 409 ? -1.388 -10.881 36.301 1.00 84.06 409 VAL A N 1
ATOM 3167 C CA . VAL A 1 409 ? -0.465 -11.121 37.427 1.00 84.06 409 VAL A CA 1
ATOM 3168 C C . VAL A 1 409 ? 0.336 -12.415 37.229 1.00 84.06 409 VAL A C 1
ATOM 3170 O O . VAL A 1 409 ? 1.438 -12.554 37.743 1.00 84.06 409 VAL A O 1
ATOM 3173 N N . LYS A 1 410 ? -0.222 -13.379 36.487 1.00 58.16 410 LYS A N 1
ATOM 3174 C CA . LYS A 1 410 ? 0.320 -14.736 36.342 1.00 58.16 410 LYS A CA 1
ATOM 3175 C C . LYS A 1 410 ? 1.145 -14.967 35.071 1.00 58.16 410 LYS A C 1
ATOM 3177 O O . LYS A 1 410 ? 1.524 -16.109 34.838 1.00 58.16 410 LYS A O 1
ATOM 3182 N N . GLN A 1 411 ? 1.356 -13.955 34.225 1.00 56.31 411 GLN A N 1
ATOM 3183 C CA . GLN A 1 411 ? 1.978 -14.143 32.902 1.00 56.31 411 GLN A CA 1
ATOM 3184 C C . GLN A 1 411 ? 3.448 -13.691 32.802 1.00 56.31 411 GLN A C 1
ATOM 3186 O O . GLN A 1 411 ? 4.040 -13.905 31.749 1.00 56.31 411 GLN A O 1
ATOM 3191 N N . ASP A 1 412 ? 4.041 -13.157 33.878 1.00 39.66 412 ASP A N 1
ATOM 3192 C CA . ASP A 1 412 ? 5.466 -12.778 33.954 1.00 39.66 412 ASP A CA 1
ATOM 3193 C C . ASP A 1 412 ? 6.303 -13.820 34.733 1.00 39.66 412 ASP A C 1
ATOM 3195 O O . ASP A 1 412 ? 6.920 -13.503 35.753 1.00 39.66 412 ASP A O 1
ATOM 3199 N N . VAL A 1 413 ? 6.298 -15.081 34.277 1.00 32.47 413 VAL A N 1
ATOM 3200 C CA . VAL A 1 413 ? 7.290 -16.105 34.676 1.00 32.47 413 VAL A CA 1
ATOM 3201 C C . VAL A 1 413 ? 7.954 -16.684 33.442 1.00 32.47 413 VAL A C 1
ATOM 3203 O O . VAL A 1 413 ? 7.206 -17.154 32.553 1.00 32.47 413 VAL A O 1
#

Foldseek 3Di:
DPQPLLDLVSLVVVLVVLVVVLVVLLVVLVVVLVVLVVLLVVLVVQLVVLVVVLVVLVVQLVVLVVQLVVLVVQLVVLVVQLVVQVVVVDPVSNVVSVVSNVVSVVVNVVSVVSNVVSVVVSVVSVVSSVVSVVSNVVSVVVSVVSVVVSVVVSVVSVVCSVVSSVVSVVSSVLSVQLVVVADPVLVVQLCVLLPDADDPPDAAEQVLLLVSLPGDLSNLLSLLSSCCSPPPVSVVLLQVLLVQCPDPPRNVVSLVVLLPPVLQVSQLSSNCSSCVNQADDKDAQDWDQDPVRRIATFGMKGFFGCAKYAQDDDPLRIDGGRFMETEAEEEDALVVLLVCLVVLLVNLLRCPVGSHYAYEYALNLVVDPPVSSCVSQVSNVVSRHGYHNRHHHSVVSSVSSVVSSNVVNPVPD

Secondary structure (DSSP, 8-state):
----TT-HHHHHHHHHHHHHHHHHHHHHHHHHHHHHHHHHHHHHHHHHHHHHHHHHHHHHHHHHHHHHHHHHHHHHHHHHHHHHHHHHT-HHHHHHHHHHHHHHHHHHHHHHHHHHHHHHHHHHHHHHHHHHHHHHHHHHHHHHHHHHHHHHHHHHHHHHHHHHHHHHHHHHHHHHHHHHSS-HHHHHHHHHHHT--PPTTSPBPHHHHHHHHS--HHHHHHHHHHHHHH-HHHHHHHHHHHHHHTSTTTHHHHHHHHHHHHHHHHHHHHHHHHHGGGSSEEEEEEEEE-TTS-EEEEEEEEES-SS-EE-SSSTTSEE-TT--EEEEEE---HHHHHHTHHHHHHHHGGGTTSSEEEEEEEGGGGGS-HHHHHHHHHHHHHTT--EEEEEPPHHHHHHHHHHHHHHHTTS--

Radius of gyration: 47.47 Å; chains: 1; bounding box: 98×51×145 Å

Sequence (413 aa):
MQADVKNLNTIAETIKNLVQIKSETFAQCDEGQHTASQVLNDAQNELSMSNNILNVCKTVEAAKLAKKLEVEARMAQAAAAEASAIASGNPVAIAAASAKVAAIAPELARAIQEYNEAVEHRQRIEHRCELAQKCVNIAQEMCDTLNMRFGYSKAKVEEVVLKGSGRLQLAYDDLSKYLSRISPEAKKDILVWDNWKPKENEPVKPDDIRDRLNVSKNVTNGILEYLYTTDTNFRVTVDRHSANIIIPGMESNTIVQIKKNIVGRLCEELVIRTFLPMGTSIETQHRENLSDGSYTKVDMILHGLKQPLILGKGEGMGAREGGTLGIEVKAGHKNYIYSQISHLEKQAQGHKMCDVSCTVCTRDIKNLSLDREANVREKVRNAGSPMLGMLPYKDDLDRDCIDFVRSKVKQDV

pLDDT: mean 92.69, std 8.82, range [27.8, 98.69]